Protein AF-A0A1Y1M179-F1 (afdb_monomer_lite)

Foldseek 3Di:
DLLVVCVVCVVPPCLVCLPPNSLVVLLVVLVVLLVFQDDDDDPQWDQDLFQGTGRDDDDPVCVVCVVVVVVSVLSCLALSNCCSNAVVLLCVLLVPQDADDDPPPDPDDDDDPPVVVVVVVVLVVVQVPADADACPDPSNVSNLSSLSSLLSSLNRRVNCNLSSLCSQQPHDCRLVSLLSNQVRHHVLSCLVVVLVVLQVVLLLPDSNLSSVLSSLQSLLSVLLADFPCCAPPVCPPHHLSSLLSLLLSLLCNLLCCLVVVSYDLVCLVVRSSNVSSLSSNLLSVVVCVLPNSYDPCSLADPPDDLVVLVVCVVVVPSSSVVCCVRRVSNDDPVSVLVVVLVVLVVVCVVLVQDPVCPPPPLEAEFEAELVCLQVSCCVRPLPQPPSSLSHHYWYFYAYPVRDTDDDPDRVCRVLVSLQSNLVVLQPCVQQQWDAFPVRAIDGHPPLVVDVCSVSSVSVNVSSVVSCSSVVNDHDHRHQPVRVCVVVVNVVDSSHRCLSRCCRVPVPVNVVVVCLLPPPDWSLVVVDWQWDWDQDPNDTDIGGNDVVRVVDGDTPVRD

Radius of gyration: 28.51 Å; chains: 1; bounding box: 78×53×79 Å

pLDDT: mean 87.31, std 13.47, range [30.09, 98.44]

Structure (mmCIF, N/CA/C/O backbone):
data_AF-A0A1Y1M179-F1
#
_entry.id   AF-A0A1Y1M179-F1
#
loop_
_atom_site.group_PDB
_atom_site.id
_atom_site.type_symbol
_atom_site.label_atom_id
_atom_site.label_alt_id
_atom_site.label_comp_id
_atom_site.label_asym_id
_atom_site.label_entity_id
_atom_site.label_seq_id
_atom_site.pdbx_PDB_ins_code
_atom_site.Cartn_x
_atom_site.Cartn_y
_atom_site.Cartn_z
_atom_site.occupancy
_atom_site.B_iso_or_equiv
_atom_site.auth_seq_id
_atom_site.auth_comp_id
_atom_site.auth_asym_id
_atom_site.auth_atom_id
_atom_site.pdbx_PDB_model_num
ATOM 1 N N . ASN A 1 1 ? 5.344 0.809 -34.290 1.00 86.75 1 ASN A N 1
ATOM 2 C CA . ASN A 1 1 ? 6.350 0.811 -35.385 1.00 86.75 1 ASN A CA 1
ATOM 3 C C . ASN A 1 1 ? 7.796 0.944 -34.915 1.00 86.75 1 ASN A C 1
ATOM 5 O O . ASN A 1 1 ? 8.499 -0.042 -35.054 1.00 86.75 1 ASN A O 1
ATOM 9 N N . LEU A 1 2 ? 8.262 2.068 -34.343 1.00 91.44 2 LEU A N 1
ATOM 10 C CA . LEU A 1 2 ? 9.680 2.198 -33.927 1.00 91.44 2 LEU A CA 1
ATOM 11 C C . LEU A 1 2 ? 10.126 1.118 -32.929 1.00 91.44 2 LEU A C 1
ATOM 13 O O . LEU A 1 2 ? 11.176 0.518 -33.111 1.00 91.44 2 LEU A O 1
ATOM 17 N N . ILE A 1 3 ? 9.293 0.822 -31.926 1.00 93.75 3 ILE A N 1
ATOM 18 C CA . ILE A 1 3 ? 9.548 -0.250 -30.948 1.00 93.75 3 ILE A CA 1
ATOM 19 C C . ILE A 1 3 ? 9.657 -1.615 -31.647 1.00 93.75 3 ILE A C 1
ATOM 21 O O . ILE A 1 3 ? 10.553 -2.400 -31.357 1.00 93.75 3 ILE A O 1
ATOM 25 N N . HIS A 1 4 ? 8.779 -1.882 -32.614 1.00 92.69 4 HIS A N 1
ATOM 26 C CA . HIS A 1 4 ? 8.791 -3.135 -33.366 1.00 92.69 4 HIS A CA 1
ATOM 27 C C . HIS A 1 4 ? 10.036 -3.260 -34.256 1.00 92.69 4 HIS A C 1
ATOM 29 O O . HIS A 1 4 ? 10.657 -4.315 -34.292 1.00 92.69 4 HIS A O 1
ATOM 35 N N . LEU A 1 5 ? 10.447 -2.174 -34.919 1.00 91.88 5 LEU A N 1
ATOM 36 C CA . LEU A 1 5 ? 11.679 -2.144 -35.709 1.00 91.88 5 LEU A CA 1
ATOM 37 C C . LEU A 1 5 ? 12.915 -2.361 -34.827 1.00 91.88 5 LEU A C 1
ATOM 39 O O . LEU A 1 5 ? 13.777 -3.161 -35.173 1.00 91.88 5 LEU A O 1
ATOM 43 N N . ALA A 1 6 ? 12.968 -1.705 -33.664 1.00 92.12 6 ALA A N 1
ATOM 44 C CA . ALA A 1 6 ? 14.019 -1.917 -32.673 1.00 92.12 6 ALA A CA 1
ATOM 45 C C . ALA A 1 6 ? 14.067 -3.368 -32.180 1.00 92.12 6 ALA A C 1
ATOM 47 O O . ALA A 1 6 ? 15.149 -3.898 -31.955 1.00 92.12 6 ALA A O 1
ATOM 48 N N . TYR A 1 7 ? 12.911 -4.023 -32.057 1.00 93.19 7 TYR A N 1
ATOM 49 C CA . TYR A 1 7 ? 12.843 -5.444 -31.741 1.00 93.19 7 TYR A CA 1
ATOM 50 C C . TYR A 1 7 ? 13.358 -6.331 -32.876 1.00 93.19 7 TYR A C 1
ATOM 52 O O . TYR A 1 7 ? 14.126 -7.253 -32.614 1.00 93.19 7 TYR A O 1
ATOM 60 N N . ILE A 1 8 ? 13.003 -6.061 -34.133 1.00 93.50 8 ILE A N 1
ATOM 61 C CA . ILE A 1 8 ? 13.517 -6.826 -35.280 1.00 93.50 8 ILE A CA 1
ATOM 62 C C . ILE A 1 8 ? 15.047 -6.693 -35.370 1.00 93.50 8 ILE A C 1
ATOM 64 O O . ILE A 1 8 ? 15.745 -7.704 -35.390 1.00 93.50 8 ILE A O 1
ATOM 68 N N . GLU A 1 9 ? 15.567 -5.467 -35.307 1.00 92.81 9 GLU A N 1
ATOM 69 C CA . GLU A 1 9 ? 16.997 -5.132 -35.434 1.00 92.81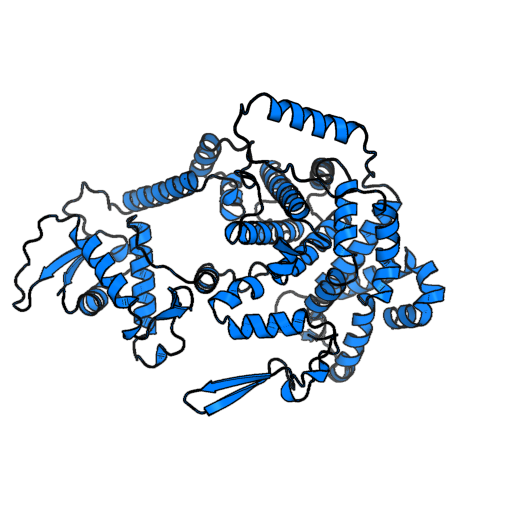 9 GLU A CA 1
ATOM 70 C C . GLU A 1 9 ? 17.739 -5.105 -34.082 1.00 92.81 9 GLU A C 1
ATOM 72 O O . GLU A 1 9 ? 18.718 -4.376 -33.886 1.00 92.81 9 GLU A O 1
ATOM 77 N N . ARG A 1 10 ? 17.258 -5.879 -33.101 1.00 93.06 10 ARG A N 1
ATOM 78 C CA . ARG A 1 10 ? 17.754 -5.825 -31.715 1.00 93.06 10 ARG A CA 1
ATOM 79 C C . ARG A 1 10 ? 19.211 -6.259 -31.560 1.00 93.06 10 ARG A C 1
ATOM 81 O O . ARG A 1 10 ? 19.930 -5.741 -30.709 1.00 93.06 10 ARG A O 1
ATOM 88 N N . GLU A 1 11 ? 19.659 -7.212 -32.375 1.00 88.62 11 GLU A N 1
ATOM 89 C CA . GLU A 1 11 ? 21.007 -7.781 -32.263 1.00 88.62 11 GLU A CA 1
ATOM 90 C C . GLU A 1 11 ? 22.093 -6.929 -32.928 1.00 88.62 11 GLU A C 1
ATOM 92 O O . GLU A 1 11 ? 23.256 -7.022 -32.523 1.00 88.62 11 GLU A O 1
ATOM 97 N N . THR A 1 12 ? 21.703 -6.111 -33.905 1.00 87.75 12 THR A N 1
ATOM 98 C CA . THR A 1 12 ? 22.556 -5.297 -34.778 1.00 87.75 12 THR A CA 1
ATOM 99 C C . THR A 1 12 ? 22.443 -3.822 -34.393 1.00 87.75 12 THR A C 1
ATOM 101 O O . THR A 1 12 ? 23.301 -3.294 -33.693 1.00 87.75 12 THR A O 1
ATOM 104 N N . VAL A 1 13 ? 21.350 -3.170 -34.791 1.00 87.94 13 VAL A N 1
ATOM 105 C CA . VAL A 1 13 ? 21.185 -1.713 -34.739 1.00 87.94 13 VAL A CA 1
ATOM 106 C C . VAL A 1 13 ? 20.875 -1.235 -33.327 1.00 87.94 13 VAL A C 1
ATOM 108 O O . VAL A 1 13 ? 21.465 -0.258 -32.865 1.00 87.94 13 VAL A O 1
ATOM 111 N N . LEU A 1 14 ? 19.971 -1.911 -32.605 1.00 90.56 14 LEU A N 1
ATOM 112 C CA . LEU A 1 14 ? 19.513 -1.412 -31.305 1.00 90.56 14 LEU A CA 1
ATOM 113 C C . LEU A 1 14 ? 20.653 -1.296 -30.292 1.00 90.56 14 LEU A C 1
ATOM 115 O O . LEU A 1 14 ? 20.665 -0.343 -29.525 1.00 90.56 14 LEU A O 1
ATOM 119 N N . LYS A 1 15 ? 21.628 -2.211 -30.292 1.00 87.75 15 LYS A N 1
ATOM 120 C CA . LYS A 1 15 ? 22.780 -2.132 -29.376 1.00 87.75 15 LYS A CA 1
ATOM 121 C C . LYS A 1 15 ? 23.579 -0.839 -29.547 1.00 87.75 15 LYS A C 1
ATOM 123 O O . LYS A 1 15 ? 24.098 -0.323 -28.561 1.00 87.75 15 LYS A O 1
ATOM 128 N N . GLU A 1 16 ? 23.656 -0.320 -30.769 1.00 87.81 16 GLU A N 1
ATOM 129 C CA . GLU A 1 16 ? 24.396 0.901 -31.095 1.00 87.81 16 GLU A CA 1
ATOM 130 C C . GLU A 1 16 ? 23.565 2.162 -30.838 1.00 87.81 16 GLU A C 1
ATOM 132 O O . GLU A 1 16 ? 24.085 3.153 -30.328 1.00 87.81 16 GLU A O 1
ATOM 137 N N . VAL A 1 17 ? 22.264 2.130 -31.152 1.00 91.62 17 VAL A N 1
ATOM 138 C CA . VAL A 1 17 ? 21.390 3.316 -31.069 1.00 91.62 17 VAL A CA 1
ATOM 139 C C . VAL A 1 17 ? 20.541 3.388 -29.800 1.00 91.62 17 VAL A C 1
ATOM 141 O O . VAL A 1 17 ? 19.849 4.389 -29.602 1.00 91.62 17 VAL A O 1
ATOM 144 N N . ALA A 1 18 ? 20.585 2.364 -28.937 1.00 89.56 18 ALA A N 1
ATOM 145 C CA . ALA A 1 18 ? 19.812 2.267 -27.694 1.00 89.56 18 ALA A CA 1
ATOM 146 C C . ALA A 1 18 ? 19.888 3.560 -26.880 1.00 89.56 18 ALA A C 1
ATOM 148 O O . ALA A 1 18 ? 18.862 4.110 -26.469 1.00 89.56 18 ALA A O 1
ATOM 149 N N . PHE A 1 19 ? 21.103 4.081 -26.702 1.00 93.06 19 PHE A N 1
ATOM 150 C CA . PHE A 1 19 ? 21.350 5.315 -25.978 1.00 93.06 19 PHE A CA 1
ATOM 151 C C . PHE A 1 19 ? 22.360 6.212 -26.716 1.00 93.06 19 PHE A C 1
ATOM 153 O O . PHE A 1 19 ? 23.411 5.719 -27.118 1.00 93.06 19 PHE A O 1
ATOM 160 N N . PRO A 1 20 ? 22.099 7.528 -26.845 1.00 92.12 20 PRO A N 1
ATOM 161 C CA . PRO A 1 20 ? 20.910 8.231 -26.355 1.00 92.12 20 PRO A CA 1
ATOM 162 C C . PRO A 1 20 ? 19.725 8.192 -27.333 1.00 92.12 20 PRO A C 1
ATOM 164 O O . PRO A 1 20 ? 18.604 8.456 -26.916 1.00 92.12 20 PRO A O 1
ATOM 167 N N . CYS A 1 21 ? 19.949 7.870 -28.613 1.00 94.50 21 CYS A N 1
ATOM 168 C CA . CYS A 1 21 ? 18.994 8.134 -29.697 1.00 94.50 21 CYS A CA 1
ATOM 169 C C . CYS A 1 21 ? 17.624 7.472 -29.489 1.00 94.50 21 CYS A C 1
ATOM 171 O O . CYS A 1 21 ? 16.624 8.179 -29.366 1.00 94.50 21 CYS A O 1
ATOM 173 N N . PHE A 1 22 ? 17.569 6.139 -29.407 1.00 95.31 22 PHE A N 1
ATOM 174 C CA . PHE A 1 22 ? 16.309 5.416 -29.224 1.00 95.31 22 PHE A CA 1
ATOM 175 C C . PHE A 1 22 ? 15.619 5.827 -27.919 1.00 95.31 22 PHE A C 1
ATOM 177 O O . PHE A 1 22 ? 14.436 6.152 -27.931 1.00 95.31 22 PHE A O 1
ATOM 184 N N . THR A 1 23 ? 16.374 5.890 -26.817 1.00 95.25 23 THR A N 1
ATOM 185 C CA . THR A 1 23 ? 15.854 6.293 -25.501 1.00 95.25 23 THR A CA 1
ATOM 186 C C . THR A 1 23 ? 15.174 7.662 -25.559 1.00 95.25 23 THR A C 1
ATOM 188 O O . THR A 1 23 ? 14.007 7.777 -25.209 1.00 95.25 23 THR A O 1
ATOM 191 N N . VAL A 1 24 ? 15.861 8.692 -26.061 1.00 95.62 24 VAL A N 1
ATOM 192 C CA . VAL A 1 24 ? 15.329 10.064 -26.116 1.00 95.62 24 VAL A CA 1
ATOM 193 C C . VAL A 1 24 ? 14.127 10.166 -27.055 1.00 95.62 24 VAL A C 1
ATOM 195 O O . VAL A 1 24 ? 13.141 10.814 -26.710 1.00 95.62 24 VAL A O 1
ATOM 198 N N . VAL A 1 25 ? 14.174 9.513 -28.222 1.00 96.62 25 VAL A N 1
ATOM 199 C CA . VAL A 1 25 ? 13.072 9.556 -29.197 1.00 96.62 25 VAL A CA 1
ATOM 200 C C . VAL A 1 25 ? 11.816 8.888 -28.644 1.00 96.62 25 VAL A C 1
ATOM 202 O O . VAL A 1 25 ? 10.735 9.465 -28.740 1.00 96.62 25 VAL A O 1
ATOM 205 N N . ILE A 1 26 ? 11.929 7.695 -28.048 1.00 96.75 26 ILE A N 1
ATOM 206 C CA . ILE A 1 26 ? 10.760 7.006 -27.486 1.00 96.75 26 ILE A CA 1
ATOM 207 C C . ILE A 1 26 ? 10.209 7.768 -26.278 1.00 96.75 26 ILE A C 1
ATOM 209 O O . ILE A 1 26 ? 8.993 7.937 -26.195 1.00 96.75 26 ILE A O 1
ATOM 213 N N . THR A 1 27 ? 11.066 8.290 -25.394 1.00 96.56 27 THR A N 1
ATOM 214 C CA . THR A 1 27 ? 10.619 9.128 -24.270 1.00 96.56 27 THR A CA 1
ATOM 215 C C . THR A 1 27 ? 9.851 10.349 -24.770 1.00 96.56 27 THR A C 1
ATOM 217 O O . THR A 1 27 ? 8.727 10.566 -24.332 1.00 96.56 27 THR A O 1
ATOM 220 N N . GLY A 1 28 ? 10.387 11.088 -25.747 1.00 96.31 28 GLY A N 1
ATOM 221 C CA . GLY A 1 28 ? 9.722 12.274 -26.295 1.00 96.31 28 GLY A CA 1
ATOM 222 C C . GLY A 1 28 ? 8.382 11.967 -26.976 1.00 96.31 28 GLY A C 1
ATOM 223 O O . GLY A 1 28 ? 7.441 12.756 -26.879 1.00 96.31 28 GLY A O 1
ATOM 224 N N . LEU A 1 29 ? 8.250 10.804 -27.626 1.00 95.12 29 LEU A N 1
ATOM 225 C CA . LEU A 1 29 ? 6.968 10.350 -28.178 1.00 95.12 29 LEU A CA 1
ATOM 226 C C . LEU A 1 29 ? 5.944 10.052 -27.076 1.00 95.12 29 LEU A C 1
ATOM 228 O O . LEU A 1 29 ? 4.789 10.455 -27.199 1.00 95.12 29 LEU A O 1
ATOM 232 N N . LEU A 1 30 ? 6.359 9.386 -25.996 1.00 95.06 30 LEU A N 1
ATOM 233 C CA . LEU A 1 30 ? 5.484 9.105 -24.856 1.00 95.06 30 LEU A CA 1
ATOM 234 C C . LEU A 1 30 ? 5.067 10.397 -24.136 1.00 95.06 30 LEU A C 1
ATOM 236 O O . LEU A 1 30 ? 3.881 10.592 -23.885 1.00 95.06 30 LEU A O 1
ATOM 240 N N . GLU A 1 31 ? 5.998 11.323 -23.897 1.00 93.69 31 GLU A N 1
ATOM 241 C CA . GLU A 1 31 ? 5.702 12.652 -23.334 1.00 93.69 31 GLU A CA 1
ATOM 242 C C . GLU A 1 31 ? 4.712 13.429 -24.214 1.00 93.69 31 GLU A C 1
ATOM 244 O O . GLU A 1 31 ? 3.761 14.032 -23.713 1.00 93.69 31 GLU A O 1
ATOM 249 N N . SER A 1 32 ? 4.868 13.342 -25.539 1.00 92.69 32 SER A N 1
ATOM 250 C CA . SER A 1 32 ? 3.933 13.953 -26.488 1.00 92.69 32 SER A CA 1
ATOM 251 C C . SER A 1 32 ? 2.525 13.365 -26.366 1.00 92.69 32 SER A C 1
ATOM 253 O O . SER A 1 32 ? 1.542 14.104 -26.417 1.00 92.69 32 SER A O 1
ATOM 255 N N . CYS A 1 33 ? 2.403 12.048 -26.162 1.00 90.19 33 CYS A N 1
ATOM 256 C CA . CYS A 1 33 ? 1.115 11.409 -25.886 1.00 90.19 33 CYS A CA 1
ATOM 257 C C . CYS A 1 33 ? 0.528 11.862 -24.543 1.00 90.19 33 CYS A C 1
ATOM 259 O O . CYS A 1 33 ? -0.681 12.080 -24.448 1.00 90.19 33 CYS A O 1
ATOM 261 N N . GLN A 1 34 ? 1.369 12.039 -23.523 1.00 87.94 34 GLN A N 1
ATOM 262 C CA . GLN A 1 34 ? 0.948 12.411 -22.175 1.00 87.94 34 GLN A CA 1
ATOM 263 C C . GLN A 1 34 ? 0.219 13.762 -22.131 1.00 87.94 34 GLN A C 1
ATOM 265 O O . GLN A 1 34 ? -0.708 13.917 -21.339 1.00 87.94 34 GLN A O 1
ATOM 270 N N . HIS A 1 35 ? 0.555 14.710 -23.015 1.00 85.75 35 HIS A N 1
ATOM 271 C CA . HIS A 1 35 ? -0.140 16.003 -23.123 1.00 85.75 35 HIS A CA 1
ATOM 272 C C . HIS A 1 35 ? -1.646 15.899 -23.383 1.00 85.75 35 HIS A C 1
ATOM 274 O O . HIS A 1 35 ? -2.388 16.842 -23.107 1.00 85.75 35 HIS A O 1
ATOM 280 N N . TYR A 1 36 ? -2.098 14.768 -23.912 1.00 85.06 36 TYR A N 1
ATOM 281 C CA . TYR A 1 36 ? -3.497 14.527 -24.231 1.00 85.06 36 TYR A CA 1
ATOM 282 C C . TYR A 1 36 ? -4.181 13.579 -23.238 1.00 85.06 36 TYR A C 1
ATOM 284 O O . TYR A 1 36 ? -5.402 13.435 -23.292 1.00 85.06 36 TYR A O 1
ATOM 292 N N . VAL A 1 37 ? -3.428 12.938 -22.337 1.00 84.88 37 VAL A N 1
ATOM 293 C CA . VAL A 1 37 ? -3.980 12.073 -21.287 1.00 84.88 37 VAL A CA 1
ATOM 294 C C . VAL A 1 37 ? -4.593 12.938 -20.193 1.00 84.88 37 VAL A C 1
ATOM 296 O O . VAL A 1 37 ? -3.973 13.879 -19.697 1.00 84.88 37 VAL A O 1
ATOM 299 N N . VAL A 1 38 ? -5.816 12.610 -19.786 1.00 81.88 38 VAL A N 1
ATOM 300 C CA . VAL A 1 38 ? -6.526 13.306 -18.710 1.00 81.88 38 VAL A CA 1
ATOM 301 C C . VAL A 1 38 ? -6.881 12.346 -17.582 1.00 81.88 38 VAL A C 1
ATOM 303 O O . VAL A 1 38 ? -7.092 11.153 -17.776 1.00 81.88 38 VAL A O 1
ATOM 306 N N . THR A 1 39 ? -6.975 12.873 -16.366 1.00 73.12 39 THR A N 1
ATOM 307 C CA . THR A 1 39 ? -7.228 12.061 -15.166 1.00 73.12 39 THR A CA 1
ATOM 308 C C . THR A 1 39 ? -8.706 11.767 -14.922 1.00 73.12 39 THR A C 1
ATOM 310 O O . THR A 1 39 ? -9.024 10.883 -14.129 1.00 73.12 39 THR A O 1
ATOM 313 N N . LYS A 1 40 ? -9.623 12.506 -15.559 1.00 77.56 40 LYS A N 1
ATOM 314 C CA . LYS A 1 40 ? -11.068 12.402 -15.319 1.00 77.56 40 LYS A CA 1
ATOM 315 C C . LYS A 1 40 ? -11.857 12.392 -16.619 1.00 77.56 40 LYS A C 1
ATOM 317 O O . LYS A 1 40 ? -11.545 13.135 -17.547 1.00 77.56 40 LYS A O 1
ATOM 322 N N . GLN A 1 41 ? -12.928 11.606 -16.617 1.00 85.56 41 GLN A N 1
ATOM 323 C CA . GLN A 1 41 ? -13.946 11.628 -17.655 1.00 85.56 41 GLN A CA 1
ATOM 324 C C . GLN A 1 41 ? -14.670 12.981 -17.669 1.00 85.56 41 GLN A C 1
ATOM 326 O O . GLN A 1 41 ? -15.064 13.511 -16.629 1.00 85.56 41 GLN A O 1
ATOM 331 N N . SER A 1 42 ? -14.874 13.518 -18.863 1.00 85.81 42 SER A N 1
ATOM 332 C CA . SER A 1 42 ? -15.727 14.665 -19.152 1.00 85.81 42 SER A CA 1
ATOM 333 C C . SER A 1 42 ? -16.410 14.480 -20.510 1.00 85.81 42 SER A C 1
ATOM 335 O O . SER A 1 42 ? -16.072 13.575 -21.272 1.00 85.81 42 SER A O 1
ATOM 337 N N . ASN A 1 43 ? -17.327 15.383 -20.857 1.00 85.19 43 ASN A N 1
ATOM 338 C CA . ASN A 1 43 ? -18.011 15.362 -22.155 1.00 85.19 43 ASN A CA 1
ATOM 339 C C . ASN A 1 43 ? -17.073 15.610 -23.353 1.00 85.19 43 ASN A C 1
ATOM 341 O O . ASN A 1 43 ? -17.484 15.412 -24.490 1.00 85.19 43 ASN A O 1
ATOM 345 N N . LEU A 1 44 ? -15.839 16.065 -23.108 1.00 84.44 44 LEU A N 1
ATOM 346 C CA . LEU A 1 44 ? -14.829 16.356 -24.132 1.00 84.44 44 LEU A CA 1
ATOM 347 C C . LEU A 1 44 ? -13.718 15.301 -24.183 1.00 84.44 44 LEU A C 1
ATOM 349 O O . LEU A 1 44 ? -12.703 15.508 -24.841 1.00 84.44 44 LEU A O 1
ATOM 353 N N . THR A 1 45 ? -13.862 14.206 -23.436 1.00 87.25 45 THR A N 1
ATOM 354 C CA . THR A 1 45 ? -12.813 13.191 -23.315 1.00 87.25 45 THR A CA 1
ATOM 355 C C . THR A 1 45 ? -13.302 11.852 -23.819 1.00 87.25 45 THR A C 1
ATOM 357 O O . THR A 1 45 ? -14.435 11.456 -23.550 1.00 87.25 45 THR A O 1
ATOM 360 N N . HIS A 1 46 ? -12.413 11.131 -24.480 1.00 85.56 46 HIS A N 1
ATOM 361 C CA . HIS A 1 46 ? -12.678 9.847 -25.102 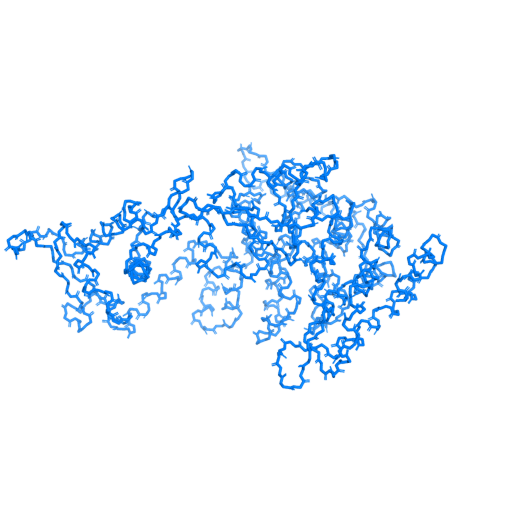1.00 85.56 46 HIS A CA 1
ATOM 362 C C . HIS A 1 46 ? -11.827 8.767 -24.436 1.00 85.56 46 HIS A C 1
ATOM 364 O O . HIS A 1 46 ? -10.723 9.037 -23.966 1.00 85.56 46 HIS A O 1
ATOM 370 N N . TRP A 1 47 ? -12.349 7.547 -24.355 1.00 85.12 47 TRP A N 1
ATOM 371 C CA . TRP A 1 47 ? -11.603 6.421 -23.805 1.00 85.12 47 TRP A CA 1
ATOM 372 C C . TRP A 1 47 ? -10.651 5.842 -24.855 1.00 85.12 47 TRP A C 1
ATOM 374 O O . TRP A 1 47 ? -11.079 5.526 -25.961 1.00 85.12 47 TRP A O 1
ATOM 384 N N . HIS A 1 48 ? -9.383 5.661 -24.489 1.00 86.69 48 HIS A N 1
ATOM 385 C CA . HIS A 1 48 ? -8.363 5.004 -25.298 1.00 86.69 48 HIS A CA 1
ATOM 386 C C . HIS A 1 48 ? -7.899 3.711 -24.601 1.00 86.69 48 HIS A C 1
ATOM 388 O O . HIS A 1 48 ? -7.424 3.772 -23.464 1.00 86.69 48 HIS A O 1
ATOM 394 N N . PRO A 1 49 ? -7.873 2.546 -25.279 1.00 85.88 49 PRO A N 1
ATOM 395 C CA . PRO A 1 49 ? -7.515 1.249 -24.672 1.00 85.88 49 PRO A CA 1
ATOM 396 C C . PRO A 1 49 ? -6.083 1.079 -24.130 1.00 85.88 49 PRO A C 1
ATOM 398 O O . PRO A 1 49 ? -5.729 -0.016 -23.696 1.00 85.88 49 PRO A O 1
ATOM 401 N N . VAL A 1 50 ? -5.250 2.117 -24.206 1.00 88.81 50 VAL A N 1
ATOM 402 C CA . VAL A 1 50 ? -3.823 2.114 -23.835 1.00 88.81 50 VAL A CA 1
ATOM 403 C C . VAL A 1 50 ? -3.527 3.318 -22.940 1.00 88.81 50 VAL A C 1
ATOM 405 O O . VAL A 1 50 ? -2.892 3.176 -21.899 1.00 88.81 50 VAL A O 1
ATOM 408 N N . LEU A 1 51 ? -4.027 4.495 -23.330 1.00 88.88 51 LEU A N 1
ATOM 409 C CA . LEU A 1 51 ? -3.776 5.759 -22.637 1.00 88.88 51 LEU A CA 1
ATOM 410 C C . LEU A 1 51 ? -4.794 6.065 -21.522 1.00 88.88 51 LEU A C 1
ATOM 412 O O . LEU A 1 51 ? -4.493 6.850 -20.627 1.00 88.88 51 LEU A O 1
ATOM 416 N N . GLY A 1 52 ? -5.975 5.438 -21.538 1.00 87.94 52 GLY A N 1
ATOM 417 C CA . GLY A 1 52 ? -7.085 5.772 -20.642 1.00 87.94 52 GLY A CA 1
ATOM 418 C C . GLY A 1 52 ? -7.907 6.942 -21.185 1.00 87.94 52 GLY A C 1
ATOM 419 O O . GLY A 1 52 ? -8.159 7.014 -22.386 1.00 87.94 52 GLY A O 1
ATOM 420 N N . TRP A 1 53 ? -8.348 7.860 -20.323 1.00 87.06 53 TRP A N 1
ATOM 421 C CA . TRP A 1 53 ? -9.101 9.039 -20.765 1.00 87.06 53 TRP A CA 1
ATOM 422 C C . TRP A 1 53 ? -8.208 10.025 -21.534 1.00 87.06 53 TRP A C 1
ATOM 424 O O . TRP A 1 53 ? -7.123 10.385 -21.081 1.00 87.06 53 TRP A O 1
ATOM 434 N N . PHE A 1 54 ? -8.686 10.482 -22.692 1.00 84.38 54 PHE A N 1
ATOM 435 C CA . PHE A 1 54 ? -7.916 11.234 -23.684 1.00 84.38 54 PHE A CA 1
ATOM 436 C C . PHE A 1 54 ? -8.688 12.458 -24.193 1.00 84.38 54 PHE A C 1
ATOM 438 O O . PHE A 1 54 ? -9.900 12.394 -24.384 1.00 84.38 54 PHE A O 1
ATOM 445 N N . ALA A 1 55 ? -8.003 13.579 -24.420 1.00 84.19 55 ALA A N 1
ATOM 446 C CA . ALA A 1 55 ? -8.617 14.867 -24.768 1.00 84.19 55 ALA A CA 1
ATOM 447 C C . ALA A 1 55 ? -8.934 15.060 -26.264 1.00 84.19 55 ALA A C 1
ATOM 449 O O . ALA A 1 55 ? -9.446 16.112 -26.640 1.00 84.19 55 ALA A O 1
ATOM 450 N N . GLN A 1 56 ? -8.620 14.090 -27.128 1.00 83.38 56 GLN A N 1
ATOM 451 C CA . GLN A 1 56 ? -8.976 14.154 -28.549 1.00 83.38 56 GLN A CA 1
ATOM 452 C C . GLN A 1 56 ? -9.979 13.070 -28.926 1.00 83.38 56 GLN A C 1
ATOM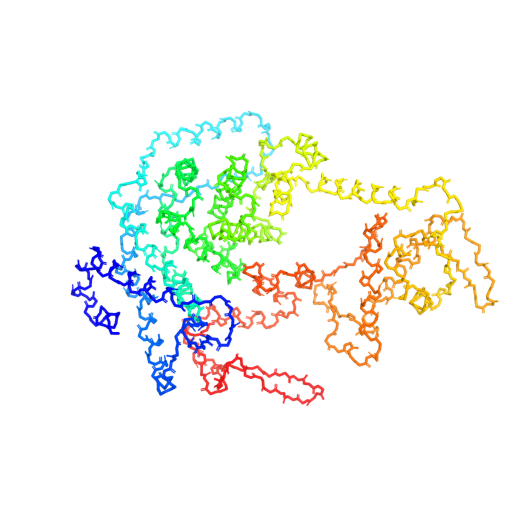 454 O O . GLN A 1 56 ? -9.975 11.972 -28.366 1.00 83.38 56 GLN A O 1
ATOM 459 N N . SER A 1 57 ? -10.805 13.373 -29.924 1.00 78.94 57 SER A N 1
ATOM 460 C CA . SER A 1 57 ? -11.686 12.395 -30.550 1.00 78.94 57 SER A CA 1
ATOM 461 C C . SER A 1 57 ? -10.868 11.318 -31.249 1.00 78.94 57 SER A C 1
ATOM 463 O O . SER A 1 57 ? -10.018 11.628 -32.084 1.00 78.94 57 SER A O 1
ATOM 465 N N . MET A 1 58 ? -11.157 10.060 -30.941 1.00 73.50 58 MET A N 1
ATOM 466 C CA . MET A 1 58 ? -10.593 8.930 -31.666 1.00 73.50 58 MET A CA 1
ATOM 467 C C . MET A 1 58 ? -11.539 8.468 -32.761 1.00 73.50 58 MET A C 1
ATOM 469 O O . MET A 1 58 ? -12.749 8.403 -32.550 1.00 73.50 58 MET A O 1
ATOM 473 N N . ASP A 1 59 ? -10.962 8.084 -33.895 1.00 80.12 59 ASP A N 1
ATOM 474 C CA . ASP A 1 59 ? -11.669 7.318 -34.911 1.00 80.12 59 ASP A CA 1
ATOM 475 C C . ASP A 1 59 ? -12.034 5.931 -34.337 1.00 80.12 59 ASP A C 1
ATOM 477 O O . ASP A 1 59 ? -11.135 5.177 -33.936 1.00 80.12 59 ASP A O 1
ATOM 481 N N . PRO A 1 60 ? -13.332 5.578 -34.250 1.00 77.06 60 PRO A N 1
ATOM 482 C CA . PRO A 1 60 ? -13.769 4.273 -33.774 1.00 77.06 60 PRO A CA 1
ATOM 483 C C . PRO A 1 60 ? -13.139 3.107 -34.542 1.00 77.06 60 PRO A C 1
ATOM 485 O O . PRO A 1 60 ? -12.869 2.075 -33.929 1.00 77.06 60 PRO A O 1
ATOM 488 N N . GLU A 1 61 ? -12.834 3.273 -35.832 1.00 78.56 61 GLU A N 1
ATOM 489 C CA . GLU A 1 61 ? -12.255 2.218 -36.671 1.00 78.56 61 GLU A CA 1
ATOM 490 C C . GLU A 1 61 ? -10.848 1.808 -36.204 1.00 78.56 61 GLU A C 1
ATOM 492 O O . GLU A 1 61 ? -10.459 0.642 -36.320 1.00 78.56 61 GLU A O 1
ATOM 497 N N . LEU A 1 62 ? -10.109 2.715 -35.552 1.00 79.25 62 LEU A N 1
ATOM 498 C CA . LEU A 1 62 ? -8.785 2.421 -34.995 1.00 79.25 62 LEU A CA 1
ATOM 499 C C . LEU A 1 62 ? -8.831 1.483 -33.779 1.00 79.25 62 LEU A C 1
ATOM 501 O O . LEU A 1 62 ? -7.803 0.898 -33.428 1.00 79.25 62 LEU A O 1
ATOM 505 N N . HIS A 1 63 ? -9.998 1.279 -33.151 1.00 80.25 63 HIS A N 1
ATOM 506 C CA . HIS A 1 63 ? -10.128 0.347 -32.026 1.00 80.25 63 HIS A CA 1
ATOM 507 C C . HIS A 1 63 ? -9.837 -1.098 -32.434 1.00 80.25 63 HIS A C 1
ATOM 509 O O . HIS A 1 63 ? -9.255 -1.842 -31.644 1.00 80.25 63 HIS A O 1
ATOM 515 N N . ALA A 1 64 ? -10.161 -1.479 -33.674 1.00 84.38 64 ALA A N 1
ATOM 516 C CA . ALA A 1 64 ? -9.891 -2.820 -34.189 1.00 84.38 64 ALA A CA 1
ATOM 517 C C . ALA A 1 64 ? -8.385 -3.141 -34.232 1.00 84.38 64 ALA A C 1
ATOM 519 O O . ALA A 1 64 ? -7.992 -4.292 -34.064 1.00 84.38 64 ALA A O 1
ATOM 520 N N . ALA A 1 65 ? -7.527 -2.125 -34.387 1.00 88.25 65 ALA A N 1
ATOM 521 C CA . ALA A 1 65 ? -6.075 -2.291 -34.403 1.00 88.25 65 ALA A CA 1
ATOM 522 C C . ALA A 1 65 ? -5.439 -2.327 -32.997 1.00 88.25 65 ALA A C 1
ATOM 524 O O . ALA A 1 65 ? -4.265 -2.680 -32.861 1.00 88.25 65 ALA A O 1
ATOM 525 N N . MET A 1 66 ? -6.181 -1.974 -31.940 1.00 88.69 66 MET A N 1
ATOM 526 C CA . MET A 1 66 ? -5.633 -1.820 -30.585 1.00 88.69 66 MET A CA 1
ATOM 527 C C . MET A 1 66 ? -4.985 -3.083 -30.006 1.00 88.69 66 MET A C 1
ATOM 529 O O . MET A 1 66 ? -3.937 -2.933 -29.375 1.00 88.69 66 MET A O 1
ATOM 533 N N . PRO A 1 67 ? -5.504 -4.309 -30.220 1.00 88.25 67 PRO A N 1
ATOM 534 C CA . PRO A 1 67 ? -4.808 -5.520 -29.787 1.00 88.25 67 PRO A CA 1
ATOM 535 C C . PRO A 1 67 ? -3.385 -5.609 -30.359 1.00 88.25 67 PRO A C 1
ATOM 537 O O . PRO A 1 67 ? -2.435 -5.832 -29.615 1.00 88.25 67 PRO A O 1
ATOM 540 N N . HIS A 1 68 ? -3.208 -5.314 -31.651 1.00 89.94 68 HIS A N 1
ATOM 541 C CA . HIS A 1 68 ? -1.892 -5.315 -32.296 1.00 89.94 68 HIS A CA 1
ATOM 542 C C . HIS A 1 68 ? -0.982 -4.196 -31.776 1.00 89.94 68 HIS A C 1
ATOM 544 O O . HIS A 1 68 ? 0.219 -4.405 -31.601 1.00 89.94 68 HIS A O 1
ATOM 550 N N . VAL A 1 69 ? -1.543 -3.016 -31.492 1.00 91.38 69 VAL A N 1
ATOM 551 C CA . VAL A 1 69 ? -0.798 -1.910 -30.872 1.00 91.38 69 VAL A CA 1
ATOM 552 C C . VAL A 1 69 ? -0.288 -2.317 -29.490 1.00 91.38 69 VAL A C 1
ATOM 554 O O . VAL A 1 69 ? 0.886 -2.097 -29.200 1.00 91.38 69 VAL A O 1
ATOM 557 N N . LYS A 1 70 ? -1.121 -2.961 -28.662 1.00 91.38 70 LYS A N 1
ATOM 558 C CA . LYS A 1 70 ? -0.712 -3.475 -27.346 1.00 91.38 70 LYS A CA 1
ATOM 559 C C . LYS A 1 70 ? 0.435 -4.476 -27.468 1.00 91.38 70 LYS A C 1
ATOM 561 O O . LYS A 1 70 ? 1.437 -4.315 -26.779 1.00 91.38 70 LYS A O 1
ATOM 566 N N . THR A 1 71 ? 0.348 -5.429 -28.399 1.00 90.38 71 THR A N 1
ATOM 567 C CA . THR A 1 71 ? 1.439 -6.383 -28.665 1.00 90.38 71 THR A CA 1
ATOM 568 C C . THR A 1 71 ? 2.731 -5.678 -29.085 1.00 90.38 71 THR A C 1
ATOM 570 O O . THR A 1 71 ? 3.806 -6.033 -28.613 1.00 90.38 71 THR A O 1
ATOM 573 N N . GLN A 1 72 ? 2.659 -4.651 -29.941 1.00 93.44 72 GLN A N 1
ATOM 574 C CA . GLN A 1 72 ? 3.851 -3.892 -30.334 1.00 93.44 72 GLN A CA 1
ATOM 575 C C . GLN A 1 72 ? 4.449 -3.078 -29.182 1.00 93.44 72 GLN A C 1
ATOM 577 O O . GLN A 1 72 ? 5.670 -2.980 -29.096 1.00 93.44 72 GLN A O 1
ATOM 582 N N . LEU A 1 73 ? 3.615 -2.475 -28.331 1.00 95.31 73 LEU A N 1
ATOM 583 C CA . LEU A 1 73 ? 4.069 -1.721 -27.161 1.00 95.31 73 LEU A CA 1
ATOM 584 C C . LEU A 1 73 ? 4.733 -2.642 -26.139 1.00 95.31 73 LEU A C 1
ATOM 586 O O . LEU A 1 73 ? 5.796 -2.290 -25.639 1.00 95.31 73 LEU A O 1
ATOM 590 N N . HIS A 1 74 ? 4.170 -3.834 -25.918 1.00 93.56 74 HIS A N 1
ATOM 591 C CA . HIS A 1 74 ? 4.710 -4.842 -25.005 1.00 93.56 74 HIS A CA 1
ATOM 592 C C . HIS A 1 74 ? 6.182 -5.176 -25.278 1.00 93.56 74 HIS A C 1
ATOM 594 O O . HIS A 1 74 ? 6.957 -5.396 -24.350 1.00 93.56 74 HIS A O 1
ATOM 600 N N . LEU A 1 75 ? 6.611 -5.128 -26.545 1.00 94.44 75 LEU A N 1
ATOM 601 C CA . LEU A 1 75 ? 8.011 -5.348 -26.913 1.00 94.44 75 LEU A CA 1
ATOM 602 C C . LEU A 1 75 ? 8.977 -4.376 -26.215 1.00 94.44 75 LEU A C 1
ATOM 604 O O . LEU A 1 75 ? 10.122 -4.749 -25.998 1.00 94.44 75 LEU A O 1
ATOM 608 N N . LEU A 1 76 ? 8.548 -3.167 -25.832 1.00 95.50 76 LEU A N 1
ATOM 609 C CA . LEU A 1 76 ? 9.409 -2.181 -25.166 1.00 95.50 76 LEU A CA 1
ATOM 610 C C . LEU A 1 76 ? 9.884 -2.642 -23.781 1.00 95.50 76 LEU A C 1
ATOM 612 O O . LEU A 1 76 ? 10.982 -2.276 -23.372 1.00 95.50 76 LEU A O 1
ATOM 616 N N . TRP A 1 77 ? 9.082 -3.436 -23.072 1.00 93.94 77 TRP A N 1
ATOM 617 C CA . TRP A 1 77 ? 9.422 -3.979 -21.755 1.00 93.94 77 TRP A CA 1
ATOM 618 C C . TRP A 1 77 ? 9.566 -5.501 -21.768 1.00 93.94 77 TRP A C 1
ATOM 620 O O . TRP A 1 77 ? 9.471 -6.135 -20.720 1.00 93.94 77 TRP A O 1
ATOM 630 N N . ASN A 1 78 ? 9.832 -6.100 -22.932 1.00 91.31 78 ASN A N 1
ATOM 631 C CA . ASN A 1 78 ? 10.158 -7.519 -23.005 1.00 91.31 78 ASN A CA 1
ATOM 632 C C . ASN A 1 78 ? 11.616 -7.793 -22.600 1.00 91.31 78 ASN A C 1
ATOM 634 O O . ASN A 1 78 ? 12.486 -6.924 -22.697 1.00 91.31 78 ASN A O 1
ATOM 638 N N . THR A 1 79 ? 11.909 -9.032 -22.209 1.00 89.88 79 THR A N 1
ATOM 639 C CA . THR A 1 79 ? 13.207 -9.412 -21.627 1.00 89.88 79 THR A CA 1
ATOM 640 C C . THR A 1 79 ? 14.405 -9.035 -22.497 1.00 89.88 79 THR A C 1
ATOM 642 O O . THR A 1 79 ? 15.432 -8.579 -21.997 1.00 89.88 79 THR A O 1
ATOM 645 N N . GLN A 1 80 ? 14.283 -9.175 -23.819 1.00 90.75 80 GLN A N 1
ATOM 646 C CA . GLN A 1 80 ? 15.378 -8.896 -24.751 1.00 90.75 80 GLN A CA 1
ATOM 647 C C . GLN A 1 80 ? 15.661 -7.394 -24.876 1.00 90.75 80 GLN A C 1
ATOM 649 O O . GLN A 1 80 ? 16.822 -6.984 -24.818 1.00 90.75 80 GLN A O 1
ATOM 654 N N . ILE A 1 81 ? 14.620 -6.569 -25.017 1.00 93.19 81 ILE A N 1
ATOM 655 C CA . ILE A 1 81 ? 14.759 -5.117 -25.151 1.00 93.19 81 ILE A CA 1
ATOM 656 C C . ILE A 1 81 ? 15.245 -4.504 -23.844 1.00 93.19 81 ILE A C 1
ATOM 658 O O . ILE A 1 81 ? 16.218 -3.751 -23.869 1.00 93.19 81 ILE A O 1
ATOM 662 N N . VAL A 1 82 ? 14.658 -4.858 -22.698 1.00 94.12 82 VAL A N 1
ATOM 663 C CA . VAL A 1 82 ? 15.098 -4.292 -21.413 1.00 94.12 82 VAL A CA 1
ATOM 664 C C . VAL A 1 82 ? 16.542 -4.700 -21.100 1.00 94.12 82 VAL A C 1
ATOM 666 O O . VAL A 1 82 ? 17.332 -3.857 -20.664 1.00 94.12 82 VAL A O 1
ATOM 669 N N . SER A 1 83 ? 16.939 -5.944 -21.402 1.00 92.62 83 SER A N 1
ATOM 670 C CA . SER A 1 83 ? 18.332 -6.396 -21.266 1.00 92.62 83 SER A CA 1
ATOM 671 C C . SER A 1 83 ? 19.306 -5.537 -22.084 1.00 92.62 83 SER A C 1
ATOM 673 O O . SER A 1 83 ? 20.355 -5.135 -21.572 1.00 92.62 83 SER A O 1
ATOM 675 N N . ILE A 1 84 ? 18.961 -5.204 -23.334 1.00 93.19 84 ILE A N 1
ATOM 676 C CA . ILE A 1 84 ? 19.789 -4.352 -24.203 1.00 93.19 84 ILE A CA 1
ATOM 677 C C . ILE A 1 84 ? 19.800 -2.898 -23.721 1.00 93.19 84 ILE A C 1
ATOM 679 O O . ILE A 1 84 ? 20.868 -2.289 -23.672 1.00 93.19 84 ILE A O 1
ATOM 683 N N . LEU A 1 85 ? 18.635 -2.343 -23.376 1.00 94.12 85 LEU A N 1
ATOM 684 C CA . LEU A 1 85 ? 18.498 -0.930 -23.028 1.00 94.12 85 LEU A CA 1
ATOM 685 C C . LEU A 1 85 ? 19.160 -0.601 -21.690 1.00 94.12 85 LEU A C 1
ATOM 687 O O . LEU A 1 85 ? 19.940 0.346 -21.624 1.00 94.12 85 LEU A O 1
ATOM 691 N N . ILE A 1 86 ? 18.865 -1.367 -20.636 1.00 94.31 86 ILE A N 1
ATOM 692 C CA . ILE A 1 86 ? 19.299 -1.044 -19.271 1.00 94.31 86 ILE A CA 1
ATOM 693 C C . ILE A 1 86 ? 20.000 -2.209 -18.562 1.00 94.31 86 ILE A C 1
ATOM 695 O O . ILE A 1 86 ? 20.985 -1.971 -17.865 1.00 94.31 86 ILE A O 1
ATOM 699 N N . GLY A 1 87 ? 19.574 -3.458 -18.780 1.00 93.00 87 GLY A N 1
ATOM 700 C CA . GLY A 1 87 ? 20.052 -4.618 -18.017 1.00 93.00 87 GLY A CA 1
ATOM 701 C C . GLY A 1 87 ? 21.566 -4.835 -18.091 1.00 93.00 87 GLY A C 1
ATOM 702 O O . GLY A 1 87 ? 22.231 -4.882 -17.060 1.00 93.00 87 GLY A O 1
ATOM 703 N N . LYS A 1 88 ? 22.145 -4.888 -19.299 1.00 91.81 88 LYS A N 1
ATOM 704 C CA . LYS A 1 88 ? 23.597 -5.089 -19.484 1.00 91.81 88 LYS A CA 1
ATOM 705 C C . LYS A 1 88 ? 24.433 -3.971 -18.859 1.00 91.81 88 LYS A C 1
ATOM 707 O O . LYS A 1 88 ? 25.440 -4.251 -18.220 1.00 91.81 88 LYS A O 1
ATOM 712 N N . SER A 1 89 ? 24.003 -2.715 -19.024 1.00 92.12 89 SER A N 1
ATOM 713 C CA . SER A 1 89 ? 24.695 -1.560 -18.436 1.00 92.12 89 SER A CA 1
ATOM 714 C C . SER A 1 89 ? 24.597 -1.549 -16.908 1.00 92.12 89 SER A C 1
ATOM 716 O O . SER A 1 89 ? 25.589 -1.260 -16.249 1.00 92.12 89 SER A O 1
ATOM 718 N N . LEU A 1 90 ? 23.441 -1.897 -16.330 1.00 94.00 90 LEU A N 1
ATOM 719 C CA . LEU A 1 90 ? 23.302 -2.033 -14.877 1.00 94.00 90 LEU A CA 1
ATOM 720 C C . LEU A 1 90 ? 24.206 -3.138 -14.332 1.00 94.00 90 LEU A C 1
ATOM 722 O O . LEU A 1 90 ? 24.991 -2.868 -13.428 1.00 94.00 90 LEU A O 1
ATOM 726 N N . ALA A 1 91 ? 24.142 -4.340 -14.911 1.00 93.56 91 ALA A N 1
ATOM 727 C CA . ALA A 1 91 ? 24.928 -5.492 -14.474 1.00 93.56 91 ALA A CA 1
ATOM 728 C C . ALA A 1 91 ? 26.441 -5.205 -14.479 1.00 93.56 91 ALA A C 1
ATOM 730 O O . ALA A 1 91 ? 27.153 -5.594 -13.554 1.00 93.56 91 ALA A O 1
ATOM 731 N N . GLU A 1 92 ? 26.933 -4.481 -15.489 1.00 93.19 92 GLU A N 1
ATOM 732 C CA . GLU A 1 92 ? 28.328 -4.038 -15.558 1.00 93.19 92 GLU A CA 1
ATOM 733 C C . GLU A 1 92 ? 28.677 -3.053 -14.432 1.00 93.19 92 GLU A C 1
ATOM 735 O O . GLU A 1 92 ? 29.683 -3.227 -13.745 1.00 93.19 92 GLU A O 1
ATOM 740 N N . LEU A 1 93 ? 27.818 -2.060 -14.180 1.00 93.00 93 LEU A N 1
ATOM 741 C CA . LEU A 1 93 ? 28.040 -1.054 -13.139 1.00 93.00 93 LEU A CA 1
ATOM 742 C C . LEU A 1 93 ? 27.963 -1.635 -11.719 1.00 93.00 93 LEU A C 1
ATOM 744 O O . LEU A 1 93 ? 28.608 -1.114 -10.807 1.00 93.00 93 LEU A O 1
ATOM 748 N N . VAL A 1 94 ? 27.197 -2.700 -11.492 1.00 93.25 94 VAL A N 1
ATOM 749 C CA . VAL A 1 94 ? 27.010 -3.263 -10.142 1.00 93.25 94 VAL A CA 1
ATOM 750 C C . VAL A 1 94 ? 27.816 -4.521 -9.862 1.00 93.25 94 VAL A C 1
ATOM 752 O O . VAL A 1 94 ? 27.731 -5.049 -8.757 1.00 93.25 94 VAL A O 1
ATOM 755 N N . LYS A 1 95 ? 28.641 -4.972 -10.812 1.00 88.75 95 LYS A N 1
ATOM 756 C CA . LYS A 1 95 ? 29.425 -6.211 -10.710 1.00 88.75 95 LYS A CA 1
ATOM 757 C C . LYS A 1 95 ? 30.233 -6.335 -9.410 1.00 88.75 95 LYS A C 1
ATOM 759 O O . LYS A 1 95 ? 30.294 -7.420 -8.840 1.00 88.75 95 LYS A O 1
ATOM 764 N N . ASP A 1 96 ? 30.790 -5.222 -8.933 1.00 84.62 96 ASP A N 1
ATOM 765 C CA . ASP A 1 96 ? 31.623 -5.160 -7.721 1.00 84.62 96 ASP A CA 1
ATOM 766 C C . ASP A 1 96 ? 30.894 -4.529 -6.516 1.00 84.62 96 ASP A C 1
ATOM 768 O O . ASP A 1 96 ? 31.504 -4.208 -5.493 1.00 84.62 96 ASP A O 1
ATOM 772 N N . VAL A 1 97 ? 29.581 -4.301 -6.624 1.00 84.38 97 VAL A N 1
ATOM 773 C CA . VAL A 1 97 ? 28.780 -3.710 -5.549 1.00 84.38 97 VAL A CA 1
ATOM 774 C C . VAL A 1 97 ? 28.229 -4.820 -4.660 1.00 84.38 97 VAL A C 1
ATOM 776 O O . VAL A 1 97 ? 27.320 -5.557 -5.027 1.00 84.38 97 VAL A O 1
ATOM 779 N N . GLU A 1 98 ? 28.767 -4.921 -3.449 1.00 77.38 98 GLU A N 1
ATOM 780 C CA . GLU A 1 98 ? 28.238 -5.837 -2.440 1.00 77.38 98 GLU A CA 1
ATOM 781 C C . GLU A 1 98 ? 26.885 -5.365 -1.890 1.00 77.38 98 GLU A C 1
ATOM 783 O O . GLU A 1 98 ? 26.711 -4.180 -1.581 1.00 77.38 98 GLU A O 1
ATOM 788 N N . SER A 1 99 ? 25.965 -6.313 -1.673 1.00 70.31 99 SER A N 1
ATOM 789 C CA . SER A 1 99 ? 24.694 -6.061 -0.987 1.00 70.31 99 SER A CA 1
ATOM 790 C C . SER A 1 99 ? 24.934 -5.474 0.412 1.00 70.31 99 SER A C 1
ATOM 792 O O . SER A 1 99 ? 25.804 -5.989 1.130 1.00 70.31 99 SER A O 1
ATOM 794 N N . PRO A 1 100 ? 24.150 -4.479 0.858 1.00 67.56 100 PRO A N 1
ATOM 795 C CA . PRO A 1 100 ? 24.205 -3.984 2.229 1.00 67.56 100 PRO A CA 1
ATOM 796 C C . PRO A 1 100 ? 24.045 -5.130 3.242 1.00 67.56 100 PRO A C 1
ATOM 798 O O . PRO A 1 100 ? 23.004 -5.781 3.318 1.00 67.56 100 PRO A O 1
ATOM 801 N N . GLN A 1 101 ? 25.084 -5.410 4.034 1.00 57.41 101 GLN A N 1
ATOM 802 C CA . GLN A 1 101 ? 24.980 -6.391 5.113 1.00 57.41 101 GLN A CA 1
ATOM 803 C C . GLN A 1 101 ? 24.155 -5.786 6.252 1.00 57.41 101 GLN A C 1
ATOM 805 O O . GLN A 1 101 ? 24.577 -4.817 6.888 1.00 57.41 101 GLN A O 1
ATOM 810 N N . ALA A 1 102 ? 22.989 -6.367 6.539 1.00 48.50 102 ALA A N 1
ATOM 811 C CA . ALA A 1 102 ? 22.288 -6.071 7.780 1.00 48.50 102 ALA A CA 1
ATOM 812 C C . ALA A 1 102 ? 23.159 -6.508 8.963 1.00 48.50 102 ALA A C 1
ATOM 814 O O . ALA A 1 102 ? 23.728 -7.600 8.961 1.00 48.50 102 ALA A O 1
ATOM 815 N N . ALA A 1 103 ? 23.252 -5.663 9.990 1.00 41.53 103 ALA A N 1
ATOM 816 C CA . ALA A 1 103 ? 23.857 -6.051 11.254 1.00 41.53 103 ALA A CA 1
ATOM 817 C C . ALA A 1 103 ? 23.022 -7.188 11.861 1.00 41.53 103 ALA A C 1
ATOM 819 O O . ALA A 1 103 ? 21.983 -6.949 12.473 1.00 41.53 103 ALA A O 1
ATOM 820 N N . THR A 1 104 ? 23.453 -8.434 11.669 1.00 34.25 104 THR A N 1
ATOM 821 C CA . THR A 1 104 ? 22.853 -9.600 12.316 1.00 34.25 104 THR A CA 1
ATOM 822 C C . THR A 1 104 ? 22.979 -9.432 13.825 1.00 34.25 104 THR A C 1
ATOM 824 O O . THR A 1 104 ? 24.083 -9.481 14.374 1.00 34.25 104 THR A O 1
ATOM 827 N N . SER A 1 105 ? 21.857 -9.231 14.515 1.00 34.41 105 SER A N 1
ATOM 828 C CA . SER A 1 105 ? 21.799 -9.326 15.968 1.00 34.41 105 SER A CA 1
ATOM 829 C C . SER A 1 105 ? 21.904 -10.796 16.361 1.00 34.41 105 SER A C 1
ATOM 831 O O . SER A 1 105 ? 20.899 -11.484 16.531 1.00 34.41 105 SER A O 1
ATOM 833 N N . SER A 1 106 ? 23.132 -11.292 16.497 1.00 31.69 106 SER A N 1
ATOM 834 C CA . SER A 1 106 ? 23.393 -12.523 17.231 1.00 31.69 106 SER A CA 1
ATOM 835 C C . SER A 1 106 ? 22.884 -12.334 18.659 1.00 31.69 106 SER A C 1
ATOM 837 O O . SER A 1 106 ? 23.392 -11.486 19.399 1.00 31.69 106 SER A O 1
ATOM 839 N N . GLN A 1 107 ? 21.869 -13.111 19.035 1.00 33.50 107 GLN A N 1
ATOM 840 C CA . GLN A 1 107 ? 21.465 -13.302 20.419 1.00 33.50 107 GLN A CA 1
ATOM 841 C C . GLN A 1 107 ? 22.657 -13.875 21.192 1.00 33.50 107 GLN A C 1
ATOM 843 O O . GLN A 1 107 ? 22.886 -15.075 21.194 1.00 33.50 107 GLN A O 1
ATOM 848 N N . ASN A 1 108 ? 23.443 -13.015 21.833 1.00 30.09 108 ASN A N 1
ATOM 849 C CA . ASN A 1 108 ? 24.244 -13.403 22.982 1.00 30.09 108 ASN A CA 1
ATOM 850 C C . ASN A 1 108 ? 24.319 -12.219 23.941 1.00 30.09 108 ASN A C 1
ATOM 852 O O . ASN A 1 108 ? 24.853 -11.153 23.638 1.00 30.09 108 ASN A O 1
ATOM 856 N N . ARG A 1 109 ? 23.703 -12.415 25.109 1.00 41.47 109 ARG A N 1
ATOM 857 C CA . ARG A 1 109 ? 23.736 -11.494 26.242 1.00 41.47 109 ARG A CA 1
ATOM 858 C C . ARG A 1 109 ? 25.194 -11.268 26.646 1.00 41.47 109 ARG A C 1
ATOM 860 O O . ARG A 1 109 ? 25.812 -12.193 27.148 1.00 41.47 109 ARG A O 1
ATOM 867 N N . THR A 1 110 ? 25.727 -10.060 26.453 1.00 35.66 110 THR A N 1
ATOM 868 C CA . THR A 1 110 ? 26.675 -9.380 27.364 1.00 35.66 110 THR A CA 1
ATOM 869 C C . THR A 1 110 ? 26.979 -7.948 26.875 1.00 35.66 110 THR A C 1
ATOM 871 O O . THR A 1 110 ? 27.407 -7.732 25.750 1.00 35.66 110 THR A O 1
ATOM 874 N N . ASN A 1 111 ? 26.732 -6.967 27.754 1.00 35.50 111 ASN A N 1
ATOM 875 C CA . ASN A 1 111 ? 27.076 -5.531 27.714 1.00 35.50 111 ASN A CA 1
ATOM 876 C C . ASN A 1 111 ? 26.806 -4.690 26.427 1.00 35.50 111 ASN A C 1
ATOM 878 O O . ASN A 1 111 ? 27.593 -4.716 25.479 1.00 35.50 111 ASN A O 1
ATOM 882 N N . PRO A 1 112 ? 25.795 -3.786 26.433 1.00 45.12 112 PRO A N 1
ATOM 883 C CA . PRO A 1 112 ? 25.348 -3.052 25.238 1.00 45.12 112 PRO A CA 1
ATOM 884 C C . PRO A 1 112 ? 26.223 -1.854 24.807 1.00 45.12 112 PRO A C 1
ATOM 886 O O . PRO A 1 112 ? 26.060 -1.356 23.694 1.00 45.12 112 PRO A O 1
ATOM 889 N N . ASN A 1 113 ? 27.163 -1.376 25.633 1.00 41.59 113 ASN A N 1
ATOM 890 C CA . ASN A 1 113 ? 27.853 -0.100 25.366 1.00 41.59 113 ASN A CA 1
ATOM 891 C C . ASN A 1 113 ? 29.173 -0.208 24.581 1.00 41.59 113 ASN A C 1
ATOM 893 O O . ASN A 1 113 ? 29.610 0.789 24.007 1.00 41.59 113 ASN A O 1
ATOM 897 N N . PHE A 1 114 ? 29.805 -1.386 24.516 1.00 42.19 114 PHE A N 1
ATOM 898 C CA . PHE A 1 114 ? 31.111 -1.539 23.855 1.00 42.19 114 PHE A CA 1
ATOM 899 C C . PHE A 1 114 ? 30.987 -2.039 22.406 1.00 42.19 114 PHE A C 1
ATOM 901 O O . PHE A 1 114 ? 31.596 -1.473 21.498 1.00 42.19 114 PHE A O 1
ATOM 908 N N . PHE A 1 115 ? 30.116 -3.024 22.157 1.00 41.28 115 PHE A N 1
ATOM 909 C CA . PHE A 1 115 ? 29.895 -3.571 20.813 1.00 41.28 115 PHE A CA 1
ATOM 910 C C . PHE A 1 115 ? 29.232 -2.574 19.857 1.00 41.28 115 PHE A C 1
ATOM 912 O O . PHE A 1 115 ? 29.603 -2.522 18.688 1.00 41.28 115 PHE A O 1
ATOM 919 N N . LYS A 1 116 ? 28.328 -1.714 20.343 1.00 42.62 116 LYS A N 1
ATOM 920 C CA . LYS A 1 116 ? 27.659 -0.708 19.503 1.00 42.62 116 LYS A CA 1
ATOM 921 C C . LYS A 1 116 ? 28.640 0.321 18.929 1.00 42.62 116 LYS A C 1
ATOM 923 O O . LYS A 1 116 ? 28.612 0.581 17.732 1.00 42.62 116 LYS A O 1
ATOM 928 N N . ARG A 1 117 ? 29.582 0.813 19.746 1.00 38.03 117 ARG A N 1
ATOM 929 C CA . ARG A 1 117 ? 30.652 1.719 19.288 1.00 38.03 117 ARG A CA 1
ATOM 930 C C . ARG A 1 117 ? 31.644 1.029 18.355 1.00 38.03 117 ARG A C 1
ATOM 932 O O . ARG A 1 117 ? 32.107 1.654 17.408 1.00 38.03 117 ARG A O 1
ATOM 939 N N . ALA A 1 118 ? 31.957 -0.247 18.587 1.00 35.75 118 ALA A N 1
ATOM 940 C CA . ALA A 1 118 ? 32.848 -1.010 17.714 1.00 35.75 118 ALA A CA 1
ATOM 941 C C . ALA A 1 118 ? 32.214 -1.315 16.343 1.00 35.75 118 ALA A C 1
ATOM 943 O O . ALA A 1 118 ? 32.917 -1.281 15.336 1.00 35.75 118 ALA A O 1
ATOM 944 N N . ILE A 1 119 ? 30.897 -1.556 16.289 1.00 46.72 119 ILE A N 1
ATOM 945 C CA . ILE A 1 119 ? 30.132 -1.767 15.050 1.00 46.72 119 ILE A CA 1
ATOM 946 C C . ILE A 1 119 ? 29.935 -0.445 14.299 1.00 46.72 119 ILE A C 1
ATOM 948 O O . ILE A 1 119 ? 30.235 -0.391 13.113 1.00 46.72 119 ILE A O 1
ATOM 952 N N . GLU A 1 120 ? 29.537 0.640 14.972 1.00 40.97 120 GLU A N 1
ATOM 953 C CA . GLU A 1 120 ? 29.436 1.978 14.361 1.00 40.97 120 GLU A CA 1
ATOM 954 C C . GLU A 1 120 ? 30.800 2.461 13.833 1.00 40.97 120 GLU A C 1
ATOM 956 O O . GLU A 1 120 ? 30.885 3.016 12.739 1.00 40.97 120 GLU A O 1
ATOM 961 N N . ALA A 1 121 ? 31.897 2.167 14.543 1.00 36.75 121 ALA A N 1
ATOM 962 C CA . ALA A 1 121 ? 33.252 2.439 14.064 1.00 36.75 121 ALA A CA 1
ATOM 963 C C . ALA A 1 121 ? 33.680 1.524 12.901 1.00 36.75 121 ALA A C 1
ATOM 965 O O . ALA A 1 121 ? 34.442 1.971 12.047 1.00 36.75 121 ALA A O 1
ATOM 966 N N . ARG A 1 122 ? 33.204 0.270 12.828 1.00 39.16 122 ARG A N 1
ATOM 967 C CA . ARG A 1 122 ? 33.463 -0.643 11.695 1.00 39.16 122 ARG A CA 1
ATOM 968 C C . ARG A 1 122 ? 32.672 -0.261 10.448 1.00 39.16 122 ARG A C 1
ATOM 970 O O . ARG A 1 122 ? 33.255 -0.261 9.374 1.00 39.16 122 ARG A O 1
ATOM 977 N N . VAL A 1 123 ? 31.402 0.121 10.588 1.00 45.50 123 VAL A N 1
ATOM 978 C CA . VAL A 1 123 ? 30.562 0.636 9.492 1.00 45.50 123 VAL A CA 1
ATOM 979 C C . VAL A 1 123 ? 31.137 1.952 8.964 1.00 45.50 123 VAL A C 1
ATOM 981 O O . VAL A 1 123 ? 31.292 2.113 7.757 1.00 45.50 123 VAL A O 1
ATOM 984 N N . ASN A 1 124 ? 31.572 2.851 9.856 1.00 41.47 124 ASN A N 1
ATOM 985 C CA . ASN A 1 124 ? 32.251 4.081 9.447 1.00 41.47 124 ASN A CA 1
ATOM 986 C C . ASN A 1 124 ? 33.629 3.821 8.816 1.00 41.47 124 ASN A C 1
ATOM 988 O O . ASN A 1 124 ? 33.965 4.489 7.847 1.00 41.47 124 ASN A O 1
ATOM 992 N N . ARG A 1 125 ? 34.419 2.845 9.291 1.00 38.31 125 ARG A N 1
ATOM 993 C CA . ARG A 1 125 ? 35.706 2.485 8.657 1.00 38.31 125 ARG A CA 1
ATOM 994 C C . ARG A 1 125 ? 35.535 1.771 7.312 1.00 38.31 125 ARG A C 1
ATOM 996 O O . ARG A 1 125 ? 36.323 2.033 6.414 1.00 38.31 125 ARG A O 1
ATOM 1003 N N . ALA A 1 126 ? 34.509 0.936 7.143 1.00 43.91 126 ALA A N 1
ATOM 1004 C CA . ALA A 1 126 ? 34.189 0.298 5.862 1.00 43.91 126 ALA A CA 1
ATOM 1005 C C . ALA A 1 126 ? 33.681 1.315 4.820 1.00 43.91 126 ALA A C 1
ATOM 1007 O O . ALA A 1 126 ? 34.013 1.208 3.641 1.00 43.91 126 ALA A O 1
ATOM 1008 N N . ASN A 1 127 ? 32.951 2.352 5.253 1.00 47.03 127 ASN A N 1
ATOM 1009 C CA . ASN A 1 127 ? 32.507 3.446 4.382 1.00 47.03 127 ASN A CA 1
ATOM 1010 C C . ASN A 1 127 ? 33.639 4.360 3.889 1.00 47.03 127 ASN A C 1
ATOM 1012 O O . ASN A 1 127 ? 33.472 5.003 2.858 1.00 47.03 127 ASN A O 1
ATOM 1016 N N . VAL A 1 128 ? 34.775 4.429 4.592 1.00 44.88 128 VAL A N 1
ATOM 1017 C CA . VAL A 1 128 ? 35.915 5.297 4.228 1.00 44.88 128 VAL A CA 1
ATOM 1018 C C . VAL A 1 128 ? 36.723 4.737 3.044 1.00 44.88 128 VAL A C 1
ATOM 1020 O O . VAL A 1 128 ? 37.509 5.466 2.447 1.00 44.88 128 VAL A O 1
ATOM 1023 N N . GLN A 1 129 ? 36.503 3.475 2.656 1.00 46.91 129 GLN A N 1
ATOM 1024 C CA . GLN A 1 129 ? 37.262 2.799 1.596 1.00 46.91 129 GLN A CA 1
ATOM 1025 C C . GLN A 1 129 ? 36.439 2.472 0.334 1.00 46.91 129 GLN A C 1
ATOM 1027 O O . GLN A 1 129 ? 37.000 1.969 -0.637 1.00 46.91 129 GLN A O 1
ATOM 1032 N N . LYS A 1 130 ? 35.131 2.778 0.314 1.00 63.59 130 LYS A N 1
ATOM 1033 C CA . LYS A 1 130 ? 34.271 2.620 -0.872 1.00 63.59 130 LYS A CA 1
ATOM 1034 C C . LYS A 1 130 ? 34.260 3.906 -1.702 1.00 63.59 130 LYS A C 1
ATOM 1036 O O . LYS A 1 130 ? 33.869 4.963 -1.212 1.00 63.59 130 LYS A O 1
ATOM 1041 N N . SER A 1 131 ? 34.674 3.806 -2.965 1.00 75.12 131 SER A N 1
ATOM 1042 C CA . SER A 1 131 ? 34.474 4.868 -3.956 1.00 75.12 131 SER A CA 1
ATOM 1043 C C . SER A 1 131 ? 33.008 4.866 -4.391 1.00 75.12 131 SER A C 1
ATOM 1045 O O . SER A 1 131 ? 32.511 3.845 -4.866 1.00 75.12 131 SER A O 1
ATOM 1047 N N . TYR A 1 132 ? 32.313 5.986 -4.198 1.00 86.56 132 TYR A N 1
ATOM 1048 C CA . TYR A 1 132 ? 30.914 6.148 -4.595 1.00 86.56 132 TYR A CA 1
ATOM 1049 C C . TYR A 1 132 ? 30.804 6.836 -5.951 1.00 86.56 132 TYR A C 1
ATOM 1051 O O . TYR A 1 132 ? 31.618 7.697 -6.293 1.00 86.56 132 TYR A O 1
ATOM 1059 N N . ARG A 1 133 ? 29.761 6.496 -6.709 1.00 90.44 133 ARG A N 1
ATOM 1060 C CA . ARG A 1 133 ? 29.482 7.135 -7.997 1.00 90.44 133 ARG A CA 1
ATOM 1061 C C . ARG A 1 133 ? 28.841 8.499 -7.786 1.00 90.44 133 ARG A C 1
ATOM 1063 O O . ARG A 1 133 ? 27.896 8.638 -7.015 1.00 90.44 133 ARG A O 1
ATOM 1070 N N . ALA A 1 134 ? 29.329 9.506 -8.503 1.00 91.19 134 ALA A N 1
ATOM 1071 C CA . ALA A 1 134 ? 28.728 10.832 -8.484 1.00 91.19 134 ALA A CA 1
ATOM 1072 C C . ALA A 1 134 ? 27.416 10.840 -9.286 1.00 91.19 134 ALA A C 1
ATOM 1074 O O . ALA A 1 134 ? 27.389 10.369 -10.425 1.00 91.19 134 ALA A O 1
ATOM 1075 N N . LEU A 1 135 ? 26.358 11.437 -8.723 1.00 90.31 135 LEU A N 1
ATOM 1076 C CA . LEU A 1 135 ? 25.023 11.498 -9.335 1.00 90.31 135 LEU A CA 1
ATOM 1077 C C . LEU A 1 135 ? 25.028 12.126 -10.745 1.00 90.31 135 LEU A C 1
ATOM 1079 O O . LEU A 1 135 ? 24.280 11.696 -11.611 1.00 90.31 135 LEU A O 1
ATOM 1083 N N . GLY A 1 136 ? 25.908 13.100 -10.996 1.00 87.94 136 GLY A N 1
ATOM 1084 C CA . GLY A 1 136 ? 26.056 13.759 -12.301 1.00 87.94 136 GLY A CA 1
ATOM 1085 C C . GLY A 1 136 ? 27.065 13.113 -13.258 1.00 87.94 136 GLY A C 1
ATOM 1086 O O . GLY A 1 136 ? 27.405 13.718 -14.270 1.00 87.94 136 GLY A O 1
ATOM 1087 N N . SER A 1 137 ? 27.612 11.935 -12.939 1.00 93.88 137 SER A N 1
ATOM 1088 C CA . SER A 1 137 ? 28.563 11.260 -13.834 1.00 93.88 137 SER A CA 1
ATOM 1089 C C . SER A 1 137 ? 27.876 10.758 -15.118 1.00 93.88 137 SER A C 1
ATOM 1091 O O . SER A 1 137 ? 26.693 10.414 -15.071 1.00 93.88 137 SER A O 1
ATOM 1093 N N . PRO A 1 138 ? 28.584 10.670 -16.264 1.00 94.69 138 PRO A N 1
ATOM 1094 C CA . PRO A 1 138 ? 27.981 10.253 -17.536 1.00 94.69 138 PRO A CA 1
ATOM 1095 C C . PRO A 1 138 ? 27.298 8.878 -17.481 1.00 94.69 138 PRO A C 1
ATOM 1097 O O . PRO A 1 138 ? 26.215 8.696 -18.033 1.00 94.69 138 PRO A O 1
ATOM 1100 N N . GLU A 1 139 ? 27.907 7.924 -16.774 1.00 93.56 139 GLU A N 1
ATOM 1101 C CA . GLU A 1 139 ? 27.366 6.574 -16.581 1.00 93.56 139 GLU A CA 1
ATOM 1102 C C . GLU A 1 139 ? 26.063 6.592 -15.773 1.00 93.56 139 GLU A C 1
ATOM 1104 O O . GLU A 1 139 ? 25.094 5.931 -16.145 1.00 93.56 139 GLU A O 1
ATOM 1109 N N . VAL A 1 140 ? 26.005 7.394 -14.701 1.00 95.06 140 VAL A N 1
ATOM 1110 C CA . VAL A 1 140 ? 24.788 7.545 -13.892 1.00 95.06 140 VAL A CA 1
ATOM 1111 C C . VAL A 1 140 ? 23.700 8.259 -14.682 1.00 95.06 140 VAL A C 1
ATOM 1113 O O . VAL A 1 140 ? 22.555 7.813 -14.678 1.00 95.06 140 VAL A O 1
ATOM 1116 N N . HIS A 1 141 ? 24.054 9.309 -15.423 1.00 95.62 141 HIS A N 1
ATOM 1117 C CA . HIS A 1 141 ? 23.110 10.043 -16.259 1.00 95.62 141 HIS A CA 1
ATOM 1118 C C . HIS A 1 141 ? 22.461 9.147 -17.326 1.00 95.62 141 HIS A C 1
ATOM 1120 O O . HIS A 1 141 ? 21.254 9.233 -17.551 1.00 95.62 141 HIS A O 1
ATOM 1126 N N . LYS A 1 142 ? 23.229 8.226 -17.930 1.00 96.00 142 LYS A N 1
ATOM 1127 C CA . LYS A 1 142 ? 22.694 7.211 -18.851 1.00 96.00 142 LYS A CA 1
ATOM 1128 C C . LYS A 1 142 ? 21.604 6.361 -18.190 1.00 96.00 142 LYS A C 1
ATOM 1130 O O . LYS A 1 142 ? 20.514 6.244 -18.746 1.00 96.00 142 LYS A O 1
ATOM 1135 N N . ILE A 1 143 ? 21.874 5.791 -17.012 1.00 97.06 143 ILE A N 1
ATOM 1136 C CA . ILE A 1 143 ? 20.897 4.967 -16.276 1.00 97.06 143 ILE A CA 1
ATOM 1137 C C . ILE A 1 143 ? 19.667 5.787 -15.882 1.00 97.06 143 ILE A C 1
ATOM 1139 O O . ILE A 1 143 ? 18.541 5.333 -16.059 1.00 97.06 143 ILE A O 1
ATOM 1143 N N . VAL A 1 144 ? 19.871 7.017 -15.415 1.00 97.19 144 VAL A N 1
ATOM 1144 C CA . VAL A 1 144 ? 18.795 7.942 -15.045 1.00 97.19 144 VAL A CA 1
ATOM 1145 C C . VAL A 1 144 ? 17.835 8.192 -16.216 1.00 97.19 144 VAL A C 1
ATOM 1147 O O . VAL A 1 144 ? 16.620 8.092 -16.040 1.00 97.19 144 VAL A O 1
ATOM 1150 N N . LEU A 1 145 ? 18.348 8.450 -17.423 1.00 97.31 145 LEU A N 1
ATOM 1151 C CA . LEU A 1 145 ? 17.513 8.669 -18.611 1.00 97.31 145 LEU A CA 1
ATOM 1152 C C . LEU A 1 145 ? 16.816 7.392 -19.107 1.00 97.31 145 LEU A C 1
ATOM 1154 O O . LEU A 1 145 ? 15.679 7.456 -19.570 1.00 97.31 145 LEU A O 1
ATOM 1158 N N . LEU A 1 146 ? 17.457 6.229 -18.977 1.00 97.00 146 LEU A N 1
ATOM 1159 C CA . LEU A 1 146 ? 16.825 4.940 -19.278 1.00 97.00 146 LEU A CA 1
ATOM 1160 C C . LEU A 1 146 ? 15.679 4.632 -18.307 1.00 97.00 146 LEU A C 1
ATOM 1162 O O . LEU A 1 146 ? 14.614 4.191 -18.728 1.00 97.00 146 LEU A O 1
ATOM 1166 N N . CYS A 1 147 ? 15.855 4.913 -17.016 1.00 97.44 147 CYS A N 1
ATOM 1167 C CA . CYS A 1 147 ? 14.768 4.819 -16.046 1.00 97.44 147 CYS A CA 1
ATOM 1168 C C . CYS A 1 147 ? 13.661 5.844 -16.337 1.00 97.44 147 CYS A C 1
ATOM 1170 O O . CYS A 1 147 ? 12.484 5.525 -16.199 1.00 97.44 147 CYS A O 1
ATOM 1172 N N . SER A 1 148 ? 14.025 7.046 -16.791 1.00 96.75 148 SER A N 1
ATOM 1173 C CA . SER A 1 148 ? 13.064 8.082 -17.193 1.00 96.75 148 SER A CA 1
ATOM 1174 C C . SER A 1 148 ? 12.172 7.602 -18.343 1.00 96.75 148 SER A C 1
ATOM 1176 O O . SER A 1 148 ? 10.962 7.768 -18.271 1.00 96.75 148 SER A O 1
ATOM 1178 N N . LEU A 1 149 ? 12.724 6.905 -19.347 1.00 97.44 149 LEU A N 1
ATOM 1179 C CA . LEU A 1 149 ? 11.940 6.274 -20.421 1.00 97.44 149 LEU A CA 1
ATOM 1180 C C . LEU A 1 149 ? 10.836 5.353 -19.874 1.00 97.44 149 LEU A C 1
ATOM 1182 O O . LEU A 1 149 ? 9.668 5.499 -20.240 1.00 97.44 149 LEU A O 1
ATOM 1186 N N . TYR A 1 150 ? 11.188 4.414 -18.992 1.00 97.44 150 TYR A N 1
ATOM 1187 C CA . TYR A 1 150 ? 10.215 3.469 -18.434 1.00 97.44 150 TYR A CA 1
ATOM 1188 C C . TYR A 1 150 ? 9.231 4.136 -17.474 1.00 97.44 150 TYR A C 1
ATOM 1190 O O . TYR A 1 150 ? 8.048 3.804 -17.481 1.00 97.44 150 TYR A O 1
ATOM 1198 N N . TYR A 1 151 ? 9.685 5.112 -16.691 1.00 96.69 151 TYR A N 1
ATOM 1199 C CA . TYR A 1 151 ? 8.806 5.895 -15.831 1.00 96.69 151 TYR A CA 1
ATOM 1200 C C . TYR A 1 151 ? 7.795 6.719 -16.645 1.00 96.69 151 TYR A C 1
ATOM 1202 O O . TYR A 1 151 ? 6.606 6.755 -16.321 1.00 96.69 151 TYR A O 1
ATOM 1210 N N . THR A 1 152 ? 8.222 7.332 -17.748 1.00 95.75 152 THR A N 1
ATOM 1211 C CA . THR A 1 152 ? 7.325 8.020 -18.684 1.00 95.75 152 THR A CA 1
ATOM 1212 C C . THR A 1 152 ? 6.347 7.033 -19.321 1.00 95.75 152 THR A C 1
ATOM 1214 O O . THR A 1 152 ? 5.154 7.333 -19.404 1.00 95.75 152 THR A O 1
ATOM 1217 N N . ALA A 1 153 ? 6.796 5.832 -19.704 1.00 95.94 153 ALA A N 1
ATOM 1218 C CA . ALA A 1 153 ? 5.911 4.784 -20.217 1.00 95.94 153 ALA A CA 1
ATOM 1219 C C . ALA A 1 153 ? 4.835 4.387 -19.191 1.00 95.94 153 ALA A C 1
ATOM 1221 O O . ALA A 1 153 ? 3.658 4.348 -19.543 1.00 95.94 153 ALA A O 1
ATOM 1222 N N . LEU A 1 154 ? 5.210 4.188 -17.921 1.00 94.31 154 LEU A N 1
ATOM 1223 C CA . LEU A 1 154 ? 4.293 3.855 -16.823 1.00 94.31 154 LEU A CA 1
ATOM 1224 C C . LEU A 1 154 ? 3.208 4.912 -16.592 1.00 94.31 154 LEU A C 1
ATOM 1226 O O . LEU A 1 154 ? 2.071 4.564 -16.273 1.00 94.31 154 LEU A O 1
ATOM 1230 N N . ASN A 1 155 ? 3.556 6.192 -16.735 1.00 92.00 155 ASN A N 1
ATOM 1231 C CA . ASN A 1 155 ? 2.626 7.304 -16.525 1.00 92.00 155 ASN A CA 1
ATOM 1232 C C . ASN A 1 155 ? 1.782 7.637 -17.761 1.00 92.00 155 ASN A C 1
ATOM 1234 O O . ASN A 1 155 ? 0.709 8.223 -17.633 1.00 92.00 155 ASN A O 1
ATOM 1238 N N . THR A 1 156 ? 2.262 7.278 -18.950 1.00 93.06 156 THR A N 1
ATOM 1239 C CA . THR A 1 156 ? 1.578 7.558 -20.218 1.00 93.06 156 THR A CA 1
ATOM 1240 C C . THR A 1 156 ? 0.630 6.422 -20.597 1.00 93.06 156 THR A C 1
ATOM 1242 O O . THR A 1 156 ? -0.529 6.654 -20.936 1.00 93.06 156 THR A O 1
ATOM 1245 N N . LEU A 1 157 ? 1.102 5.176 -20.520 1.00 93.25 157 LEU A N 1
ATOM 1246 C CA . LEU A 1 157 ? 0.372 3.973 -20.924 1.00 93.25 157 LEU A CA 1
ATOM 1247 C C . LEU A 1 157 ? -0.409 3.402 -19.731 1.00 93.25 157 LEU A C 1
ATOM 1249 O O . LEU A 1 157 ? -0.186 2.269 -19.310 1.00 93.25 157 LEU A O 1
ATOM 1253 N N . THR A 1 158 ? -1.311 4.202 -19.156 1.00 89.69 158 THR A N 1
ATOM 1254 C CA . THR A 1 158 ? -1.974 3.890 -17.873 1.00 89.69 158 THR A CA 1
ATOM 1255 C C . THR A 1 158 ? -2.708 2.546 -17.864 1.00 89.69 158 THR A C 1
ATOM 1257 O O . THR A 1 158 ? -2.746 1.885 -16.829 1.00 89.69 158 THR A O 1
ATOM 1260 N N . GLN A 1 159 ? -3.240 2.106 -19.010 1.00 90.25 159 GLN A N 1
ATOM 1261 C CA . GLN A 1 159 ? -3.943 0.822 -19.139 1.00 90.25 159 GLN A CA 1
ATOM 1262 C C . GLN A 1 159 ? -3.002 -0.384 -19.260 1.00 90.25 159 GLN A C 1
ATOM 1264 O O . GLN A 1 159 ? -3.464 -1.512 -19.156 1.00 90.25 159 GLN A O 1
ATOM 1269 N N . LEU A 1 160 ? -1.705 -0.154 -19.490 1.00 92.75 160 LEU A N 1
ATOM 1270 C CA . LEU A 1 160 ? -0.656 -1.181 -19.579 1.00 92.75 160 LEU A CA 1
ATOM 1271 C C . LEU A 1 160 ? 0.324 -1.094 -18.400 1.00 92.75 160 LEU A C 1
ATOM 1273 O O . LEU A 1 160 ? 1.384 -1.714 -18.411 1.00 92.75 160 LEU A O 1
ATOM 1277 N N . ARG A 1 161 ? -0.000 -0.299 -17.374 1.00 92.75 161 ARG A N 1
ATOM 1278 C CA . ARG A 1 161 ? 0.893 -0.031 -16.244 1.00 92.75 161 ARG A CA 1
ATOM 1279 C C . ARG A 1 161 ? 1.335 -1.311 -15.533 1.00 92.75 161 ARG A C 1
ATOM 1281 O O . ARG A 1 161 ? 2.519 -1.457 -15.252 1.00 92.75 161 ARG A O 1
ATOM 1288 N N . LEU A 1 162 ? 0.404 -2.229 -15.263 1.00 90.44 162 LEU A N 1
ATOM 1289 C CA . LEU A 1 162 ? 0.721 -3.511 -14.624 1.00 90.44 162 LEU A CA 1
ATOM 1290 C C . LEU A 1 162 ? 1.609 -4.385 -15.516 1.00 90.44 162 LEU A C 1
ATOM 1292 O O . LEU A 1 162 ? 2.571 -4.955 -15.012 1.00 90.44 162 LEU A O 1
ATOM 1296 N N . ASP A 1 163 ? 1.362 -4.420 -16.829 1.00 90.75 163 ASP A N 1
ATOM 1297 C CA . ASP A 1 163 ? 2.193 -5.175 -17.777 1.00 90.75 163 ASP A CA 1
ATOM 1298 C C . ASP A 1 163 ? 3.640 -4.668 -17.781 1.00 90.75 163 ASP A C 1
ATOM 1300 O O . ASP A 1 163 ? 4.580 -5.462 -17.785 1.00 90.75 163 ASP A O 1
ATOM 1304 N N . ILE A 1 164 ? 3.823 -3.342 -17.749 1.00 94.62 164 ILE A N 1
ATOM 1305 C CA . ILE A 1 164 ? 5.146 -2.712 -17.688 1.00 94.62 164 ILE A CA 1
ATOM 1306 C C . ILE A 1 164 ? 5.838 -3.057 -16.364 1.00 94.62 164 ILE A C 1
ATOM 1308 O O . ILE A 1 164 ? 6.998 -3.462 -16.376 1.00 94.62 164 ILE A O 1
ATOM 1312 N N . LEU A 1 165 ? 5.145 -2.925 -15.224 1.00 94.19 165 LEU A N 1
ATOM 1313 C CA . LEU A 1 165 ? 5.710 -3.252 -13.909 1.00 94.19 165 LEU A CA 1
ATOM 1314 C C . LEU A 1 165 ? 6.120 -4.726 -13.830 1.00 94.19 165 LEU A C 1
ATOM 1316 O O . LEU A 1 165 ? 7.251 -5.017 -13.446 1.00 94.19 165 LEU A O 1
ATOM 1320 N N . THR A 1 166 ? 5.247 -5.648 -14.241 1.00 90.25 166 THR A N 1
ATOM 1321 C CA . THR A 1 166 ? 5.544 -7.087 -14.287 1.00 90.25 166 THR A CA 1
ATOM 1322 C C . THR A 1 166 ? 6.736 -7.372 -15.195 1.00 90.25 166 THR A C 1
ATOM 1324 O O . THR A 1 166 ? 7.664 -8.065 -14.774 1.00 90.25 166 THR A O 1
ATOM 1327 N N . GLY A 1 167 ? 6.769 -6.767 -16.388 1.00 90.00 167 GLY A N 1
ATOM 1328 C CA . GLY A 1 167 ? 7.896 -6.872 -17.312 1.00 90.00 167 GLY A CA 1
ATOM 1329 C C . GLY A 1 167 ? 9.214 -6.422 -16.685 1.00 90.00 167 GLY A C 1
ATOM 1330 O O . GLY A 1 167 ? 10.206 -7.125 -16.784 1.00 90.00 167 GLY A O 1
ATOM 1331 N N . LEU A 1 168 ? 9.244 -5.297 -15.974 1.00 92.50 168 LEU A N 1
ATOM 1332 C CA . LEU A 1 168 ? 10.478 -4.786 -15.366 1.00 92.50 168 LEU A CA 1
ATOM 1333 C C . LEU A 1 168 ? 10.911 -5.547 -14.101 1.00 92.50 168 LEU A C 1
ATOM 1335 O O . LEU A 1 168 ? 12.108 -5.612 -13.816 1.00 92.50 168 LEU A O 1
ATOM 1339 N N . CYS A 1 169 ? 9.967 -6.095 -13.328 1.00 89.00 169 CYS A N 1
ATOM 1340 C CA . CYS A 1 169 ? 10.256 -6.722 -12.032 1.00 89.00 169 CYS A CA 1
ATOM 1341 C C . CYS A 1 169 ? 10.737 -8.170 -12.145 1.00 89.00 169 CYS A C 1
ATOM 1343 O O . CYS A 1 169 ? 11.634 -8.562 -11.404 1.00 89.00 169 CYS A O 1
ATOM 1345 N N . TYR A 1 170 ? 10.153 -8.960 -13.050 1.00 77.81 170 TYR A N 1
ATOM 1346 C CA . TYR A 1 170 ? 10.394 -10.408 -13.124 1.00 77.81 170 TYR A CA 1
ATOM 1347 C C . TYR A 1 170 ? 11.465 -10.829 -14.129 1.00 77.81 170 TYR A C 1
ATOM 1349 O O . TYR A 1 170 ? 11.691 -12.016 -14.352 1.00 77.81 170 TYR A O 1
ATOM 1357 N N . GLN A 1 171 ? 12.153 -9.865 -14.732 1.00 75.12 171 GLN A N 1
ATOM 1358 C CA . GLN A 1 171 ? 13.287 -10.146 -15.601 1.00 75.12 171 GLN A CA 1
ATOM 1359 C C . GLN A 1 171 ? 14.569 -10.309 -14.783 1.00 75.12 171 GLN A C 1
ATOM 1361 O O . GLN A 1 171 ? 14.988 -9.372 -14.101 1.00 75.12 171 GLN A O 1
ATOM 1366 N N . ASP A 1 172 ? 15.198 -11.483 -14.910 1.00 72.12 172 ASP A N 1
ATOM 1367 C CA . ASP A 1 172 ? 16.485 -11.923 -14.348 1.00 72.12 172 ASP A CA 1
ATOM 1368 C C . ASP A 1 172 ? 16.897 -11.250 -13.030 1.00 72.12 172 ASP A C 1
ATOM 1370 O O . ASP A 1 172 ? 16.753 -11.814 -11.946 1.00 72.12 172 ASP A O 1
ATOM 1374 N N . ARG A 1 173 ? 17.498 -10.060 -13.129 1.00 88.06 173 ARG A N 1
ATOM 1375 C CA . ARG A 1 173 ? 18.080 -9.313 -12.010 1.00 88.06 173 ARG A CA 1
ATOM 1376 C C . ARG A 1 173 ? 17.864 -7.808 -12.105 1.00 88.06 173 ARG A C 1
ATOM 1378 O O . ARG A 1 173 ? 18.456 -7.075 -11.326 1.00 88.06 173 ARG A O 1
ATOM 1385 N N . ILE A 1 174 ? 17.034 -7.315 -13.024 1.00 93.06 174 ILE A N 1
ATOM 1386 C CA . ILE A 1 174 ? 17.025 -5.886 -13.388 1.00 93.06 174 ILE A CA 1
ATOM 1387 C C . ILE A 1 174 ? 16.656 -4.998 -12.197 1.00 93.06 174 ILE A C 1
ATOM 1389 O O . ILE A 1 174 ? 17.366 -4.036 -11.901 1.00 93.06 174 ILE A O 1
ATOM 1393 N N . LEU A 1 175 ? 15.594 -5.349 -11.468 1.00 95.62 175 LEU A N 1
ATOM 1394 C CA . LEU A 1 175 ? 15.184 -4.617 -10.269 1.00 95.62 175 LEU A CA 1
ATOM 1395 C C . LEU A 1 175 ? 16.246 -4.678 -9.156 1.00 95.62 175 LEU A C 1
ATOM 1397 O O . LEU A 1 175 ? 16.487 -3.684 -8.469 1.00 95.62 175 LEU A O 1
ATOM 1401 N N . TYR A 1 176 ? 16.911 -5.824 -8.996 1.00 95.56 176 TYR A N 1
ATOM 1402 C CA . TYR A 1 176 ? 17.965 -6.006 -7.997 1.00 95.56 176 TYR A CA 1
ATOM 1403 C C . TYR A 1 176 ? 19.252 -5.256 -8.351 1.00 95.56 176 TYR A C 1
ATOM 1405 O O . TYR A 1 176 ? 19.851 -4.601 -7.502 1.00 95.56 176 TYR A O 1
ATOM 1413 N N . ASP A 1 177 ? 19.660 -5.283 -9.613 1.00 95.69 177 ASP A N 1
ATOM 1414 C CA . ASP A 1 177 ? 20.826 -4.553 -10.088 1.00 95.69 177 ASP A CA 1
ATOM 1415 C C . ASP A 1 177 ? 20.554 -3.037 -10.046 1.00 95.69 177 ASP A C 1
ATOM 1417 O O . ASP A 1 177 ? 21.440 -2.267 -9.683 1.00 95.69 177 ASP A O 1
ATOM 1421 N N . LEU A 1 178 ? 19.315 -2.584 -10.283 1.00 96.44 178 LEU A N 1
ATOM 1422 C CA . LEU A 1 178 ? 18.920 -1.193 -10.028 1.00 96.44 178 LEU A CA 1
ATOM 1423 C C . LEU A 1 178 ? 19.029 -0.834 -8.535 1.00 96.44 178 LEU A C 1
ATOM 1425 O O . LEU A 1 178 ? 19.516 0.246 -8.195 1.00 96.44 178 LEU A O 1
ATOM 1429 N N . TRP A 1 179 ? 18.637 -1.737 -7.632 1.00 96.00 179 TRP A N 1
ATOM 1430 C CA . TRP A 1 179 ? 18.826 -1.552 -6.191 1.00 96.00 179 TRP A CA 1
ATOM 1431 C C . TRP A 1 179 ? 20.309 -1.424 -5.805 1.00 96.00 179 TRP A C 1
ATOM 1433 O O . TRP A 1 179 ? 20.693 -0.473 -5.116 1.00 96.00 179 TRP A O 1
ATOM 1443 N N . LEU A 1 180 ? 21.166 -2.332 -6.281 1.00 95.50 180 LEU A N 1
ATOM 1444 C CA . LEU A 1 180 ? 22.612 -2.256 -6.049 1.00 95.50 180 LEU A CA 1
ATOM 1445 C C . LEU A 1 180 ? 23.207 -0.971 -6.638 1.00 95.50 180 LEU A C 1
ATOM 1447 O O . LEU A 1 180 ? 24.072 -0.338 -6.027 1.00 95.50 180 LEU A O 1
ATOM 1451 N N . PHE A 1 181 ? 22.711 -0.537 -7.795 1.00 95.75 181 PHE A N 1
ATOM 1452 C CA . PHE A 1 181 ? 23.127 0.712 -8.413 1.00 95.75 181 PHE A CA 1
ATOM 1453 C C . PHE A 1 181 ? 22.819 1.908 -7.504 1.00 95.75 181 PHE A C 1
ATOM 1455 O O . PHE A 1 181 ? 23.727 2.695 -7.231 1.00 95.75 181 PHE A O 1
ATOM 1462 N N . LEU A 1 182 ? 21.604 1.998 -6.947 1.00 95.44 182 LEU A N 1
ATOM 1463 C CA . LEU A 1 182 ? 21.235 3.029 -5.965 1.00 95.44 182 LEU A CA 1
ATOM 1464 C C . LEU A 1 182 ? 22.121 2.983 -4.710 1.00 95.44 182 LEU A C 1
ATOM 1466 O O . LEU A 1 182 ? 22.569 4.027 -4.229 1.00 95.44 182 LEU A O 1
ATOM 1470 N N . CYS A 1 183 ? 22.451 1.785 -4.217 1.00 93.62 183 CYS A N 1
ATOM 1471 C CA . CYS A 1 183 ? 23.386 1.609 -3.099 1.00 93.62 183 CYS A CA 1
ATOM 1472 C C . CYS A 1 183 ? 24.787 2.173 -3.396 1.00 93.62 183 CYS A C 1
ATOM 1474 O O . CYS A 1 183 ? 25.504 2.565 -2.474 1.00 93.62 183 CYS A O 1
ATOM 1476 N N . SER A 1 184 ? 25.184 2.243 -4.670 1.00 92.75 184 SER A N 1
ATOM 1477 C CA . SER A 1 184 ? 26.502 2.732 -5.088 1.00 92.75 184 SER A CA 1
ATOM 1478 C C . SER A 1 184 ? 26.617 4.259 -5.209 1.00 92.75 184 SER A C 1
ATOM 1480 O O . SER A 1 184 ? 27.724 4.777 -5.377 1.00 92.75 184 SER A O 1
ATOM 1482 N N . LEU A 1 185 ? 25.502 4.991 -5.101 1.00 92.75 185 LEU A N 1
ATOM 1483 C CA . LEU A 1 185 ? 25.455 6.450 -5.282 1.00 92.75 185 LEU A CA 1
ATOM 1484 C C . LEU A 1 185 ? 25.899 7.244 -4.046 1.00 92.75 185 LEU A C 1
ATOM 1486 O O . LEU A 1 185 ? 26.008 8.466 -4.098 1.00 92.75 185 LEU A O 1
ATOM 1490 N N . GLY A 1 186 ? 26.148 6.582 -2.918 1.00 89.88 186 GLY A N 1
ATOM 1491 C CA . GLY A 1 186 ? 26.625 7.240 -1.707 1.00 89.88 186 GLY A CA 1
ATOM 1492 C C . GLY A 1 186 ? 26.342 6.441 -0.439 1.00 89.88 186 GLY A C 1
ATOM 1493 O O . GLY A 1 186 ? 25.603 5.454 -0.473 1.00 89.88 186 GLY A O 1
ATOM 1494 N N . PRO A 1 187 ? 26.855 6.898 0.715 1.00 87.75 187 PRO A N 1
ATOM 1495 C CA . PRO A 1 187 ? 26.498 6.314 2.001 1.00 87.75 187 PRO A CA 1
ATOM 1496 C C . PRO A 1 187 ? 24.981 6.400 2.216 1.00 87.75 187 PRO A C 1
ATOM 1498 O O . PRO A 1 187 ? 24.352 7.398 1.853 1.00 87.75 187 PRO A O 1
ATOM 1501 N N . AS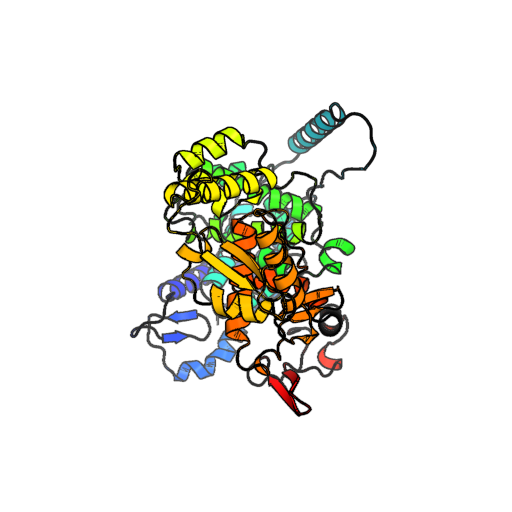N A 1 188 ? 24.397 5.359 2.815 1.00 88.25 188 ASN A N 1
ATOM 1502 C CA . ASN A 1 188 ? 22.945 5.211 2.970 1.00 88.25 188 ASN A CA 1
ATOM 1503 C C . ASN A 1 188 ? 22.200 5.408 1.637 1.00 88.25 188 ASN A C 1
ATOM 1505 O O . ASN A 1 188 ? 21.246 6.179 1.578 1.00 88.25 188 ASN A O 1
ATOM 1509 N N . CYS A 1 189 ? 22.674 4.771 0.561 1.00 90.88 189 CYS A N 1
ATOM 1510 C CA . CYS A 1 189 ? 22.083 4.850 -0.783 1.00 90.88 189 CYS A CA 1
ATOM 1511 C C . CYS A 1 189 ? 21.960 6.291 -1.315 1.00 90.88 189 CYS A C 1
ATOM 1513 O O . CYS A 1 189 ? 20.981 6.656 -1.958 1.00 90.88 189 CYS A O 1
ATOM 1515 N N . GLY A 1 190 ? 22.924 7.153 -0.978 1.00 92.38 190 GLY A N 1
ATOM 1516 C CA . GLY A 1 190 ? 22.934 8.548 -1.422 1.00 92.38 190 GLY A CA 1
ATOM 1517 C C . GLY A 1 190 ? 21.898 9.452 -0.743 1.00 92.38 190 GLY A C 1
ATOM 1518 O O . GLY A 1 190 ? 21.628 10.531 -1.264 1.00 92.38 190 GLY A O 1
ATOM 1519 N N . LEU A 1 191 ? 21.341 9.075 0.419 1.00 95.25 191 LEU A N 1
ATOM 1520 C CA . LEU A 1 191 ? 20.291 9.831 1.132 1.00 95.25 191 LEU A CA 1
ATOM 1521 C C . LEU A 1 191 ? 20.541 11.346 1.178 1.00 95.25 191 LEU A C 1
ATOM 1523 O O . LEU A 1 191 ? 19.677 12.130 0.793 1.00 95.25 191 LEU A O 1
ATOM 1527 N N . LYS A 1 192 ? 21.729 11.763 1.633 1.00 95.38 192 LYS A N 1
ATOM 1528 C CA . LYS A 1 192 ? 22.078 13.187 1.724 1.00 95.38 192 LYS A CA 1
ATOM 1529 C C . LYS A 1 192 ? 22.108 13.852 0.345 1.00 95.38 192 LYS A C 1
ATOM 1531 O O . LYS A 1 192 ? 21.572 14.938 0.193 1.00 95.38 192 LYS A O 1
ATOM 1536 N N . ILE A 1 193 ? 22.686 13.182 -0.651 1.00 95.56 193 ILE A N 1
ATOM 1537 C CA . ILE A 1 193 ? 22.823 13.699 -2.020 1.00 95.56 193 ILE A CA 1
ATOM 1538 C C . ILE A 1 193 ? 21.441 13.951 -2.628 1.00 95.56 193 ILE A C 1
ATOM 1540 O O . ILE A 1 193 ? 21.207 15.012 -3.198 1.00 95.56 193 ILE A O 1
ATOM 1544 N N . PHE A 1 194 ? 20.504 13.015 -2.461 1.00 96.94 194 PHE A N 1
ATOM 1545 C CA . PHE A 1 194 ? 19.145 13.188 -2.967 1.00 96.94 194 PHE A CA 1
ATOM 1546 C C . PHE A 1 194 ? 18.349 14.251 -2.204 1.00 96.94 194 PHE A C 1
ATOM 1548 O O . PHE A 1 194 ? 17.572 14.969 -2.828 1.00 96.94 194 PHE A O 1
ATOM 1555 N N . LEU A 1 195 ? 18.540 14.393 -0.887 1.00 96.94 195 LEU A N 1
ATOM 1556 C CA . LEU A 1 195 ? 17.918 15.478 -0.116 1.00 96.94 195 LEU A CA 1
ATOM 1557 C C . LEU A 1 195 ? 18.462 16.854 -0.530 1.00 96.94 195 LEU A C 1
ATOM 1559 O O . LEU A 1 195 ? 17.678 17.785 -0.712 1.00 96.94 195 LEU A O 1
ATOM 1563 N N . ASP A 1 196 ? 19.775 16.971 -0.736 1.00 95.69 196 ASP A N 1
ATOM 1564 C CA . ASP A 1 196 ? 20.414 18.197 -1.224 1.00 95.69 196 ASP A CA 1
ATOM 1565 C C . ASP A 1 196 ? 19.929 18.530 -2.653 1.00 95.69 196 ASP A C 1
ATOM 1567 O O . ASP A 1 196 ? 19.587 19.677 -2.946 1.00 95.69 196 ASP A O 1
ATOM 1571 N N . HIS A 1 197 ? 19.796 17.523 -3.530 1.00 95.38 197 HIS A N 1
ATOM 1572 C CA . HIS A 1 197 ? 19.222 17.692 -4.875 1.00 95.38 197 HIS A CA 1
ATOM 1573 C C . HIS A 1 197 ? 17.752 18.121 -4.829 1.00 95.38 197 HIS A C 1
ATOM 1575 O O . HIS A 1 197 ? 17.333 18.991 -5.594 1.00 95.38 197 HIS A O 1
ATOM 1581 N N . LEU A 1 198 ? 16.965 17.554 -3.909 1.00 95.19 198 LEU A N 1
ATOM 1582 C CA . LEU A 1 198 ? 15.553 17.895 -3.721 1.00 95.19 198 LEU A CA 1
ATOM 1583 C C . LEU A 1 198 ? 15.378 19.330 -3.213 1.00 95.19 198 LEU A C 1
ATOM 1585 O O . LEU A 1 198 ? 14.440 20.009 -3.626 1.00 95.19 198 LEU A O 1
ATOM 1589 N N . ALA A 1 199 ? 16.300 19.822 -2.382 1.00 94.75 199 ALA A N 1
ATOM 1590 C CA . ALA A 1 199 ? 16.298 21.211 -1.931 1.00 94.75 199 ALA A CA 1
ATOM 1591 C C . ALA A 1 199 ? 16.475 22.215 -3.083 1.00 94.75 199 ALA A C 1
ATOM 1593 O O . ALA A 1 199 ? 15.934 23.318 -3.020 1.00 94.75 199 ALA A O 1
ATOM 1594 N N . ILE A 1 200 ? 17.184 21.825 -4.147 1.00 93.31 200 ILE A N 1
ATOM 1595 C CA . ILE A 1 200 ? 17.368 22.637 -5.359 1.00 93.31 200 ILE A CA 1
ATOM 1596 C C . ILE A 1 200 ? 16.189 22.440 -6.330 1.00 93.31 200 ILE A C 1
ATOM 1598 O O . ILE A 1 200 ? 15.732 23.390 -6.962 1.00 93.31 200 ILE A O 1
ATOM 1602 N N . ASN A 1 201 ? 15.658 21.217 -6.419 1.00 89.88 201 ASN A N 1
ATOM 1603 C CA . ASN A 1 201 ? 14.639 20.800 -7.384 1.00 89.88 201 ASN A CA 1
ATOM 1604 C C . ASN A 1 201 ? 13.320 20.398 -6.704 1.00 89.88 201 ASN A C 1
ATOM 1606 O O . ASN A 1 201 ? 12.805 19.298 -6.909 1.00 89.88 201 ASN A O 1
ATOM 1610 N N . THR A 1 202 ? 12.725 21.305 -5.928 1.00 84.38 202 THR A N 1
ATOM 1611 C CA . THR A 1 202 ? 11.527 21.030 -5.103 1.00 84.38 202 THR A CA 1
ATOM 1612 C C . THR A 1 202 ? 10.286 20.611 -5.899 1.00 84.38 202 THR A C 1
ATOM 1614 O O . THR A 1 202 ? 9.383 19.972 -5.362 1.00 84.38 202 THR A O 1
ATOM 1617 N N . LYS A 1 203 ? 10.244 20.896 -7.208 1.00 83.94 203 LYS A N 1
ATOM 1618 C CA . LYS A 1 203 ? 9.197 20.392 -8.114 1.00 83.94 203 LYS A CA 1
ATOM 1619 C C . LYS A 1 203 ? 9.276 18.881 -8.363 1.00 83.94 203 LYS A C 1
ATOM 1621 O O . LYS A 1 203 ? 8.331 18.328 -8.911 1.00 83.94 203 LYS A O 1
ATOM 1626 N N . CYS A 1 204 ? 10.368 18.219 -7.970 1.00 86.94 204 CYS A N 1
ATOM 1627 C CA . CYS A 1 204 ? 10.598 16.783 -8.162 1.00 86.94 204 CYS A CA 1
ATOM 1628 C C . CYS A 1 204 ? 10.562 16.331 -9.638 1.00 86.94 204 CYS A C 1
ATOM 1630 O O . CYS A 1 204 ? 10.290 15.170 -9.914 1.00 86.94 204 CYS A O 1
ATOM 1632 N N . THR A 1 205 ? 10.813 17.235 -10.594 1.00 85.56 205 THR A N 1
ATOM 1633 C CA . THR A 1 205 ? 10.746 16.942 -12.040 1.00 85.56 205 THR A CA 1
ATOM 1634 C C . THR A 1 205 ? 12.077 16.490 -12.634 1.00 85.56 205 THR A C 1
ATOM 1636 O O . THR A 1 205 ? 12.127 16.147 -13.810 1.00 85.56 205 THR A O 1
ATOM 1639 N N . ALA A 1 206 ? 13.164 16.548 -11.862 1.00 93.06 206 ALA A N 1
ATOM 1640 C CA . ALA A 1 206 ? 14.478 16.129 -12.330 1.00 93.06 206 ALA A CA 1
ATOM 1641 C C . ALA A 1 206 ? 14.489 14.609 -12.600 1.00 93.06 206 ALA A C 1
ATOM 1643 O O . ALA A 1 206 ? 13.870 13.855 -11.839 1.00 93.06 206 ALA A O 1
ATOM 1644 N N . PRO A 1 207 ? 15.177 14.141 -13.655 1.00 94.94 207 PRO A N 1
ATOM 1645 C CA . PRO A 1 207 ? 15.123 12.741 -14.072 1.00 94.94 207 PRO A CA 1
ATOM 1646 C C . PRO A 1 207 ? 15.703 11.789 -13.012 1.00 94.94 207 PRO A C 1
ATOM 1648 O O . PRO A 1 207 ? 15.288 10.635 -12.916 1.00 94.94 207 PRO A O 1
ATOM 1651 N N . GLU A 1 208 ? 16.591 12.263 -12.130 1.00 96.25 208 GLU A N 1
ATOM 1652 C CA . GLU A 1 208 ? 17.096 11.462 -11.009 1.00 96.25 208 GLU A CA 1
ATOM 1653 C C . GLU A 1 208 ? 15.973 11.033 -10.051 1.00 96.25 208 GLU A C 1
ATOM 1655 O O . GLU A 1 208 ? 16.030 9.941 -9.485 1.00 96.25 208 GLU A O 1
ATOM 1660 N N . PHE A 1 209 ? 14.924 11.850 -9.894 1.00 97.00 209 PHE A N 1
ATOM 1661 C CA . PHE A 1 209 ? 13.748 11.474 -9.107 1.00 97.00 209 PHE A CA 1
ATOM 1662 C C . PHE A 1 209 ? 12.855 10.477 -9.841 1.00 97.00 209 PHE A C 1
ATOM 1664 O O . PHE A 1 209 ? 12.264 9.626 -9.186 1.00 97.00 209 PHE A O 1
ATOM 1671 N N . GLN A 1 210 ? 12.809 10.515 -11.175 1.00 96.44 210 GLN A N 1
ATOM 1672 C CA . GLN A 1 210 ? 12.070 9.531 -11.972 1.00 96.44 210 GLN A CA 1
ATOM 1673 C C . GLN A 1 210 ? 12.677 8.132 -11.844 1.00 96.44 210 GLN A C 1
ATOM 1675 O O . GLN A 1 210 ? 11.947 7.152 -11.732 1.00 96.44 210 GLN A O 1
ATOM 1680 N N . MET A 1 211 ? 14.008 8.027 -11.758 1.00 97.31 211 MET A N 1
ATOM 1681 C CA . MET A 1 211 ? 14.680 6.764 -11.430 1.00 97.31 211 MET A CA 1
ATOM 1682 C C . MET A 1 211 ? 14.270 6.232 -10.054 1.00 97.31 211 MET A C 1
ATOM 1684 O O . MET A 1 211 ? 13.967 5.048 -9.909 1.00 97.31 211 MET A O 1
ATOM 1688 N N . LEU A 1 212 ? 14.252 7.104 -9.045 1.00 97.94 212 LEU A N 1
ATOM 1689 C CA . LEU A 1 212 ? 13.818 6.743 -7.698 1.00 97.94 212 LEU A CA 1
ATOM 1690 C C . LEU A 1 212 ? 12.346 6.305 -7.671 1.00 97.94 212 LEU A C 1
ATOM 1692 O O . LEU A 1 212 ? 12.012 5.318 -7.019 1.00 97.94 212 LEU A O 1
ATOM 1696 N N . GLN A 1 213 ? 11.477 7.008 -8.398 1.00 97.69 213 GLN A N 1
ATOM 1697 C CA . GLN A 1 213 ? 10.061 6.669 -8.530 1.00 97.69 213 GLN A CA 1
ATOM 1698 C C . GLN A 1 213 ? 9.869 5.326 -9.227 1.00 97.69 213 GLN A C 1
ATOM 1700 O O . GLN A 1 213 ? 9.168 4.479 -8.687 1.00 97.69 213 GLN A O 1
ATOM 1705 N N . LEU A 1 214 ? 10.544 5.092 -10.357 1.00 97.69 214 LEU A N 1
ATOM 1706 C CA . LEU A 1 214 ? 10.506 3.811 -11.060 1.00 97.69 214 LEU A CA 1
ATOM 1707 C C . LEU A 1 214 ? 10.910 2.662 -10.135 1.00 97.69 214 LEU A C 1
ATOM 1709 O O . LEU A 1 214 ? 10.193 1.671 -10.041 1.00 97.69 214 LEU A O 1
ATOM 1713 N N . PHE A 1 215 ? 12.029 2.813 -9.417 1.00 97.94 215 PHE A N 1
ATOM 1714 C CA . PHE A 1 215 ? 12.457 1.817 -8.438 1.00 97.94 215 PHE A CA 1
ATOM 1715 C C . PHE A 1 215 ? 11.379 1.581 -7.377 1.00 97.94 215 PHE A C 1
ATOM 1717 O O . PHE A 1 215 ? 11.056 0.434 -7.080 1.00 97.94 215 PHE A O 1
ATOM 1724 N N . ALA A 1 216 ? 10.800 2.650 -6.824 1.00 98.00 216 ALA A N 1
ATOM 1725 C CA . ALA A 1 216 ? 9.797 2.532 -5.778 1.00 98.00 216 ALA A CA 1
ATOM 1726 C C . ALA A 1 216 ? 8.510 1.844 -6.260 1.00 98.00 216 ALA A C 1
ATOM 1728 O O . ALA A 1 216 ? 7.966 1.008 -5.541 1.00 98.00 216 ALA A O 1
ATOM 1729 N N . GLU A 1 217 ? 8.047 2.152 -7.471 1.00 96.69 217 GLU A N 1
ATOM 1730 C CA . GLU A 1 217 ? 6.867 1.528 -8.075 1.00 96.69 217 GLU A CA 1
ATOM 1731 C C . GLU A 1 217 ? 7.106 0.051 -8.403 1.00 96.69 217 GLU A C 1
ATOM 1733 O O . GLU A 1 217 ? 6.298 -0.793 -8.015 1.00 96.69 217 GLU A O 1
ATOM 1738 N N . CYS A 1 218 ? 8.238 -0.278 -9.034 1.00 96.56 218 CYS A N 1
ATOM 1739 C CA . CYS A 1 218 ? 8.618 -1.662 -9.315 1.00 96.56 218 CYS A CA 1
ATOM 1740 C C . CYS A 1 218 ? 8.783 -2.472 -8.023 1.00 96.56 218 CYS A C 1
ATOM 1742 O O . CYS A 1 218 ? 8.245 -3.566 -7.900 1.00 96.56 218 CYS A O 1
ATOM 1744 N N . MET A 1 219 ? 9.470 -1.927 -7.018 1.00 96.50 219 MET A N 1
ATOM 1745 C CA . MET A 1 219 ? 9.677 -2.619 -5.746 1.00 96.50 219 MET A CA 1
ATOM 1746 C C . MET A 1 219 ? 8.371 -2.794 -4.961 1.00 96.50 219 MET A C 1
ATOM 1748 O O . MET A 1 219 ? 8.180 -3.819 -4.314 1.00 96.50 219 MET A O 1
ATOM 1752 N N . THR A 1 220 ? 7.451 -1.827 -5.045 1.00 95.81 220 THR A N 1
ATOM 1753 C CA . THR A 1 220 ? 6.104 -1.962 -4.469 1.00 95.81 220 THR A CA 1
ATOM 1754 C C . THR A 1 220 ? 5.372 -3.126 -5.128 1.00 95.81 220 THR A C 1
ATOM 1756 O O . THR A 1 220 ? 4.915 -4.019 -4.420 1.00 95.81 220 THR A O 1
ATOM 1759 N N . HIS A 1 221 ? 5.322 -3.149 -6.467 1.00 93.81 221 HIS A N 1
ATOM 1760 C CA . HIS A 1 221 ? 4.707 -4.237 -7.232 1.00 93.81 221 HIS A CA 1
ATOM 1761 C C . HIS A 1 221 ? 5.313 -5.586 -6.850 1.00 93.81 221 HIS A C 1
ATOM 1763 O O . HIS A 1 221 ? 4.589 -6.472 -6.412 1.00 93.81 221 HIS A O 1
ATOM 1769 N N . TYR A 1 222 ? 6.642 -5.694 -6.894 1.00 93.69 222 TYR A N 1
ATOM 1770 C CA . TYR A 1 222 ? 7.393 -6.893 -6.530 1.00 93.69 222 TYR A CA 1
ATOM 1771 C C . TYR A 1 222 ? 7.051 -7.406 -5.124 1.00 93.69 222 TYR A C 1
ATOM 1773 O O . TYR A 1 222 ? 6.724 -8.575 -4.967 1.00 93.69 222 TYR A O 1
ATOM 1781 N N . ILE A 1 223 ? 7.038 -6.551 -4.096 1.00 93.25 223 ILE A N 1
ATOM 1782 C CA . ILE A 1 223 ? 6.729 -7.002 -2.727 1.00 93.25 223 ILE A CA 1
ATOM 1783 C C . ILE A 1 223 ? 5.272 -7.454 -2.586 1.00 93.25 223 ILE A C 1
ATOM 1785 O O . ILE A 1 223 ? 5.004 -8.408 -1.862 1.00 93.25 223 ILE A O 1
ATOM 1789 N N . THR A 1 224 ? 4.321 -6.809 -3.269 1.00 89.88 224 THR A N 1
ATOM 1790 C CA . THR A 1 224 ? 2.895 -7.164 -3.134 1.00 89.88 224 THR A CA 1
ATOM 1791 C C . THR A 1 224 ? 2.549 -8.563 -3.648 1.00 89.88 224 THR A C 1
ATOM 1793 O O . THR A 1 224 ? 1.543 -9.133 -3.227 1.00 89.88 224 THR A O 1
ATOM 1796 N N . ILE A 1 225 ? 3.391 -9.121 -4.515 1.00 87.81 225 ILE A N 1
ATOM 1797 C CA . ILE A 1 225 ? 3.220 -10.430 -5.161 1.00 87.81 225 ILE A CA 1
ATOM 1798 C C . ILE A 1 225 ? 4.248 -11.470 -4.691 1.00 87.81 225 ILE A C 1
ATOM 1800 O O . ILE A 1 225 ? 4.107 -12.653 -5.009 1.00 87.81 225 ILE A O 1
ATOM 1804 N N . LEU A 1 226 ? 5.254 -11.047 -3.915 1.00 90.94 226 LEU A N 1
ATOM 1805 C CA . LEU A 1 226 ? 6.175 -11.937 -3.217 1.00 90.94 226 LEU A CA 1
ATOM 1806 C C . LEU A 1 226 ? 5.431 -12.745 -2.152 1.00 90.94 226 LEU A C 1
ATOM 1808 O O . LEU A 1 226 ? 4.772 -12.182 -1.269 1.00 90.94 226 LEU A O 1
ATOM 1812 N N . ASP A 1 227 ? 5.607 -14.061 -2.175 1.00 90.75 227 ASP A N 1
ATOM 1813 C CA . ASP A 1 227 ? 5.137 -14.924 -1.091 1.00 90.75 227 ASP A CA 1
ATOM 1814 C C . ASP A 1 227 ? 6.194 -15.098 0.009 1.00 90.75 227 ASP A C 1
ATOM 1816 O O . ASP A 1 227 ? 7.307 -14.558 -0.036 1.00 90.75 227 ASP A O 1
ATOM 1820 N N . ASP A 1 228 ? 5.810 -15.824 1.057 1.00 90.62 228 ASP A N 1
ATOM 1821 C CA . ASP A 1 228 ? 6.661 -16.017 2.226 1.00 90.62 228 ASP A CA 1
ATOM 1822 C C . ASP A 1 228 ? 7.859 -16.916 1.985 1.00 90.62 228 ASP A C 1
ATOM 1824 O O . ASP A 1 228 ? 8.906 -16.706 2.606 1.00 90.62 228 ASP A O 1
ATOM 1828 N N . MET A 1 229 ? 7.729 -17.876 1.074 1.00 91.06 229 MET A N 1
ATOM 1829 C CA . MET A 1 229 ? 8.833 -18.745 0.711 1.00 91.06 229 MET A CA 1
ATOM 1830 C C . MET A 1 229 ? 9.901 -17.926 -0.020 1.00 91.06 229 MET A C 1
ATOM 1832 O O . MET A 1 229 ? 11.073 -17.980 0.347 1.00 91.06 229 MET A O 1
ATOM 1836 N N . GLU A 1 230 ? 9.519 -17.103 -0.995 1.00 92.69 230 GLU A N 1
ATOM 1837 C CA . GLU A 1 230 ? 10.457 -16.250 -1.731 1.00 92.69 230 GLU A CA 1
ATOM 1838 C C . GLU A 1 230 ? 11.153 -15.223 -0.821 1.00 92.69 230 GLU A C 1
ATOM 1840 O O . GLU A 1 230 ? 12.382 -15.099 -0.840 1.00 92.69 230 GLU A O 1
ATOM 1845 N N . MET A 1 231 ? 10.389 -14.499 0.007 1.00 93.12 231 MET A N 1
ATOM 1846 C CA . MET A 1 231 ? 10.923 -13.389 0.803 1.00 93.12 231 MET A CA 1
ATOM 1847 C C . MET A 1 231 ? 11.728 -13.840 2.027 1.00 93.12 231 MET A C 1
ATOM 1849 O O . MET A 1 231 ? 12.768 -13.248 2.321 1.00 93.12 231 MET A O 1
ATOM 1853 N N . TYR A 1 232 ? 11.248 -14.835 2.781 1.00 93.56 232 TYR A N 1
ATOM 1854 C CA . TYR A 1 232 ? 11.856 -15.202 4.065 1.00 93.56 232 TYR A CA 1
ATOM 1855 C C . TYR A 1 232 ? 12.803 -16.398 3.955 1.00 93.56 232 TYR A C 1
ATOM 1857 O O . TYR A 1 232 ? 13.782 -16.455 4.704 1.00 93.56 232 TYR A O 1
ATOM 1865 N N . GLU A 1 233 ? 12.552 -17.325 3.027 1.00 93.06 233 GLU A N 1
ATOM 1866 C CA . GLU A 1 233 ? 13.319 -18.570 2.910 1.00 93.06 233 GLU A CA 1
ATOM 1867 C C . GLU A 1 233 ? 14.329 -18.523 1.761 1.00 93.06 233 GLU A C 1
ATOM 1869 O O . GLU A 1 233 ? 15.526 -18.680 2.000 1.00 93.06 233 GLU A O 1
ATOM 1874 N N . GLN A 1 234 ? 13.878 -18.267 0.529 1.00 93.94 234 GLN A N 1
ATOM 1875 C CA . GLN A 1 234 ? 14.741 -18.273 -0.656 1.00 93.94 234 GLN A CA 1
ATOM 1876 C C . GLN A 1 234 ? 15.664 -17.052 -0.705 1.00 93.94 234 GLN A C 1
ATOM 1878 O O . GLN A 1 234 ? 16.845 -17.200 -1.021 1.00 93.94 234 GLN A O 1
ATOM 1883 N N . GLN A 1 235 ? 15.142 -15.859 -0.389 1.00 93.88 235 GLN A N 1
ATOM 1884 C CA . GLN A 1 235 ? 15.898 -14.600 -0.346 1.00 93.88 235 GLN A CA 1
ATOM 1885 C C . GLN A 1 235 ? 16.751 -14.360 -1.605 1.00 93.88 235 GLN A C 1
ATOM 1887 O O . GLN A 1 235 ? 17.938 -14.022 -1.530 1.00 93.88 235 GLN A O 1
ATOM 1892 N N . ASN A 1 236 ? 16.142 -14.570 -2.774 1.00 90.62 236 ASN A N 1
ATOM 1893 C CA . ASN A 1 236 ? 16.790 -14.440 -4.072 1.00 90.62 236 ASN A CA 1
ATOM 1894 C C . ASN A 1 236 ? 15.901 -13.637 -5.041 1.00 90.62 236 ASN A C 1
ATOM 1896 O O . ASN A 1 236 ? 14.747 -14.010 -5.225 1.00 90.62 236 ASN A O 1
ATOM 1900 N N . PRO A 1 237 ? 16.410 -12.571 -5.685 1.00 92.12 237 PRO A N 1
ATOM 1901 C CA . PRO A 1 237 ? 17.746 -11.993 -5.504 1.00 92.12 237 PRO A CA 1
ATOM 1902 C C . PRO A 1 237 ? 17.869 -11.103 -4.253 1.00 92.12 237 PRO A C 1
ATOM 1904 O O . PRO A 1 237 ? 18.979 -10.862 -3.780 1.00 92.12 237 PRO A O 1
ATOM 1907 N N . PHE A 1 238 ? 16.746 -10.628 -3.707 1.00 94.62 238 PHE A N 1
ATOM 1908 C CA . PHE A 1 238 ? 16.708 -9.739 -2.544 1.00 94.62 238 PHE A CA 1
ATOM 1909 C C . PHE A 1 238 ? 16.799 -10.500 -1.222 1.00 94.62 238 PHE A C 1
ATOM 1911 O O . PHE A 1 238 ? 16.067 -11.460 -0.992 1.00 94.62 238 PHE A O 1
ATOM 1918 N N . LYS A 1 239 ? 17.630 -9.998 -0.307 1.00 94.75 239 LYS A N 1
ATOM 1919 C CA . LYS A 1 239 ? 17.744 -10.499 1.067 1.00 94.75 239 LYS A CA 1
ATOM 1920 C C . LYS A 1 239 ? 16.932 -9.645 2.031 1.00 94.75 239 LYS A C 1
ATOM 1922 O O . LYS A 1 239 ? 16.689 -8.465 1.784 1.00 94.75 239 LYS A O 1
ATOM 1927 N N . LEU A 1 240 ? 16.639 -10.184 3.217 1.00 95.69 240 LEU A N 1
ATOM 1928 C CA . LEU A 1 240 ? 15.997 -9.415 4.296 1.00 95.69 240 LEU A CA 1
ATOM 1929 C C . LEU A 1 240 ? 16.749 -8.113 4.627 1.00 95.69 240 LEU A C 1
ATOM 1931 O O . LEU A 1 240 ? 16.132 -7.076 4.868 1.00 95.69 240 LEU A O 1
ATOM 1935 N N . GLY A 1 241 ? 18.085 -8.131 4.558 1.00 95.25 241 GLY A N 1
ATOM 1936 C CA . GLY A 1 241 ? 18.910 -6.940 4.778 1.00 95.25 241 GLY A CA 1
ATOM 1937 C C . GLY A 1 241 ? 18.756 -5.839 3.722 1.00 95.25 241 GLY A C 1
ATOM 1938 O O . GLY A 1 241 ? 18.901 -4.656 4.051 1.00 95.25 241 GLY A O 1
ATOM 1939 N N . ASP A 1 242 ? 18.396 -6.196 2.488 1.00 95.56 242 ASP A N 1
ATOM 1940 C CA . ASP A 1 242 ? 18.095 -5.223 1.439 1.00 95.56 242 ASP A CA 1
ATOM 1941 C C . ASP A 1 242 ? 16.812 -4.463 1.793 1.00 95.56 242 ASP A C 1
ATOM 1943 O O . ASP A 1 242 ? 16.822 -3.234 1.854 1.00 95.56 242 ASP A O 1
ATOM 1947 N N . PHE A 1 243 ? 15.742 -5.174 2.168 1.00 96.94 243 PHE A N 1
ATOM 1948 C CA . PHE A 1 243 ? 14.476 -4.563 2.595 1.00 96.94 243 PHE A CA 1
ATOM 1949 C C . PHE A 1 243 ? 14.635 -3.668 3.837 1.00 96.94 243 PHE A C 1
ATOM 1951 O O . PHE A 1 243 ? 14.013 -2.604 3.927 1.00 96.94 243 PHE A O 1
ATOM 1958 N N . VAL A 1 244 ? 15.498 -4.051 4.787 1.00 97.19 244 VAL A N 1
ATOM 1959 C CA . VAL A 1 244 ? 15.872 -3.211 5.944 1.00 97.19 244 VAL A CA 1
ATOM 1960 C C . VAL A 1 244 ? 16.533 -1.909 5.473 1.00 97.19 244 VAL A C 1
ATOM 1962 O O . VAL A 1 244 ? 16.180 -0.823 5.932 1.00 97.19 244 VAL A O 1
ATOM 1965 N N . THR A 1 245 ? 17.460 -1.983 4.521 1.00 96.56 245 THR A N 1
ATOM 1966 C CA . THR A 1 245 ? 18.177 -0.799 4.022 1.00 96.56 245 THR A CA 1
ATOM 1967 C C . THR A 1 245 ? 17.263 0.121 3.207 1.00 96.56 245 THR A C 1
ATOM 1969 O O . THR A 1 245 ? 17.272 1.334 3.430 1.00 96.56 245 THR A O 1
ATOM 1972 N N . VAL A 1 246 ? 16.421 -0.443 2.331 1.00 97.50 246 VAL A N 1
ATOM 1973 C CA . VAL A 1 246 ? 15.399 0.294 1.564 1.00 97.50 246 VAL A CA 1
ATOM 1974 C C . VAL A 1 246 ? 14.458 1.038 2.513 1.00 97.50 246 VAL A C 1
ATOM 1976 O O . VAL A 1 246 ? 14.281 2.250 2.393 1.00 97.50 246 VAL A O 1
ATOM 1979 N N . SER A 1 247 ? 13.890 0.342 3.502 1.00 97.81 247 SER A N 1
ATOM 1980 C CA . SER A 1 247 ? 12.967 0.960 4.462 1.00 97.81 247 SER A CA 1
ATOM 1981 C C . SER A 1 247 ? 13.642 2.042 5.309 1.00 97.81 247 SER A C 1
ATOM 1983 O O . SER A 1 247 ? 13.045 3.094 5.516 1.00 97.81 247 SER A O 1
ATOM 1985 N N . SER A 1 248 ? 14.901 1.858 5.728 1.00 97.06 248 SER A N 1
ATOM 1986 C CA . SER A 1 248 ? 15.682 2.911 6.400 1.00 97.06 248 SER A CA 1
ATOM 1987 C C . SER A 1 248 ? 15.856 4.162 5.536 1.00 97.06 248 SER A C 1
ATOM 1989 O O . SER A 1 248 ? 15.629 5.275 6.017 1.00 97.06 248 SER A O 1
ATOM 1991 N N . PHE A 1 249 ? 16.234 3.991 4.264 1.00 97.69 249 PHE A N 1
ATOM 1992 C CA . PHE A 1 249 ? 16.381 5.097 3.319 1.00 97.69 249 PHE A CA 1
ATOM 1993 C C . PHE A 1 249 ? 15.064 5.864 3.155 1.00 97.69 249 PHE A C 1
ATOM 1995 O O . PHE A 1 249 ? 15.040 7.078 3.348 1.00 97.69 249 PHE A O 1
ATOM 2002 N N . LEU A 1 250 ? 13.964 5.160 2.871 1.00 98.44 250 LEU A N 1
ATOM 2003 C CA . LEU A 1 250 ? 12.646 5.762 2.653 1.00 98.44 250 LEU A CA 1
ATOM 2004 C C . LEU A 1 250 ? 12.131 6.491 3.900 1.00 98.44 250 LEU A C 1
ATOM 2006 O O . LEU A 1 250 ? 11.654 7.624 3.801 1.00 98.44 250 LEU A O 1
ATOM 2010 N N . ASN A 1 251 ? 12.263 5.865 5.075 1.00 97.38 251 ASN A N 1
ATOM 2011 C CA . ASN A 1 251 ? 11.797 6.423 6.343 1.00 97.38 251 ASN A CA 1
ATOM 2012 C C . ASN A 1 251 ? 12.521 7.744 6.653 1.00 97.38 251 ASN A C 1
ATOM 2014 O O . ASN A 1 251 ? 11.888 8.750 6.968 1.00 97.38 251 ASN A O 1
ATOM 2018 N N . LEU A 1 252 ? 13.848 7.778 6.480 1.00 97.50 252 LEU A N 1
ATOM 2019 C CA . LEU A 1 252 ? 14.644 8.989 6.691 1.00 97.50 252 LEU A CA 1
ATOM 2020 C C . LEU A 1 252 ? 14.432 10.040 5.596 1.00 97.50 252 LEU A C 1
ATOM 2022 O O . LEU A 1 252 ? 14.385 11.229 5.909 1.00 97.50 252 LEU A O 1
ATOM 2026 N N . PHE A 1 253 ? 14.307 9.638 4.329 1.00 98.00 253 PHE A N 1
ATOM 2027 C CA . PHE A 1 253 ? 14.114 10.562 3.210 1.00 98.00 253 PHE A CA 1
ATOM 2028 C C . PHE A 1 253 ? 12.806 11.342 3.355 1.00 98.00 253 PHE A C 1
ATOM 2030 O O . PHE A 1 253 ? 12.812 12.572 3.303 1.00 98.00 253 PHE A O 1
ATOM 2037 N N . LEU A 1 254 ? 11.693 10.647 3.606 1.00 97.62 254 LEU A N 1
ATOM 2038 C CA . LEU A 1 254 ? 10.385 11.282 3.772 1.00 97.62 254 LEU A CA 1
ATOM 2039 C C . LEU A 1 254 ? 10.330 12.141 5.041 1.00 97.62 254 LEU A C 1
ATOM 2041 O O . LEU A 1 254 ? 9.871 13.285 4.983 1.00 97.62 254 LEU A O 1
ATOM 2045 N N . TYR A 1 255 ? 10.861 11.641 6.164 1.00 96.94 255 TYR A N 1
ATOM 2046 C CA . TYR A 1 255 ? 10.924 12.404 7.412 1.00 96.94 255 TYR A CA 1
ATOM 2047 C C . TYR A 1 255 ? 11.718 13.708 7.245 1.00 96.94 255 TYR A C 1
ATOM 2049 O O . TYR A 1 255 ? 11.208 14.793 7.546 1.00 96.94 255 TYR A O 1
ATOM 2057 N N . ASN A 1 256 ? 12.943 13.624 6.715 1.00 96.75 256 ASN A N 1
ATOM 2058 C CA . ASN A 1 256 ? 13.797 14.793 6.506 1.00 96.75 256 ASN A CA 1
ATOM 2059 C C . ASN A 1 256 ? 13.232 15.728 5.433 1.00 96.75 256 ASN A C 1
ATOM 2061 O O . ASN A 1 256 ? 13.323 16.943 5.588 1.00 96.75 256 ASN A O 1
ATOM 2065 N N . GLY A 1 257 ? 12.595 15.191 4.390 1.00 95.88 257 GLY A N 1
ATOM 2066 C CA . GLY A 1 257 ? 11.930 15.987 3.362 1.00 95.88 257 GLY A CA 1
ATOM 2067 C C . GLY A 1 257 ? 10.794 16.844 3.925 1.00 95.88 257 GLY A C 1
ATOM 2068 O O . GLY A 1 257 ? 10.726 18.043 3.651 1.00 95.88 257 GLY A O 1
ATOM 2069 N N . VAL A 1 258 ? 9.938 16.275 4.780 1.00 95.38 258 VAL A N 1
ATOM 2070 C CA . VAL A 1 258 ? 8.858 17.027 5.445 1.00 95.38 258 VAL A CA 1
ATOM 2071 C C . VAL A 1 258 ? 9.419 18.018 6.467 1.00 95.38 258 VAL A C 1
ATOM 2073 O O . VAL A 1 258 ? 9.011 19.185 6.502 1.00 95.38 258 VAL A O 1
ATOM 2076 N N . LEU A 1 259 ? 10.378 17.592 7.295 1.00 93.44 259 LEU A N 1
ATOM 2077 C CA . LEU A 1 259 ? 10.966 18.455 8.318 1.00 93.44 259 LEU A CA 1
ATOM 2078 C C . LEU A 1 259 ? 11.737 19.631 7.699 1.00 93.44 259 LEU A C 1
ATOM 2080 O O . LEU A 1 259 ? 11.630 20.756 8.193 1.00 93.44 259 LEU A O 1
ATOM 2084 N N . GLY A 1 260 ? 12.437 19.391 6.592 1.00 93.06 260 GLY A N 1
ATOM 2085 C CA . GLY A 1 260 ? 13.221 20.367 5.836 1.00 93.06 260 GLY A CA 1
ATOM 2086 C C . GLY A 1 260 ? 12.413 21.300 4.930 1.00 93.06 260 GLY A C 1
ATOM 2087 O O . GLY A 1 260 ? 13.009 22.177 4.319 1.00 93.06 260 GLY A O 1
ATOM 2088 N N . ASN A 1 261 ? 11.079 21.169 4.859 1.00 92.81 261 ASN A N 1
ATOM 2089 C CA . ASN A 1 261 ? 10.228 21.874 3.879 1.00 92.81 261 ASN A CA 1
ATOM 2090 C C . ASN A 1 261 ? 10.618 21.603 2.413 1.00 92.81 261 ASN A C 1
ATOM 2092 O O . ASN A 1 261 ? 10.473 22.479 1.563 1.00 92.81 261 ASN A O 1
ATOM 2096 N N . LEU A 1 262 ? 11.118 20.406 2.111 1.00 94.69 262 LEU A N 1
ATOM 2097 C CA . LEU A 1 262 ? 11.483 20.035 0.743 1.00 94.69 262 LEU A CA 1
ATOM 2098 C C . LEU A 1 262 ? 10.251 19.667 -0.100 1.00 94.69 262 LEU A C 1
ATOM 2100 O O . LEU A 1 262 ? 10.290 19.740 -1.324 1.00 94.69 262 LEU A O 1
ATOM 2104 N N . PHE A 1 263 ? 9.144 19.329 0.567 1.00 94.12 263 PHE A N 1
ATOM 2105 C CA . PHE A 1 263 ? 7.830 19.137 -0.040 1.00 94.12 263 PHE A CA 1
ATOM 2106 C C . PHE A 1 263 ? 6.877 20.270 0.344 1.00 94.12 263 PHE A C 1
ATOM 2108 O O . PHE A 1 263 ? 6.835 20.701 1.501 1.00 94.12 263 PHE A O 1
ATOM 2115 N N . ASP A 1 264 ? 6.045 20.703 -0.605 1.00 90.81 264 ASP A N 1
ATOM 2116 C CA . ASP A 1 264 ? 4.916 21.580 -0.301 1.00 90.81 264 ASP A CA 1
ATOM 2117 C C . ASP A 1 264 ? 3.828 20.796 0.444 1.00 90.81 264 ASP A C 1
ATOM 2119 O O . ASP A 1 264 ? 3.150 19.932 -0.110 1.00 90.81 264 ASP A O 1
ATOM 2123 N N . LEU A 1 265 ? 3.632 21.139 1.718 1.00 90.62 265 LEU A N 1
ATOM 2124 C CA . LEU A 1 265 ? 2.680 20.480 2.614 1.00 90.62 265 LEU A CA 1
ATOM 2125 C C . LEU A 1 265 ? 1.230 20.521 2.107 1.00 90.62 265 LEU A C 1
ATOM 2127 O O . LEU A 1 265 ? 0.427 19.699 2.537 1.00 90.62 265 LEU A O 1
ATOM 2131 N N . LYS A 1 266 ? 0.866 21.473 1.234 1.00 88.38 266 LYS A N 1
ATOM 2132 C CA . LYS A 1 266 ? -0.494 21.560 0.674 1.00 88.38 266 LYS A CA 1
ATOM 2133 C C . LYS A 1 266 ? -0.732 20.559 -0.454 1.00 88.38 266 LYS A C 1
ATOM 2135 O O . LYS A 1 266 ? -1.859 20.117 -0.635 1.00 88.38 266 LYS A O 1
ATOM 2140 N N . THR A 1 267 ? 0.312 20.231 -1.210 1.00 89.19 267 THR A N 1
ATOM 2141 C CA . THR A 1 267 ? 0.234 19.425 -2.438 1.00 89.19 267 THR A CA 1
ATOM 2142 C C . THR A 1 267 ? 0.984 18.096 -2.323 1.00 89.19 267 THR A C 1
ATOM 2144 O O . THR A 1 267 ? 1.016 17.315 -3.272 1.00 89.19 267 THR A O 1
ATOM 2147 N N . VAL A 1 268 ? 1.534 17.783 -1.145 1.00 90.94 268 VAL A N 1
ATOM 2148 C CA . VAL A 1 268 ? 2.302 16.558 -0.865 1.00 90.94 268 VAL A CA 1
ATOM 2149 C C . VAL A 1 268 ? 1.534 15.268 -1.177 1.00 90.94 268 VAL A C 1
ATOM 2151 O O . VAL A 1 268 ? 2.119 14.302 -1.659 1.00 90.94 268 VAL A O 1
ATOM 2154 N N . GLN A 1 269 ? 0.212 15.263 -0.982 1.00 86.25 269 GLN A N 1
ATOM 2155 C CA . GLN A 1 269 ? -0.643 14.116 -1.313 1.00 86.25 269 GLN A CA 1
ATOM 2156 C C . GLN A 1 269 ? -0.710 13.841 -2.825 1.00 86.25 269 GLN A C 1
ATOM 2158 O O . GLN A 1 269 ? -0.930 12.711 -3.235 1.00 86.25 269 GLN A O 1
ATOM 2163 N N . SER A 1 270 ? -0.480 14.862 -3.653 1.00 88.44 270 SER A N 1
ATOM 2164 C CA . SER A 1 270 ? -0.408 14.752 -5.116 1.00 88.44 270 SER A CA 1
ATOM 2165 C C . SER A 1 270 ? 1.025 14.710 -5.660 1.00 88.44 270 SER A C 1
ATOM 2167 O O . SER A 1 270 ? 1.216 14.589 -6.867 1.00 88.44 270 SER A O 1
ATOM 2169 N N . ASN A 1 271 ? 2.046 14.833 -4.805 1.00 93.00 271 ASN A N 1
ATOM 2170 C CA . ASN A 1 271 ? 3.439 14.783 -5.239 1.00 93.00 271 ASN A CA 1
ATOM 2171 C C . ASN A 1 271 ? 3.837 13.332 -5.540 1.00 93.00 271 ASN A C 1
ATOM 2173 O O . ASN A 1 271 ? 3.903 12.501 -4.636 1.00 93.00 271 ASN A O 1
ATOM 2177 N N . SER A 1 272 ? 4.133 13.034 -6.803 1.00 93.00 272 SER A N 1
ATOM 2178 C CA . SER A 1 272 ? 4.409 11.672 -7.271 1.00 93.00 272 SER A CA 1
ATOM 2179 C C . SER A 1 272 ? 5.607 11.019 -6.577 1.00 93.00 272 SER A C 1
ATOM 2181 O O . SER A 1 272 ? 5.568 9.822 -6.298 1.00 93.00 272 SER A O 1
ATOM 2183 N N . LEU A 1 273 ? 6.669 11.774 -6.260 1.00 96.38 273 LEU A N 1
ATOM 2184 C CA . LEU A 1 273 ? 7.858 11.234 -5.584 1.00 96.38 273 LEU A CA 1
ATOM 2185 C C . LEU A 1 273 ? 7.511 10.826 -4.155 1.00 96.38 273 LEU A C 1
ATOM 2187 O O . LEU A 1 273 ? 7.803 9.704 -3.744 1.00 96.38 273 LEU A O 1
ATOM 2191 N N . PHE A 1 274 ? 6.835 11.719 -3.428 1.00 96.31 274 PHE A N 1
ATOM 2192 C CA . PHE A 1 274 ? 6.364 11.439 -2.080 1.00 96.31 274 PHE A CA 1
ATOM 2193 C C . PHE A 1 274 ? 5.434 10.224 -2.064 1.00 96.31 274 PHE A C 1
ATOM 2195 O O . PHE A 1 274 ? 5.648 9.326 -1.257 1.00 96.31 274 PHE A O 1
ATOM 2202 N N . GLN A 1 275 ? 4.445 10.161 -2.963 1.00 94.75 275 GLN A N 1
ATOM 2203 C CA . GLN A 1 275 ? 3.490 9.048 -3.017 1.00 94.75 275 GLN A CA 1
ATOM 2204 C C . GLN A 1 275 ? 4.163 7.711 -3.343 1.00 94.75 275 GLN A C 1
ATOM 2206 O O . GLN A 1 275 ? 3.881 6.721 -2.670 1.00 94.75 275 GLN A O 1
ATOM 2211 N N . SER A 1 276 ? 5.088 7.675 -4.308 1.00 96.00 276 SER A N 1
ATOM 2212 C CA . SER A 1 276 ? 5.799 6.440 -4.680 1.00 96.00 276 SER A CA 1
ATOM 2213 C C . SER A 1 276 ? 6.618 5.895 -3.505 1.00 96.00 276 SER A C 1
ATOM 2215 O O . SER A 1 276 ? 6.530 4.720 -3.156 1.00 96.00 276 SER A O 1
ATOM 2217 N N . PHE A 1 277 ? 7.371 6.770 -2.833 1.00 97.81 277 PHE A N 1
ATOM 2218 C CA . PHE A 1 277 ? 8.190 6.399 -1.677 1.00 97.81 277 PHE A CA 1
ATOM 2219 C C . PHE A 1 277 ? 7.362 6.033 -0.451 1.00 97.81 277 PHE A C 1
ATOM 2221 O O . PHE A 1 277 ? 7.691 5.083 0.257 1.00 97.81 277 PHE A O 1
ATOM 2228 N N . HIS A 1 278 ? 6.301 6.794 -0.187 1.00 96.75 278 HIS A N 1
ATOM 2229 C CA . HIS A 1 278 ? 5.402 6.549 0.933 1.00 96.75 278 HIS A CA 1
ATOM 2230 C C . HIS A 1 278 ? 4.685 5.210 0.770 1.00 96.75 278 HIS A C 1
ATOM 2232 O O . HIS A 1 278 ? 4.661 4.425 1.713 1.00 96.75 278 HIS A O 1
ATOM 2238 N N . THR A 1 279 ? 4.204 4.903 -0.435 1.00 95.12 279 THR A N 1
ATOM 2239 C CA . THR A 1 279 ? 3.559 3.622 -0.740 1.00 95.12 279 THR A CA 1
ATOM 2240 C C . THR A 1 279 ? 4.507 2.457 -0.470 1.00 95.12 279 THR A C 1
ATOM 2242 O O . THR A 1 279 ? 4.171 1.575 0.321 1.00 95.12 279 THR A O 1
ATOM 2245 N N . LEU A 1 280 ? 5.726 2.494 -1.024 1.00 97.44 280 LEU A N 1
ATOM 2246 C CA . LEU A 1 280 ? 6.722 1.448 -0.787 1.00 97.44 280 LEU A CA 1
ATOM 2247 C C . LEU A 1 280 ? 7.073 1.305 0.702 1.00 97.44 280 LEU A C 1
ATOM 2249 O O . LEU A 1 280 ? 7.158 0.192 1.223 1.00 97.44 280 LEU A O 1
ATOM 2253 N N . LEU A 1 281 ? 7.251 2.426 1.411 1.00 97.81 281 LEU A N 1
ATOM 2254 C CA . LEU A 1 281 ? 7.532 2.416 2.846 1.00 97.81 281 LEU A CA 1
ATOM 2255 C C . LEU A 1 281 ? 6.416 1.716 3.627 1.00 97.81 281 LEU A C 1
ATOM 2257 O O . LEU A 1 281 ? 6.702 0.908 4.509 1.00 97.81 281 LEU A O 1
ATOM 2261 N N . MET A 1 282 ? 5.157 2.020 3.304 1.00 94.94 282 MET A N 1
ATOM 2262 C CA . MET A 1 282 ? 4.006 1.435 3.984 1.00 94.94 282 MET A CA 1
ATOM 2263 C C . MET A 1 282 ? 3.826 -0.047 3.648 1.00 94.94 282 MET A C 1
ATOM 2265 O O . MET A 1 282 ? 3.475 -0.806 4.548 1.00 94.94 282 MET A O 1
ATOM 2269 N N . VAL A 1 283 ? 4.111 -0.482 2.415 1.00 93.81 283 VAL A N 1
ATOM 2270 C CA . VAL A 1 283 ? 4.135 -1.914 2.058 1.00 93.81 283 VAL A CA 1
ATOM 2271 C C . VAL A 1 283 ? 5.167 -2.664 2.896 1.00 93.81 283 VAL A C 1
ATOM 2273 O O . VAL A 1 283 ? 4.830 -3.654 3.542 1.00 93.81 283 VAL A O 1
ATOM 2276 N N . LEU A 1 284 ? 6.400 -2.154 2.965 1.00 96.31 284 LEU A N 1
ATOM 2277 C CA . LEU A 1 284 ? 7.465 -2.751 3.775 1.00 96.31 284 LEU A CA 1
ATOM 2278 C C . LEU A 1 284 ? 7.097 -2.783 5.265 1.00 96.31 284 LEU A C 1
ATOM 2280 O O . LEU A 1 284 ? 7.280 -3.801 5.928 1.00 96.31 284 LEU A O 1
ATOM 2284 N N . TYR A 1 285 ? 6.538 -1.688 5.790 1.00 95.31 285 TYR A N 1
ATOM 2285 C CA . TYR A 1 285 ? 6.115 -1.608 7.189 1.00 95.31 285 TYR A CA 1
ATOM 2286 C C . TYR A 1 285 ? 5.037 -2.636 7.521 1.00 95.31 285 TYR A C 1
ATOM 2288 O O . TYR A 1 285 ? 5.133 -3.318 8.540 1.00 95.31 285 TYR A O 1
ATOM 2296 N N . LYS A 1 286 ? 4.027 -2.781 6.660 1.00 90.81 286 LYS A N 1
ATOM 2297 C CA . LYS A 1 286 ? 2.973 -3.782 6.845 1.00 90.81 286 LYS A CA 1
ATOM 2298 C C . LYS A 1 286 ? 3.519 -5.201 6.785 1.00 90.81 286 LYS A C 1
ATOM 2300 O O . LYS A 1 286 ? 3.150 -6.014 7.628 1.00 90.81 286 LYS A O 1
ATOM 2305 N N . ARG A 1 287 ? 4.414 -5.483 5.834 1.00 91.94 287 ARG A N 1
ATOM 2306 C CA . ARG A 1 287 ? 5.041 -6.801 5.700 1.00 91.94 287 ARG A CA 1
ATOM 2307 C C . ARG A 1 287 ? 5.821 -7.170 6.961 1.00 91.94 287 ARG A C 1
ATOM 2309 O O . ARG A 1 287 ? 5.658 -8.270 7.480 1.00 91.94 287 ARG A O 1
ATOM 2316 N N . ASP A 1 288 ? 6.576 -6.220 7.513 1.00 95.25 288 ASP A N 1
ATOM 2317 C CA . ASP A 1 288 ? 7.273 -6.403 8.789 1.00 95.25 288 ASP A CA 1
ATOM 2318 C C . ASP A 1 288 ? 6.294 -6.577 9.958 1.00 95.25 288 ASP A C 1
ATOM 2320 O O . ASP A 1 288 ? 6.511 -7.440 10.794 1.00 95.25 288 ASP A O 1
ATOM 2324 N N . CYS A 1 289 ? 5.185 -5.828 9.995 1.00 91.12 289 CYS A N 1
ATOM 2325 C CA . CYS A 1 289 ? 4.158 -5.982 11.032 1.00 91.12 289 CYS A CA 1
ATOM 2326 C C . CYS A 1 289 ? 3.457 -7.350 10.991 1.00 91.12 289 CYS A C 1
ATOM 2328 O O . CYS A 1 289 ? 3.031 -7.832 12.040 1.00 91.12 289 CYS A O 1
ATOM 2330 N N . ARG A 1 290 ? 3.312 -7.959 9.804 1.00 88.56 290 ARG A N 1
ATOM 2331 C CA . ARG A 1 290 ? 2.773 -9.320 9.651 1.00 88.56 290 ARG A CA 1
ATOM 2332 C C . ARG A 1 290 ? 3.787 -10.363 10.114 1.00 88.56 290 ARG A C 1
ATOM 2334 O O . ARG A 1 290 ? 3.446 -11.247 10.895 1.00 88.56 290 ARG A O 1
ATOM 2341 N N . ARG A 1 291 ? 5.035 -10.254 9.649 1.00 91.44 291 ARG A N 1
ATOM 2342 C CA . ARG A 1 291 ? 6.139 -11.140 10.033 1.00 91.44 291 ARG A CA 1
ATOM 2343 C C . ARG A 1 291 ? 7.445 -10.354 10.094 1.00 91.44 291 ARG A C 1
ATOM 2345 O O . ARG A 1 291 ? 8.050 -10.045 9.063 1.00 91.44 291 ARG A O 1
ATOM 2352 N N . ASN A 1 292 ? 7.886 -10.090 11.323 1.00 94.88 292 ASN A N 1
ATOM 2353 C CA . ASN A 1 292 ? 9.054 -9.260 11.602 1.00 94.88 292 ASN A CA 1
ATOM 2354 C C . ASN A 1 292 ? 10.319 -9.801 10.916 1.00 94.88 292 ASN A C 1
ATOM 2356 O O . ASN A 1 292 ? 10.721 -10.945 11.137 1.00 94.88 292 ASN A O 1
ATOM 2360 N N . TYR A 1 293 ? 10.992 -8.941 10.158 1.00 95.44 293 TYR A N 1
ATOM 2361 C CA . TYR A 1 293 ? 12.337 -9.145 9.614 1.00 95.44 293 TYR A CA 1
ATOM 2362 C C . TYR A 1 293 ? 13.296 -8.000 9.971 1.00 95.44 293 TYR A C 1
ATOM 2364 O O . TYR A 1 293 ? 14.503 -8.106 9.734 1.00 95.44 293 TYR A O 1
ATOM 2372 N N . THR A 1 294 ? 12.789 -6.903 10.542 1.00 96.56 294 THR A N 1
ATOM 2373 C CA . THR A 1 294 ? 13.598 -5.753 10.954 1.00 96.56 294 THR A CA 1
ATOM 2374 C C . THR A 1 294 ? 14.051 -5.841 12.423 1.00 96.56 294 THR A C 1
ATOM 2376 O O . THR A 1 294 ? 13.392 -6.465 13.261 1.00 96.56 294 THR A O 1
ATOM 2379 N N . PRO A 1 295 ? 15.186 -5.212 12.790 1.00 95.12 295 PRO A N 1
ATOM 2380 C CA . PRO A 1 295 ? 15.591 -5.077 14.188 1.00 95.12 295 PRO A CA 1
ATOM 2381 C C . PRO A 1 295 ? 14.618 -4.225 15.017 1.00 95.12 295 PRO A C 1
ATOM 2383 O O . PRO A 1 295 ? 13.957 -3.316 14.514 1.00 95.12 295 PRO A O 1
ATOM 2386 N N . GLN A 1 296 ? 14.605 -4.436 16.335 1.00 93.44 296 GLN A N 1
ATOM 2387 C CA . GLN A 1 296 ? 13.769 -3.646 17.241 1.00 93.44 296 GLN A CA 1
ATOM 2388 C C . GLN A 1 296 ? 14.065 -2.139 17.126 1.00 93.44 296 GLN A C 1
ATOM 2390 O O . GLN A 1 296 ? 15.211 -1.698 17.225 1.00 93.44 296 GLN A O 1
ATOM 2395 N N . GLY A 1 297 ? 13.006 -1.341 16.961 1.00 93.62 297 GLY A N 1
ATOM 2396 C CA . GLY A 1 297 ? 13.098 0.117 16.860 1.00 93.62 297 GLY A CA 1
ATOM 2397 C C . GLY A 1 297 ? 13.531 0.640 15.487 1.00 93.62 297 GLY A C 1
ATOM 2398 O O . GLY A 1 297 ? 13.731 1.844 15.363 1.00 93.62 297 GLY A O 1
ATOM 2399 N N . HIS A 1 298 ? 13.649 -0.220 14.469 1.00 96.31 298 HIS A N 1
ATOM 2400 C CA . HIS A 1 298 ? 13.997 0.153 13.090 1.00 96.31 298 HIS A CA 1
ATOM 2401 C C . HIS A 1 298 ? 13.115 1.265 12.506 1.00 96.31 298 HIS A C 1
ATOM 2403 O O . HIS A 1 298 ? 13.606 2.208 11.890 1.00 96.31 298 HIS A O 1
ATOM 2409 N N . TRP A 1 299 ? 11.807 1.177 12.744 1.00 97.00 299 TRP A N 1
ATOM 2410 C CA . TRP A 1 299 ? 10.814 2.113 12.213 1.00 97.00 299 TRP A CA 1
ATOM 2411 C C . TRP A 1 299 ? 10.780 3.465 12.935 1.00 97.00 299 TRP A C 1
ATOM 2413 O O . TRP A 1 299 ? 10.227 4.428 12.400 1.00 97.00 299 TRP A O 1
ATOM 2423 N N . LEU A 1 300 ? 11.387 3.557 14.122 1.00 96.00 300 LEU A N 1
ATOM 2424 C CA . LEU A 1 300 ? 11.440 4.784 14.910 1.00 96.00 300 LEU A CA 1
ATOM 2425 C C . LEU A 1 300 ? 12.540 5.713 14.388 1.00 96.00 300 LEU A C 1
ATOM 2427 O O . LEU A 1 300 ? 13.664 5.288 14.122 1.00 96.00 300 LEU A O 1
ATOM 2431 N N . ILE A 1 301 ? 12.244 7.010 14.328 1.00 93.56 301 ILE A N 1
ATOM 2432 C CA . ILE A 1 301 ? 13.240 8.030 13.985 1.00 93.56 301 ILE A CA 1
ATOM 2433 C C . ILE A 1 301 ? 13.913 8.503 15.275 1.00 93.56 301 ILE A C 1
ATOM 2435 O O . ILE A 1 301 ? 13.284 9.134 16.124 1.00 93.56 301 ILE A O 1
ATOM 2439 N N . LYS A 1 302 ? 15.205 8.198 15.436 1.00 87.88 302 LYS A N 1
ATOM 2440 C CA . LYS A 1 302 ? 15.964 8.454 16.677 1.00 87.88 302 LYS A CA 1
ATOM 2441 C C . LYS A 1 302 ? 16.060 9.941 17.021 1.00 87.88 302 LYS A C 1
ATOM 2443 O O . LYS A 1 302 ? 16.183 10.300 18.188 1.00 87.88 302 LYS A O 1
ATOM 2448 N N . GLU A 1 303 ? 16.012 10.799 16.010 1.00 86.81 303 GLU A N 1
ATOM 2449 C CA . GLU A 1 303 ? 16.059 12.252 16.132 1.00 86.81 303 GLU A CA 1
ATOM 2450 C C . GLU A 1 303 ? 14.751 12.840 16.689 1.00 86.81 303 GLU A C 1
ATOM 2452 O O . GLU A 1 303 ? 14.745 13.972 17.183 1.00 86.81 303 GLU A O 1
ATOM 2457 N N . VAL A 1 304 ? 13.640 12.094 16.640 1.00 88.50 304 VAL A N 1
ATOM 2458 C CA . VAL A 1 304 ? 12.340 12.561 17.132 1.00 88.50 304 VAL A CA 1
ATOM 2459 C C . VAL A 1 304 ? 12.301 12.493 18.655 1.00 88.50 304 VAL A C 1
ATOM 2461 O O . VAL A 1 304 ? 12.174 11.433 19.267 1.00 88.50 304 VAL A O 1
ATOM 2464 N N . LYS A 1 305 ? 12.321 13.665 19.295 1.00 90.06 305 LYS A N 1
ATOM 2465 C CA . LYS A 1 305 ? 11.937 13.797 20.705 1.00 90.06 305 LYS A CA 1
ATOM 2466 C C . LYS A 1 305 ? 10.417 13.806 20.806 1.00 90.06 305 LYS A C 1
ATOM 2468 O O . LYS A 1 305 ? 9.787 14.817 20.495 1.00 90.06 305 LYS A O 1
ATOM 2473 N N . VAL A 1 306 ? 9.839 12.701 21.277 1.00 88.88 306 VAL A N 1
ATOM 2474 C CA . VAL A 1 306 ? 8.380 12.516 21.377 1.00 88.88 306 VAL A CA 1
ATOM 2475 C C . VAL A 1 306 ? 7.706 13.674 22.120 1.00 88.88 306 VAL A C 1
ATOM 2477 O O . VAL A 1 306 ? 6.717 14.209 21.636 1.00 88.88 306 VAL A O 1
ATOM 2480 N N . SER A 1 307 ? 8.269 14.146 23.235 1.00 89.88 307 SER A N 1
ATOM 2481 C CA . SER A 1 307 ? 7.702 15.271 23.995 1.00 89.88 307 SER A CA 1
ATOM 2482 C C . SER A 1 307 ? 7.591 16.562 23.174 1.00 89.88 307 SER A C 1
ATOM 2484 O O . SER A 1 307 ? 6.561 17.233 23.205 1.00 89.88 307 SER A O 1
ATOM 2486 N N . THR A 1 308 ? 8.626 16.898 22.400 1.00 92.50 308 THR A N 1
ATOM 2487 C CA . THR A 1 308 ? 8.621 18.061 21.504 1.00 92.50 308 THR A CA 1
ATOM 2488 C C . THR A 1 308 ? 7.639 17.868 20.354 1.00 92.50 308 THR A C 1
ATOM 2490 O O . THR A 1 308 ? 6.898 18.790 20.026 1.00 92.50 308 THR A O 1
ATOM 2493 N N . PHE A 1 309 ? 7.595 16.665 19.777 1.00 91.69 309 PHE A N 1
ATOM 2494 C CA . PHE A 1 309 ? 6.661 16.331 18.706 1.00 91.69 309 PHE A CA 1
ATOM 2495 C C . PHE A 1 309 ? 5.202 16.497 19.155 1.00 91.69 309 PHE A C 1
ATOM 2497 O O . PHE A 1 309 ? 4.415 17.149 18.470 1.00 91.69 309 PHE A O 1
ATOM 2504 N N . MET A 1 310 ? 4.860 15.985 20.341 1.00 89.81 310 MET A N 1
ATOM 2505 C CA . MET A 1 310 ? 3.523 16.119 20.926 1.00 89.81 310 MET A CA 1
ATOM 2506 C C . MET A 1 310 ? 3.171 17.582 21.225 1.00 89.81 310 MET A C 1
ATOM 2508 O O . MET A 1 310 ? 2.072 18.027 20.903 1.00 89.81 310 MET A O 1
ATOM 2512 N N . ALA A 1 311 ? 4.110 18.362 21.769 1.00 91.88 311 ALA A N 1
ATOM 2513 C CA . ALA A 1 311 ? 3.888 19.787 22.022 1.00 91.88 311 ALA A CA 1
ATOM 2514 C C . ALA A 1 311 ? 3.649 20.587 20.728 1.00 91.88 311 ALA A C 1
ATOM 2516 O O . ALA A 1 311 ? 2.872 21.542 20.715 1.00 91.88 311 ALA A O 1
ATOM 2517 N N . ASP A 1 312 ? 4.312 20.217 19.634 1.00 93.50 312 ASP A N 1
ATOM 2518 C CA . ASP A 1 312 ? 4.112 20.856 18.336 1.00 93.50 312 ASP A CA 1
ATOM 2519 C C . ASP A 1 312 ? 2.790 20.432 17.667 1.00 93.50 312 ASP A C 1
ATOM 2521 O O . ASP A 1 312 ? 2.159 21.261 17.005 1.00 93.50 312 ASP A O 1
ATOM 2525 N N . LEU A 1 313 ? 2.335 19.190 17.878 1.00 92.00 313 LEU A N 1
ATOM 2526 C CA . LEU A 1 313 ? 0.991 18.744 17.488 1.00 92.00 313 LEU A CA 1
ATOM 2527 C C . LEU A 1 313 ? -0.104 19.537 18.207 1.00 92.00 313 LEU A C 1
ATOM 2529 O O . LEU A 1 313 ? -1.034 20.006 17.554 1.00 92.00 313 LEU A O 1
ATOM 2533 N N . ASP A 1 314 ? 0.026 19.733 19.522 1.00 90.25 314 ASP A N 1
ATOM 2534 C CA . ASP A 1 314 ? -0.932 20.510 20.323 1.00 90.25 314 ASP A CA 1
ATOM 2535 C C . ASP A 1 314 ? -1.041 21.964 19.845 1.00 90.25 314 ASP A C 1
ATOM 2537 O O . ASP A 1 314 ? -2.115 22.560 19.863 1.00 90.25 314 ASP A O 1
ATOM 2541 N N . LYS A 1 315 ? 0.069 22.531 19.359 1.00 94.12 315 LYS A N 1
ATOM 2542 C CA . LYS A 1 315 ? 0.117 23.872 18.755 1.00 94.12 315 LYS A CA 1
ATOM 2543 C C . LYS A 1 315 ? -0.438 23.919 17.326 1.00 94.12 315 LYS A C 1
ATOM 2545 O O . LYS A 1 315 ? -0.345 24.962 16.681 1.00 94.12 315 LYS A O 1
ATOM 2550 N N . GLY A 1 316 ? -0.953 22.808 16.799 1.00 92.12 316 GLY A N 1
ATOM 2551 C CA . GLY A 1 316 ? -1.513 22.730 15.451 1.00 92.12 316 GLY A CA 1
ATOM 2552 C C . GLY A 1 316 ? -0.475 22.903 14.342 1.00 92.12 316 GLY A C 1
ATOM 2553 O O . GLY A 1 316 ? -0.799 23.405 13.263 1.00 92.12 316 GLY A O 1
ATOM 2554 N N . ARG A 1 317 ? 0.796 22.544 14.582 1.00 94.75 317 ARG A N 1
ATOM 2555 C CA . ARG A 1 317 ? 1.827 22.655 13.542 1.00 94.75 317 ARG A CA 1
ATOM 2556 C C . ARG A 1 317 ? 1.582 21.630 12.434 1.00 94.75 317 ARG A C 1
ATOM 2558 O O . ARG A 1 317 ? 1.410 20.442 12.690 1.00 94.75 317 ARG A O 1
ATOM 2565 N N . LYS A 1 318 ? 1.671 22.084 11.181 1.00 93.88 318 LYS A N 1
ATOM 2566 C CA . LYS A 1 318 ? 1.357 21.263 9.999 1.00 93.88 318 LYS A CA 1
ATOM 2567 C C . LYS A 1 318 ? 2.313 20.090 9.770 1.00 93.88 318 LYS A C 1
ATOM 2569 O O . LYS A 1 318 ? 1.871 19.041 9.322 1.00 93.88 318 LYS A O 1
ATOM 2574 N N . LYS A 1 319 ? 3.614 20.239 10.064 1.00 94.25 319 LYS A N 1
ATOM 2575 C CA . LYS A 1 319 ? 4.603 19.170 9.810 1.00 94.25 319 LYS A CA 1
ATOM 2576 C C . LYS A 1 319 ? 4.368 17.934 10.689 1.00 94.25 319 LYS A C 1
ATOM 2578 O O . LYS A 1 319 ? 4.247 16.855 10.120 1.00 94.25 319 LYS A O 1
ATOM 2583 N N . PRO A 1 320 ? 4.240 18.049 12.030 1.00 93.94 320 PRO A N 1
ATOM 2584 C CA . PRO A 1 320 ? 3.892 16.896 12.859 1.00 93.94 320 PRO A CA 1
ATOM 2585 C C . PRO A 1 320 ? 2.535 16.290 12.502 1.00 93.94 320 PRO A C 1
ATOM 2587 O O . PRO A 1 320 ? 2.406 15.074 12.522 1.00 93.94 320 PRO A O 1
ATOM 2590 N N . GLN A 1 321 ? 1.542 17.111 12.132 1.00 93.75 321 GLN A N 1
ATOM 2591 C CA . GLN A 1 321 ? 0.239 16.613 11.673 1.00 93.75 321 GLN A CA 1
ATOM 2592 C C . GLN A 1 321 ? 0.376 15.752 10.415 1.00 93.75 321 GLN A C 1
ATOM 2594 O O . GLN A 1 321 ? -0.140 14.639 10.386 1.00 93.75 321 GLN A O 1
ATOM 2599 N N . LEU A 1 322 ? 1.116 16.232 9.409 1.00 94.75 322 LEU A N 1
ATOM 2600 C CA . LEU A 1 322 ? 1.375 15.471 8.191 1.00 94.75 322 LEU A CA 1
ATOM 2601 C C . LEU A 1 322 ? 2.132 14.174 8.497 1.00 94.75 322 LEU A C 1
ATOM 2603 O O . LEU A 1 322 ? 1.717 13.120 8.035 1.00 94.75 322 LEU A O 1
ATOM 2607 N N . LEU A 1 323 ? 3.200 14.236 9.300 1.00 94.94 323 LEU A N 1
ATOM 2608 C CA . LEU A 1 323 ? 3.981 13.054 9.685 1.00 94.94 323 LEU A CA 1
ATOM 2609 C C . LEU A 1 323 ? 3.150 12.035 10.471 1.00 94.94 323 LEU A C 1
ATOM 2611 O O . LEU A 1 323 ? 3.305 10.841 10.258 1.00 94.94 323 LEU A O 1
ATOM 2615 N N . LEU A 1 324 ? 2.252 12.479 11.351 1.00 93.88 324 LEU A N 1
ATOM 2616 C CA . LEU A 1 324 ? 1.349 11.581 12.070 1.00 93.88 324 LEU A CA 1
ATOM 2617 C C . LEU A 1 324 ? 0.343 10.911 11.121 1.00 93.88 324 LEU A C 1
ATOM 2619 O O . LEU A 1 324 ? -0.002 9.752 11.327 1.00 93.88 324 LEU A O 1
ATOM 2623 N N . GLN A 1 325 ? -0.123 11.627 10.095 1.00 91.81 325 GLN A N 1
ATOM 2624 C CA . GLN A 1 325 ? -1.063 11.101 9.102 1.00 91.81 325 GLN A CA 1
ATOM 2625 C C . GLN A 1 325 ? -0.406 10.124 8.123 1.00 91.81 325 GLN A C 1
ATOM 2627 O O . GLN A 1 325 ? -1.023 9.128 7.759 1.00 91.81 325 GLN A O 1
ATOM 2632 N N . THR A 1 326 ? 0.823 10.398 7.685 1.00 93.19 326 THR A N 1
ATOM 2633 C CA . THR A 1 326 ? 1.498 9.598 6.653 1.00 93.19 326 THR A CA 1
ATOM 2634 C C . THR A 1 326 ? 2.436 8.551 7.242 1.00 93.19 326 THR A C 1
ATOM 2636 O O . THR A 1 326 ? 2.506 7.438 6.738 1.00 93.19 326 THR A O 1
ATOM 2639 N N . MET A 1 327 ? 3.145 8.859 8.323 1.00 94.81 327 MET A N 1
ATOM 2640 C CA . MET A 1 327 ? 4.202 8.014 8.883 1.00 94.81 327 MET A CA 1
ATOM 2641 C C . MET A 1 327 ? 4.055 7.839 10.405 1.00 94.81 327 MET A C 1
ATOM 2643 O O . MET A 1 327 ? 4.996 8.112 11.152 1.00 94.81 327 MET A O 1
ATOM 2647 N N . PRO A 1 328 ? 2.899 7.381 10.921 1.00 94.56 328 PRO A N 1
ATOM 2648 C CA . PRO A 1 328 ? 2.681 7.268 12.365 1.00 94.56 328 PRO A CA 1
ATOM 2649 C C . PRO A 1 328 ? 3.662 6.305 13.054 1.00 94.56 328 PRO A C 1
ATOM 2651 O O . PRO A 1 328 ? 3.916 6.440 14.250 1.00 94.56 328 PRO A O 1
ATOM 2654 N N . HIS A 1 329 ? 4.232 5.342 12.324 1.00 95.31 329 HIS A N 1
ATOM 2655 C CA . HIS A 1 329 ? 5.187 4.356 12.842 1.00 95.31 329 HIS A CA 1
ATOM 2656 C C . HIS A 1 329 ? 6.491 4.963 13.370 1.00 95.31 329 HIS A C 1
ATOM 2658 O O . HIS A 1 329 ? 7.180 4.297 14.137 1.00 95.31 329 HIS A O 1
ATOM 2664 N N . ILE A 1 330 ? 6.813 6.218 13.028 1.00 95.50 330 ILE A N 1
ATOM 2665 C CA . ILE A 1 330 ? 8.006 6.908 13.550 1.00 95.50 330 ILE A CA 1
ATOM 2666 C C . ILE A 1 330 ? 7.904 7.223 15.049 1.00 95.50 330 ILE A C 1
ATOM 2668 O O . ILE A 1 330 ? 8.907 7.571 15.673 1.00 95.50 330 ILE A O 1
ATOM 2672 N N . ILE A 1 331 ? 6.698 7.115 15.615 1.00 93.31 331 ILE A N 1
ATOM 2673 C CA . ILE A 1 331 ? 6.389 7.335 17.026 1.00 93.31 331 ILE A CA 1
ATOM 2674 C C . ILE A 1 331 ? 6.028 5.987 17.664 1.00 93.31 331 ILE A C 1
ATOM 2676 O O . ILE A 1 331 ? 5.232 5.232 17.085 1.00 93.31 331 ILE A O 1
ATOM 2680 N N . PRO A 1 332 ? 6.533 5.687 18.876 1.00 93.56 332 PRO A N 1
ATOM 2681 C CA . PRO A 1 332 ? 6.159 4.477 19.598 1.00 93.56 332 PRO A CA 1
ATOM 2682 C C . PRO A 1 332 ? 4.639 4.307 19.712 1.00 93.56 332 PRO A C 1
ATOM 2684 O O . PRO A 1 332 ? 3.893 5.271 19.900 1.00 93.56 332 PRO A O 1
ATOM 2687 N N . HIS A 1 333 ? 4.171 3.062 19.605 1.00 93.12 333 HIS A N 1
ATOM 2688 C CA . HIS A 1 333 ? 2.740 2.751 19.633 1.00 93.12 333 HIS A CA 1
ATOM 2689 C C . HIS A 1 333 ? 2.056 3.266 20.907 1.00 93.12 333 HIS A C 1
ATOM 2691 O O . HIS A 1 333 ? 1.006 3.897 20.818 1.00 93.12 333 HIS A O 1
ATOM 2697 N N . GLU A 1 334 ? 2.682 3.088 22.072 1.00 93.81 334 GLU A N 1
ATOM 2698 C CA . GLU A 1 334 ? 2.143 3.572 23.348 1.00 93.81 334 GLU A CA 1
ATOM 2699 C C . GLU A 1 334 ? 1.885 5.082 23.349 1.00 93.81 334 GLU A C 1
ATOM 2701 O O . GLU A 1 334 ? 0.845 5.536 23.820 1.00 93.81 334 GLU A O 1
ATOM 2706 N N . ASP A 1 335 ? 2.802 5.872 22.790 1.00 93.19 335 ASP A N 1
ATOM 2707 C CA . ASP A 1 335 ? 2.654 7.325 22.727 1.00 93.19 335 ASP A CA 1
ATOM 2708 C C . ASP A 1 335 ? 1.525 7.731 21.769 1.00 93.19 335 ASP A C 1
ATOM 2710 O O . ASP A 1 335 ? 0.787 8.677 22.051 1.00 93.19 335 ASP A O 1
ATOM 2714 N N . ARG A 1 336 ? 1.326 6.983 20.674 1.00 94.00 336 ARG A N 1
ATOM 2715 C CA . ARG A 1 336 ? 0.167 7.165 19.784 1.00 94.00 336 ARG A CA 1
ATOM 2716 C C . ARG A 1 336 ? -1.151 6.823 20.477 1.00 94.00 336 ARG A C 1
ATOM 2718 O O . ARG A 1 336 ? -2.123 7.554 20.308 1.00 94.00 336 ARG A O 1
ATOM 2725 N N . VAL A 1 337 ? -1.184 5.766 21.291 1.00 94.06 337 VAL A N 1
ATOM 2726 C CA . VAL A 1 337 ? -2.362 5.410 22.102 1.00 94.06 337 VAL A CA 1
ATOM 2727 C C . VAL A 1 337 ? -2.657 6.502 23.130 1.00 94.06 337 VAL A C 1
ATOM 2729 O O . VAL A 1 337 ? -3.804 6.930 23.249 1.00 94.06 337 VAL A O 1
ATOM 2732 N N . ARG A 1 338 ? -1.640 7.020 23.833 1.00 93.31 338 ARG A N 1
ATOM 2733 C CA . ARG A 1 338 ? -1.809 8.144 24.774 1.00 93.31 338 ARG A CA 1
ATOM 2734 C C . ARG A 1 338 ? -2.325 9.401 24.070 1.00 93.31 338 ARG A C 1
ATOM 2736 O O . ARG A 1 338 ? -3.215 10.065 24.600 1.00 93.31 338 ARG A O 1
ATOM 2743 N N . LEU A 1 339 ? -1.819 9.706 22.873 1.00 92.12 339 LEU A N 1
ATOM 2744 C CA . LEU A 1 339 ? -2.309 10.818 22.055 1.00 92.12 339 LEU A CA 1
ATOM 2745 C C . LEU A 1 339 ? -3.782 10.632 21.669 1.00 92.12 339 LEU A C 1
ATOM 2747 O O . LEU A 1 339 ? -4.581 11.549 21.846 1.00 92.12 339 LEU A O 1
ATOM 2751 N N . PHE A 1 340 ? -4.155 9.439 21.201 1.00 94.00 340 PHE A N 1
ATOM 2752 C CA . PHE A 1 340 ? -5.542 9.109 20.884 1.00 94.00 340 PHE A CA 1
ATOM 2753 C C . PHE A 1 340 ? -6.455 9.295 22.104 1.00 94.00 340 PHE A C 1
ATOM 2755 O O . PHE A 1 340 ? -7.463 9.993 22.017 1.00 94.00 340 PHE A O 1
ATOM 2762 N N . ARG A 1 341 ? -6.065 8.763 23.271 1.00 94.94 341 ARG A N 1
ATOM 2763 C CA . ARG A 1 341 ? -6.818 8.929 24.526 1.00 94.94 341 ARG A CA 1
ATOM 2764 C C . ARG A 1 341 ? -6.978 10.395 24.913 1.00 94.94 341 ARG A C 1
ATOM 2766 O O . ARG A 1 341 ? -8.082 10.804 25.252 1.00 94.94 341 ARG A O 1
ATOM 2773 N N . LYS A 1 342 ? -5.923 11.203 24.779 1.00 92.69 342 LYS A N 1
ATOM 2774 C CA . LYS A 1 342 ? -5.985 12.653 25.009 1.00 92.69 342 LYS A CA 1
ATOM 2775 C C . LYS A 1 342 ? -7.008 13.338 24.097 1.00 92.69 342 LYS A C 1
ATOM 2777 O O . LYS A 1 342 ? -7.762 14.184 24.570 1.00 92.69 342 LYS A O 1
ATOM 2782 N N . TYR A 1 343 ? -7.064 12.981 22.811 1.00 92.25 343 TYR A N 1
ATOM 2783 C CA . TYR A 1 343 ? -8.065 13.531 21.890 1.00 92.25 343 TYR A CA 1
ATOM 2784 C C . TYR A 1 343 ? -9.492 13.154 22.283 1.00 92.25 343 TYR A C 1
ATOM 2786 O O . TYR A 1 343 ? -10.361 14.023 22.268 1.00 92.25 343 TYR A O 1
ATOM 2794 N N . ILE A 1 344 ? -9.720 11.912 22.716 1.00 93.69 344 ILE A N 1
ATOM 2795 C CA . ILE A 1 344 ? -11.019 11.497 23.254 1.00 93.69 344 ILE A CA 1
ATOM 2796 C C . ILE A 1 344 ? -11.382 12.301 24.511 1.00 93.69 344 ILE A C 1
ATOM 2798 O O . ILE A 1 344 ? -12.488 12.827 24.593 1.00 93.69 344 ILE A O 1
ATOM 2802 N N . THR A 1 345 ? -10.466 12.461 25.472 1.00 92.44 345 THR A N 1
ATOM 2803 C CA . THR A 1 345 ? -10.709 13.251 26.694 1.00 92.44 345 THR A CA 1
ATOM 2804 C C . THR A 1 345 ? -11.041 14.711 26.382 1.00 92.44 345 THR A C 1
ATOM 2806 O O . THR A 1 345 ? -11.973 15.276 26.961 1.00 92.44 345 THR A O 1
ATOM 2809 N N . ASN A 1 346 ? -10.317 15.326 25.445 1.00 91.31 346 ASN A N 1
ATOM 2810 C CA . ASN A 1 346 ? -10.603 16.687 24.997 1.00 91.31 346 ASN A CA 1
ATOM 2811 C C . ASN A 1 346 ? -11.991 16.774 24.352 1.00 91.31 346 ASN A C 1
ATOM 2813 O O . ASN A 1 346 ? -12.746 17.693 24.659 1.00 91.31 346 ASN A O 1
ATOM 2817 N N . GLU A 1 347 ? -12.351 15.810 23.501 1.00 90.81 347 GLU A N 1
ATOM 2818 C CA . GLU A 1 347 ? -13.675 15.771 22.879 1.00 90.81 347 GLU A CA 1
ATOM 2819 C C . GLU A 1 347 ? -14.784 15.614 23.928 1.00 90.81 347 GLU A C 1
ATOM 2821 O O . GLU A 1 347 ? -15.734 16.394 23.926 1.00 90.81 347 GLU A O 1
ATOM 2826 N N . LYS A 1 348 ? -14.636 14.683 24.880 1.00 89.38 348 LYS A N 1
ATOM 2827 C CA . LYS A 1 348 ? -15.562 14.519 26.013 1.00 89.38 348 LYS A CA 1
ATOM 2828 C C . LYS A 1 348 ? -15.716 15.817 26.811 1.00 89.38 348 LYS A C 1
ATOM 2830 O O . LYS A 1 348 ? -16.826 16.161 27.201 1.00 89.38 348 LYS A O 1
ATOM 2835 N N . THR A 1 349 ? -14.632 16.567 27.008 1.00 88.50 349 THR A N 1
ATOM 2836 C CA . THR A 1 349 ? -14.662 17.868 27.697 1.00 88.50 349 THR A CA 1
ATOM 2837 C C . THR A 1 349 ? -15.465 18.907 26.912 1.00 88.50 349 THR A C 1
ATOM 2839 O O . THR A 1 349 ? -16.318 19.578 27.486 1.00 88.50 349 THR A O 1
ATOM 2842 N N . VAL A 1 350 ? -15.244 19.009 25.597 1.00 88.06 350 VAL A N 1
ATOM 2843 C CA . VAL A 1 350 ? -15.993 19.915 24.704 1.00 88.06 350 VAL A CA 1
ATOM 2844 C C . VAL A 1 350 ? -17.481 19.556 24.654 1.00 88.06 350 VAL A C 1
ATOM 2846 O O . VAL A 1 350 ? -18.323 20.448 24.599 1.00 88.06 350 VAL A O 1
ATOM 2849 N N . LEU A 1 351 ? -17.811 18.264 24.708 1.00 85.06 351 LEU A N 1
ATOM 2850 C CA . LEU A 1 351 ? -19.189 17.769 24.734 1.00 85.06 351 LEU A CA 1
ATOM 2851 C C . LEU A 1 351 ? -19.849 17.846 26.125 1.00 85.06 351 LEU A C 1
ATOM 2853 O O . LEU A 1 351 ? -21.036 17.555 26.241 1.00 85.06 351 LEU A O 1
ATOM 2857 N N . GLY A 1 352 ? -19.119 18.230 27.181 1.00 82.81 352 GLY A N 1
ATOM 2858 C CA . GLY A 1 352 ? -19.651 18.277 28.549 1.00 82.81 352 GLY A CA 1
ATOM 2859 C C . GLY A 1 352 ? -19.929 16.896 29.161 1.00 82.81 352 GLY A C 1
ATOM 2860 O O . GLY A 1 352 ? -20.818 16.752 29.997 1.00 82.81 352 GLY A O 1
ATOM 2861 N N . LEU A 1 353 ? -19.184 15.872 28.738 1.00 78.19 353 LEU A N 1
ATOM 2862 C CA . LEU A 1 353 ? -19.321 14.469 29.149 1.00 78.19 353 LEU A CA 1
ATOM 2863 C C . LEU A 1 353 ? -18.382 14.078 30.308 1.00 78.19 353 LEU A C 1
ATOM 2865 O O . LEU A 1 353 ? -18.014 12.913 30.440 1.00 78.19 353 LEU A O 1
ATOM 2869 N N . THR A 1 354 ? -17.931 15.035 31.121 1.00 69.75 354 THR A N 1
ATOM 2870 C CA . THR A 1 354 ? -17.024 14.771 32.249 1.00 69.75 354 THR A CA 1
ATOM 2871 C C . THR A 1 354 ? -17.781 14.266 33.484 1.00 69.75 354 THR A C 1
ATOM 2873 O O . THR A 1 354 ? -18.937 14.621 33.715 1.00 69.75 354 THR A O 1
ATOM 2876 N N . GLU A 1 355 ? -17.119 13.430 34.293 1.00 57.84 355 GLU A N 1
ATOM 2877 C CA . GLU A 1 355 ? -17.700 12.662 35.416 1.00 57.84 355 GLU A CA 1
ATOM 2878 C C . GLU A 1 355 ? -18.434 13.504 36.478 1.00 57.84 355 GLU A C 1
ATOM 2880 O O . GLU A 1 355 ? -19.273 12.989 37.209 1.00 57.84 355 GLU A O 1
ATOM 2885 N N . SER A 1 356 ? -18.188 14.815 36.553 1.00 54.12 356 SER A N 1
ATOM 2886 C CA . SER A 1 356 ? -18.815 15.699 37.547 1.00 54.12 356 SER A CA 1
ATOM 2887 C C . SER A 1 356 ? -20.280 16.060 37.260 1.00 54.12 356 SER A C 1
ATOM 2889 O O . SER A 1 356 ? -20.900 16.756 38.062 1.00 54.12 356 SER A O 1
ATOM 2891 N N . ALA A 1 357 ? -20.863 15.603 36.149 1.00 47.19 357 ALA A N 1
ATOM 2892 C CA . ALA A 1 357 ? -22.262 15.853 35.817 1.00 47.19 357 ALA A CA 1
ATOM 2893 C C . ALA A 1 357 ? -23.108 14.576 35.960 1.00 47.19 357 ALA A C 1
ATOM 2895 O O . ALA A 1 357 ? -23.566 14.001 34.973 1.00 47.19 357 ALA A O 1
ATOM 2896 N N . CYS A 1 358 ? -23.409 14.171 37.200 1.00 44.81 358 CYS A N 1
ATOM 2897 C CA . CYS A 1 358 ? -24.369 13.092 37.503 1.00 44.81 358 CYS A CA 1
ATOM 2898 C C . CYS A 1 358 ? -25.779 13.319 36.901 1.00 44.81 358 CYS A C 1
ATOM 2900 O O . CYS A 1 358 ? -26.596 12.395 36.883 1.00 44.81 358 CYS A O 1
ATOM 2902 N N . ALA A 1 359 ? -26.037 14.517 36.360 1.00 50.16 359 ALA A N 1
ATOM 2903 C CA . ALA A 1 359 ? -27.235 14.933 35.636 1.00 50.16 359 ALA A CA 1
ATOM 2904 C C . ALA A 1 359 ? -26.925 15.497 34.227 1.00 50.16 359 ALA A C 1
ATOM 2906 O O . ALA A 1 359 ? -27.571 16.446 33.784 1.00 50.16 359 ALA A O 1
ATOM 2907 N N . SER A 1 360 ? -25.914 14.967 33.522 1.00 54.91 360 SER A N 1
ATOM 2908 C CA . SER A 1 360 ? -25.663 15.371 32.132 1.00 54.91 360 SER A CA 1
ATOM 2909 C C . SER A 1 360 ? -26.879 15.026 31.252 1.00 54.91 360 SER A C 1
ATOM 2911 O O . SER A 1 360 ? -27.300 13.866 31.231 1.00 54.91 360 SER A O 1
ATOM 2913 N N . PRO A 1 361 ? -27.437 15.983 30.483 1.00 56.69 361 PRO A N 1
ATOM 2914 C CA . PRO A 1 361 ? -28.587 15.754 29.601 1.00 56.69 361 PRO A CA 1
ATOM 2915 C C . PRO A 1 361 ? -28.304 14.771 28.448 1.00 56.69 361 PRO A C 1
ATOM 2917 O O . PRO A 1 361 ? -29.199 14.488 27.658 1.00 56.69 361 PRO A O 1
ATOM 2920 N N . GLN A 1 362 ? -27.077 14.246 28.340 1.00 66.88 362 GLN A N 1
ATOM 2921 C CA . GLN A 1 362 ? -26.643 13.314 27.296 1.00 66.88 362 GLN A CA 1
ATOM 2922 C C . GLN A 1 362 ? -26.444 11.866 27.789 1.00 66.88 362 GLN A C 1
ATOM 2924 O O . GLN A 1 362 ? -25.815 11.068 27.094 1.00 66.88 362 GLN A O 1
ATOM 2929 N N . SER A 1 363 ? -26.956 11.493 28.972 1.00 79.69 363 SER A N 1
ATOM 2930 C CA . SER A 1 363 ? -26.949 10.086 29.404 1.00 79.69 363 SER A CA 1
ATOM 2931 C C . SER A 1 363 ? -28.109 9.298 28.787 1.00 79.69 363 SER A C 1
ATOM 2933 O O . SER A 1 363 ? -29.258 9.727 28.880 1.00 79.69 363 SER A O 1
ATOM 2935 N N . THR A 1 364 ? -27.823 8.136 28.200 1.00 87.88 364 THR A N 1
ATOM 2936 C CA . THR A 1 364 ? -28.826 7.220 27.632 1.00 87.88 364 THR A CA 1
ATOM 2937 C C . THR A 1 364 ? -28.993 6.030 28.567 1.00 87.88 364 THR A C 1
ATOM 2939 O O . THR A 1 364 ? -28.027 5.311 28.801 1.00 87.88 364 THR A O 1
ATOM 2942 N N . LEU A 1 365 ? -30.190 5.813 29.113 1.00 89.69 365 LEU A N 1
ATOM 2943 C CA . LEU A 1 365 ? -30.504 4.621 29.904 1.00 89.69 365 LEU A CA 1
ATOM 2944 C C . LEU A 1 365 ? -31.136 3.563 28.999 1.00 89.69 365 LEU A C 1
ATOM 2946 O O . LEU A 1 365 ? -32.153 3.841 28.368 1.00 89.69 365 LEU A O 1
ATOM 2950 N N . ILE A 1 366 ? -30.564 2.361 28.981 1.00 92.44 366 ILE A N 1
ATOM 2951 C CA . ILE A 1 366 ? -31.139 1.195 28.310 1.00 92.44 366 ILE A CA 1
ATOM 2952 C C . ILE A 1 366 ? -31.538 0.130 29.324 1.00 92.44 366 ILE A C 1
ATOM 2954 O O . ILE A 1 366 ? -30.867 -0.060 30.338 1.00 92.44 366 ILE A O 1
ATOM 2958 N N . THR A 1 367 ? -32.633 -0.566 29.039 1.00 93.12 367 THR A N 1
ATOM 2959 C CA . THR A 1 367 ? -33.142 -1.669 29.866 1.00 93.12 367 THR A CA 1
ATOM 2960 C C . THR A 1 367 ? -33.041 -2.969 29.084 1.00 93.12 367 THR A C 1
ATOM 2962 O O . THR A 1 367 ? -33.537 -3.036 27.963 1.00 93.12 367 THR A O 1
ATOM 2965 N N . VAL A 1 368 ? -32.369 -3.979 29.632 1.00 94.25 368 VAL A N 1
ATOM 2966 C CA . VAL A 1 368 ? -31.919 -5.143 28.860 1.00 94.25 368 VAL A CA 1
ATOM 2967 C C . VAL A 1 368 ? -32.180 -6.439 29.621 1.00 94.25 368 VAL A C 1
ATOM 2969 O O . VAL A 1 368 ? -31.830 -6.550 30.793 1.00 94.25 368 VAL A O 1
ATOM 2972 N N . HIS A 1 369 ? -32.750 -7.442 28.950 1.00 93.62 369 HIS A N 1
ATOM 2973 C CA . HIS A 1 369 ? -32.795 -8.811 29.471 1.00 93.62 369 HIS A CA 1
ATOM 2974 C C . HIS A 1 369 ? -31.522 -9.554 29.064 1.00 93.62 369 HIS A C 1
ATOM 2976 O O . HIS A 1 369 ? -31.149 -9.544 27.889 1.00 93.62 369 HIS A O 1
ATOM 2982 N N . ARG A 1 370 ? -30.888 -10.287 29.987 1.00 90.06 370 ARG A N 1
ATOM 2983 C CA . ARG A 1 370 ? -29.701 -11.110 29.665 1.00 90.06 370 ARG A CA 1
ATOM 2984 C C . ARG A 1 370 ? -29.982 -12.145 28.572 1.00 90.06 370 ARG A C 1
ATOM 2986 O O . ARG A 1 370 ? -29.134 -12.399 27.711 1.00 90.06 370 ARG A O 1
ATOM 2993 N N . SER A 1 371 ? -31.193 -12.704 28.557 1.00 91.12 371 SER A N 1
ATOM 2994 C CA . SER A 1 371 ? -31.651 -13.658 27.541 1.00 91.12 371 SER A CA 1
ATOM 2995 C C . SER A 1 371 ? -31.699 -13.045 26.132 1.00 91.12 371 SER A C 1
ATOM 2997 O O . SER A 1 371 ? -31.342 -13.729 25.177 1.00 91.12 371 SER A O 1
ATOM 2999 N N . ARG A 1 372 ? -32.010 -11.746 26.007 1.00 91.31 372 ARG A N 1
ATOM 3000 C CA . ARG A 1 372 ? -32.213 -11.015 24.735 1.00 91.31 372 ARG A CA 1
ATOM 3001 C C . ARG A 1 372 ? -31.313 -9.785 24.591 1.00 91.31 372 ARG A C 1
ATOM 3003 O O . ARG A 1 372 ? -31.725 -8.729 24.113 1.00 91.31 372 ARG A O 1
ATOM 3010 N N . ILE A 1 373 ? -30.084 -9.901 25.086 1.00 92.75 373 ILE A N 1
ATOM 3011 C CA . ILE A 1 373 ? -29.168 -8.765 25.242 1.00 92.75 373 ILE A CA 1
ATOM 3012 C C . ILE A 1 373 ? -28.876 -8.034 23.921 1.00 92.75 373 ILE A C 1
ATOM 3014 O O . ILE A 1 373 ? -28.819 -6.805 23.891 1.00 92.75 373 ILE A O 1
ATOM 3018 N N . VAL A 1 374 ? -28.751 -8.784 22.820 1.00 91.44 374 VAL A N 1
ATOM 3019 C CA . VAL A 1 374 ? -28.457 -8.234 21.493 1.00 91.44 374 VAL A CA 1
ATOM 3020 C C . VAL A 1 374 ? -29.689 -7.529 20.945 1.00 91.44 374 VAL A C 1
ATOM 3022 O O . VAL A 1 374 ? -29.583 -6.413 20.450 1.00 91.44 374 VAL A O 1
ATOM 3025 N N . GLU A 1 375 ? -30.862 -8.142 21.065 1.00 92.19 375 GLU A N 1
ATOM 3026 C CA . GLU A 1 375 ? -32.123 -7.623 20.548 1.00 92.19 375 GLU A CA 1
ATOM 3027 C C . GLU A 1 375 ? -32.564 -6.360 21.291 1.00 92.19 375 GLU A C 1
ATOM 3029 O O . GLU A 1 375 ? -32.916 -5.360 20.659 1.00 92.19 375 GLU A O 1
ATOM 3034 N N . ASP A 1 376 ? -32.517 -6.381 22.624 1.00 94.69 376 ASP A N 1
ATOM 3035 C CA . ASP A 1 376 ? -32.873 -5.236 23.464 1.00 94.69 376 ASP A CA 1
ATOM 3036 C C . ASP A 1 376 ? -31.860 -4.095 23.296 1.00 94.69 376 ASP A C 1
ATOM 3038 O O . ASP A 1 376 ? -32.256 -2.928 23.196 1.00 94.69 376 ASP A O 1
ATOM 3042 N N . GLY A 1 377 ? -30.567 -4.427 23.202 1.00 94.25 377 GLY A N 1
ATOM 3043 C CA . GLY A 1 377 ? -29.499 -3.477 22.904 1.00 94.25 377 GLY A CA 1
ATOM 3044 C C . GLY A 1 377 ? -29.670 -2.826 21.532 1.00 94.25 377 GLY A C 1
ATOM 3045 O O . GLY A 1 377 ? -29.676 -1.599 21.426 1.00 94.25 377 GLY A O 1
ATOM 3046 N N . TYR A 1 378 ? -29.884 -3.632 20.490 1.00 93.88 378 TYR A N 1
ATOM 3047 C CA . TYR A 1 378 ? -30.116 -3.172 19.122 1.00 93.88 378 TYR A CA 1
ATOM 3048 C C . TYR A 1 378 ? -31.319 -2.227 19.050 1.00 93.88 378 TYR A C 1
ATOM 3050 O O . TYR A 1 378 ? -31.193 -1.109 18.554 1.00 93.88 378 TYR A O 1
ATOM 3058 N N . ARG A 1 379 ? -32.471 -2.616 19.613 1.00 94.44 379 ARG A N 1
ATOM 3059 C CA . ARG A 1 379 ? -33.697 -1.797 19.586 1.00 94.44 379 ARG A CA 1
ATOM 3060 C C . ARG A 1 379 ? -33.509 -0.405 20.189 1.00 94.44 379 ARG A C 1
ATOM 3062 O O . ARG A 1 379 ? -34.126 0.542 19.712 1.00 94.44 379 ARG A O 1
ATOM 3069 N N . GLN A 1 380 ? -32.686 -0.284 21.230 1.00 94.38 380 GLN A N 1
ATOM 3070 C CA . GLN A 1 380 ? -32.506 0.970 21.966 1.00 94.38 380 GLN A CA 1
ATOM 3071 C C . GLN A 1 380 ? -31.328 1.811 21.460 1.00 94.38 380 GLN A C 1
ATOM 3073 O O . GLN A 1 380 ? -31.369 3.036 21.560 1.00 94.38 380 GLN A O 1
ATOM 3078 N N . LEU A 1 381 ? -30.284 1.184 20.908 1.00 94.50 381 LEU A N 1
ATOM 3079 C CA . LEU A 1 381 ? -29.042 1.871 20.541 1.00 94.50 381 LEU A CA 1
ATOM 3080 C C . LEU A 1 381 ? -28.819 2.013 19.030 1.00 94.50 381 LEU A C 1
ATOM 3082 O O . LEU A 1 381 ? -28.122 2.944 18.621 1.00 94.50 381 LEU A O 1
ATOM 3086 N N . ALA A 1 382 ? -29.396 1.148 18.188 1.00 92.75 382 ALA A N 1
ATOM 3087 C CA . ALA A 1 382 ? -29.115 1.147 16.747 1.00 92.75 382 ALA A CA 1
ATOM 3088 C C . ALA A 1 382 ? -29.537 2.449 16.048 1.00 92.75 382 ALA A C 1
ATOM 3090 O O . ALA A 1 382 ? -28.884 2.876 15.103 1.00 92.75 382 ALA A O 1
ATOM 3091 N N . LEU A 1 383 ? -30.583 3.119 16.541 1.00 90.81 383 LEU A N 1
ATOM 3092 C CA . LEU A 1 383 ? -31.074 4.393 15.997 1.00 90.81 383 LEU A CA 1
ATOM 3093 C C . LEU A 1 383 ? -30.586 5.619 16.778 1.00 90.81 383 LEU A C 1
ATOM 3095 O O . LEU A 1 383 ? -30.937 6.749 16.441 1.00 90.81 383 LEU A O 1
ATOM 3099 N N . LEU A 1 384 ? -29.769 5.425 17.818 1.00 92.25 384 LEU A N 1
ATOM 3100 C CA . LEU A 1 384 ? -29.228 6.535 18.596 1.00 92.25 384 LEU A CA 1
ATOM 3101 C C . LEU A 1 384 ? -28.366 7.417 17.672 1.00 92.25 384 LEU A C 1
ATOM 3103 O O . LEU A 1 384 ? -27.609 6.876 16.867 1.00 92.25 384 LEU A O 1
ATOM 3107 N N . PRO A 1 385 ? -28.411 8.754 17.743 1.00 91.00 385 PRO A N 1
ATOM 3108 C CA . PRO A 1 385 ? -27.510 9.581 16.946 1.00 91.00 385 PRO A CA 1
ATOM 3109 C C . PRO A 1 385 ? -26.050 9.411 17.415 1.00 91.00 385 PRO A C 1
ATOM 3111 O O . PRO A 1 385 ? -25.818 9.092 18.586 1.00 91.00 385 PRO A O 1
ATOM 3114 N N . PRO A 1 386 ? -25.039 9.687 16.565 1.00 89.62 386 PRO A N 1
ATOM 3115 C CA . PRO A 1 386 ? -23.627 9.564 16.944 1.00 89.62 386 PRO A CA 1
ATOM 3116 C C . PRO A 1 386 ? -23.248 10.346 18.210 1.00 89.62 386 PRO A C 1
ATOM 3118 O O . PRO A 1 386 ? -22.451 9.869 19.011 1.00 89.62 386 PRO A O 1
ATOM 3121 N N . GLN A 1 387 ? -23.847 11.524 18.424 1.00 86.38 387 GLN A N 1
ATOM 3122 C CA . GLN A 1 387 ? -23.643 12.317 19.644 1.00 86.38 387 GLN A CA 1
ATOM 3123 C C . GLN A 1 387 ? -24.186 11.608 20.892 1.00 86.38 387 GLN A C 1
ATOM 3125 O O . GLN A 1 387 ? -23.500 11.560 21.907 1.00 86.38 387 GLN A O 1
ATOM 3130 N N . GLY A 1 388 ? -25.372 10.998 20.799 1.00 88.44 388 GLY A N 1
ATOM 3131 C CA . GLY A 1 388 ? -25.945 10.213 21.895 1.00 88.44 388 GLY A CA 1
ATOM 3132 C C . GLY A 1 388 ? -25.098 8.983 22.217 1.00 88.44 388 GLY A C 1
ATOM 3133 O O . GLY A 1 388 ? -24.879 8.680 23.384 1.00 88.44 388 GLY A O 1
ATOM 3134 N N . LEU A 1 389 ? -24.538 8.328 21.192 1.00 90.44 389 LEU A N 1
ATOM 3135 C CA . LEU A 1 389 ? -23.648 7.180 21.381 1.00 90.44 389 LEU A CA 1
ATOM 3136 C C . LEU A 1 389 ? -22.324 7.571 22.052 1.00 90.44 389 LEU A C 1
ATOM 3138 O O . LEU A 1 389 ? -21.775 6.777 22.807 1.00 90.44 389 LEU A O 1
ATOM 3142 N N . LYS A 1 390 ? -21.807 8.783 21.820 1.00 90.62 390 LYS A N 1
ATOM 3143 C CA . LYS A 1 390 ? -20.635 9.306 22.547 1.00 90.62 390 LYS A CA 1
ATOM 3144 C C . LYS A 1 390 ? -20.940 9.604 24.017 1.00 90.62 390 LYS A C 1
ATOM 3146 O O . LYS A 1 390 ? -20.033 9.515 24.837 1.00 90.62 390 LYS A O 1
ATOM 3151 N N . GLY A 1 391 ? -22.198 9.902 24.344 1.00 87.81 391 GLY A N 1
ATOM 3152 C CA . GLY A 1 391 ? -22.671 10.102 25.711 1.00 87.81 391 GLY A CA 1
ATOM 3153 C C . GLY A 1 391 ? -22.551 8.861 26.602 1.00 87.81 391 GLY A C 1
ATOM 3154 O O . GLY A 1 391 ? -22.226 7.757 26.153 1.00 87.81 391 GLY A O 1
ATOM 3155 N N . VAL A 1 392 ? -22.809 9.038 27.897 1.00 86.62 392 VAL A N 1
ATOM 3156 C CA . VAL A 1 392 ? -22.761 7.939 28.874 1.00 86.62 392 VAL A CA 1
ATOM 3157 C C . VAL A 1 392 ? -23.951 7.007 28.643 1.00 86.62 392 VAL A C 1
ATOM 3159 O O . VAL A 1 392 ? -25.099 7.444 28.719 1.00 86.62 392 VAL A O 1
ATOM 3162 N N . ILE A 1 393 ? -23.688 5.724 28.389 1.00 89.06 393 ILE A N 1
ATOM 3163 C CA . ILE A 1 393 ? -24.729 4.697 28.271 1.00 89.06 393 ILE A CA 1
ATOM 3164 C C . ILE A 1 393 ? -24.838 3.989 29.618 1.00 89.06 393 ILE A C 1
ATOM 3166 O O . ILE A 1 393 ? -23.896 3.342 30.063 1.00 89.06 393 ILE A O 1
ATOM 3170 N N . ARG A 1 394 ? -25.989 4.128 30.268 1.00 88.19 394 ARG A N 1
ATOM 3171 C CA . ARG A 1 394 ? -26.337 3.426 31.502 1.00 88.19 394 ARG A CA 1
ATOM 3172 C C . ARG A 1 394 ? -27.137 2.188 31.138 1.00 88.19 394 ARG A C 1
ATOM 3174 O O . ARG A 1 394 ? -28.075 2.280 30.350 1.00 88.19 394 ARG A O 1
ATOM 3181 N N . VAL A 1 395 ? -26.792 1.053 31.727 1.00 90.44 395 VAL A N 1
ATOM 3182 C CA . VAL A 1 395 ? -27.483 -0.214 31.484 1.00 90.44 395 VAL A CA 1
ATOM 3183 C C . VAL A 1 395 ? -28.206 -0.639 32.750 1.00 90.44 395 VAL A C 1
ATOM 3185 O O . VAL A 1 395 ? -27.644 -0.583 33.841 1.00 90.44 395 VAL A O 1
ATOM 3188 N N . ARG A 1 396 ? -29.458 -1.057 32.594 1.00 90.12 396 ARG A N 1
ATOM 3189 C CA . ARG A 1 396 ? -30.263 -1.689 33.632 1.00 90.12 396 ARG A CA 1
ATOM 3190 C C . ARG A 1 396 ? -30.612 -3.099 33.180 1.00 90.12 396 ARG A C 1
ATOM 3192 O O . ARG A 1 396 ? -31.369 -3.259 32.224 1.00 90.12 396 ARG A O 1
ATOM 3199 N N . PHE A 1 397 ? -30.070 -4.100 33.865 1.00 91.50 397 PHE A N 1
ATOM 3200 C CA . PHE A 1 397 ? -30.481 -5.483 33.654 1.00 91.50 397 PHE A CA 1
ATOM 3201 C C . PHE A 1 397 ? -31.778 -5.771 34.406 1.00 91.50 397 PHE A C 1
ATOM 3203 O O . PHE A 1 397 ? -31.936 -5.365 35.559 1.00 91.50 397 PHE A O 1
ATOM 3210 N N . ILE A 1 398 ? -32.704 -6.449 33.733 1.00 92.06 398 ILE A N 1
ATOM 3211 C CA . ILE A 1 398 ? -33.982 -6.875 34.303 1.00 92.06 398 ILE A CA 1
ATOM 3212 C C . ILE A 1 398 ? -34.189 -8.371 34.091 1.00 92.06 398 ILE A C 1
ATOM 3214 O O . ILE A 1 398 ? -33.793 -8.930 33.064 1.00 92.06 398 ILE A O 1
ATOM 3218 N N . ASN A 1 399 ? -34.839 -9.005 35.063 1.00 89.19 399 ASN A N 1
ATOM 3219 C CA . ASN A 1 399 ? -35.213 -10.411 34.973 1.00 89.19 399 ASN A CA 1
ATOM 3220 C C . ASN A 1 399 ? -36.453 -10.619 34.078 1.00 89.19 399 ASN A C 1
ATOM 3222 O O . ASN A 1 399 ? -37.052 -9.670 33.576 1.00 89.19 399 ASN A O 1
ATOM 3226 N N . GLU A 1 400 ? -36.879 -11.873 33.904 1.00 86.06 400 GLU A N 1
ATOM 3227 C CA . GLU A 1 400 ? -38.059 -12.234 33.094 1.00 86.06 400 GLU A CA 1
ATOM 3228 C C . GLU A 1 400 ? -39.376 -11.618 33.615 1.00 86.06 400 GLU A C 1
ATOM 3230 O O . GLU A 1 400 ? -40.348 -11.494 32.873 1.00 86.06 400 GLU A O 1
ATOM 3235 N N . GLN A 1 401 ? -39.424 -11.205 34.887 1.00 83.94 401 GLN A N 1
ATOM 3236 C CA . GLN A 1 401 ? -40.557 -10.496 35.490 1.00 83.94 401 GLN A CA 1
ATOM 3237 C C . GLN A 1 401 ? -40.450 -8.966 35.355 1.00 83.94 401 GLN A C 1
ATOM 3239 O O . GLN A 1 401 ? -41.316 -8.249 35.858 1.00 83.94 401 GLN A O 1
ATOM 3244 N N . GLY A 1 402 ? -39.409 -8.455 34.690 1.00 82.81 402 GLY A N 1
ATOM 3245 C CA . GLY A 1 402 ? -39.157 -7.026 34.506 1.00 82.81 402 GLY A CA 1
ATOM 3246 C C . GLY A 1 402 ? -38.661 -6.303 35.760 1.00 82.81 402 GLY A C 1
ATOM 3247 O O . GLY A 1 402 ? -38.691 -5.075 35.800 1.00 82.81 402 GLY A O 1
ATOM 3248 N N . LEU A 1 403 ? -38.237 -7.043 36.787 1.00 84.62 403 LEU A N 1
ATOM 3249 C CA . LEU A 1 403 ? -37.680 -6.481 38.014 1.00 84.62 403 LEU A CA 1
ATOM 3250 C C . LEU A 1 403 ? -36.177 -6.265 37.860 1.00 84.62 403 LEU A C 1
ATOM 3252 O O . LEU A 1 403 ? -35.484 -7.089 37.259 1.00 84.62 403 LEU A O 1
ATOM 3256 N N . ASP A 1 404 ? -35.694 -5.170 38.444 1.00 82.88 404 ASP A N 1
ATOM 3257 C CA . ASP A 1 404 ? -34.284 -4.795 38.433 1.00 82.88 404 ASP A CA 1
ATOM 3258 C C . ASP A 1 404 ? -33.424 -5.914 39.038 1.00 82.88 404 ASP A C 1
ATOM 3260 O O . ASP A 1 404 ? -33.623 -6.336 40.182 1.00 82.88 404 ASP A O 1
ATOM 3264 N N . GLU A 1 405 ? -32.438 -6.379 38.273 1.00 82.38 405 GLU A N 1
ATOM 3265 C CA . GLU A 1 405 ? -31.356 -7.185 38.823 1.00 82.38 405 GLU A CA 1
ATOM 3266 C C . GLU A 1 405 ? -30.481 -6.270 39.688 1.00 82.38 405 GLU A C 1
ATOM 3268 O O . GLU A 1 405 ? -30.103 -5.171 39.274 1.00 82.38 405 GLU A O 1
ATOM 3273 N N . ALA A 1 406 ? -30.168 -6.695 40.914 1.00 66.00 406 ALA A N 1
ATOM 3274 C CA . ALA A 1 406 ? -29.336 -5.909 41.816 1.00 66.00 406 ALA A CA 1
ATOM 3275 C C . ALA A 1 406 ? -27.910 -5.779 41.246 1.00 66.00 406 ALA A C 1
ATOM 3277 O O . ALA A 1 406 ? -27.081 -6.672 41.404 1.00 66.00 406 ALA A O 1
ATOM 3278 N N . GLY A 1 407 ? -27.628 -4.664 40.569 1.00 59.75 407 GLY A N 1
ATOM 3279 C CA . GLY A 1 407 ? -26.290 -4.314 40.098 1.00 59.75 407 GLY A CA 1
ATOM 3280 C C . GLY A 1 407 ? -25.427 -3.809 41.253 1.00 59.75 407 GLY A C 1
ATOM 3281 O O . GLY A 1 407 ? -25.799 -2.853 41.930 1.00 59.75 407 GLY A O 1
ATOM 3282 N N . ILE A 1 408 ? -24.283 -4.455 41.481 1.00 53.09 408 ILE A N 1
ATOM 3283 C CA . ILE A 1 408 ? -23.355 -4.121 42.574 1.00 53.09 408 ILE A CA 1
ATOM 3284 C C . ILE A 1 408 ? -22.481 -2.899 42.216 1.00 53.09 408 ILE A C 1
ATOM 3286 O O . ILE A 1 408 ? -22.094 -2.161 43.115 1.00 53.09 408 ILE A O 1
ATOM 3290 N N . ASP A 1 409 ? -22.257 -2.623 40.922 1.00 57.06 409 ASP A N 1
ATOM 3291 C CA . ASP A 1 409 ? -21.421 -1.517 40.427 1.00 57.06 409 ASP A CA 1
ATOM 3292 C C . ASP A 1 409 ? -22.061 -0.817 39.220 1.00 57.06 409 ASP A C 1
ATOM 3294 O O . ASP A 1 409 ? -22.241 -1.443 38.178 1.00 57.06 409 ASP A O 1
ATOM 3298 N N . GLN A 1 410 ? -22.350 0.490 39.307 1.00 55.69 410 GLN A N 1
ATOM 3299 C CA . GLN A 1 410 ? -22.899 1.257 38.171 1.00 55.69 410 GLN A CA 1
ATOM 3300 C C . GLN A 1 410 ? -21.908 1.421 37.005 1.00 55.69 410 GLN A C 1
ATOM 3302 O O . GLN A 1 410 ? -22.343 1.524 35.857 1.00 55.69 410 GLN A O 1
ATOM 3307 N N . ASP A 1 411 ? -20.601 1.389 37.276 1.00 58.97 411 ASP A N 1
ATOM 3308 C CA . ASP A 1 411 ? -19.558 1.581 36.257 1.00 58.97 411 ASP A CA 1
ATOM 3309 C C . ASP A 1 411 ? -19.207 0.286 35.495 1.00 58.97 411 ASP A C 1
ATOM 3311 O O . ASP A 1 411 ? -18.644 0.335 34.400 1.00 58.97 411 ASP A O 1
ATOM 3315 N N . GLY A 1 412 ? -19.578 -0.886 36.029 1.00 76.50 412 GLY A N 1
ATOM 3316 C CA . GLY A 1 412 ? -19.304 -2.194 35.417 1.00 76.50 412 GLY A CA 1
ATOM 3317 C C . GLY A 1 412 ? -20.381 -2.680 34.442 1.00 76.50 412 GLY A C 1
ATOM 3318 O O . GLY A 1 412 ? -20.069 -3.401 33.494 1.00 76.50 412 GLY A O 1
ATOM 3319 N N . VAL A 1 413 ? -21.636 -2.252 34.624 1.00 86.44 413 VAL A N 1
ATOM 3320 C CA . VAL A 1 413 ? -22.796 -2.820 33.904 1.00 86.44 413 VAL A CA 1
ATOM 3321 C C . VAL A 1 413 ? -22.740 -2.566 32.397 1.00 86.44 413 VAL A C 1
ATOM 3323 O O . VAL A 1 413 ? -23.101 -3.428 31.599 1.00 86.44 413 VAL A O 1
ATOM 3326 N N . PHE A 1 414 ? -22.269 -1.388 31.975 1.00 89.31 414 PHE A N 1
ATOM 3327 C CA . PHE A 1 414 ? -22.121 -1.095 30.547 1.00 89.31 414 PHE A CA 1
ATOM 3328 C C . PHE A 1 414 ? -21.032 -1.950 29.896 1.00 89.31 414 PHE A C 1
ATOM 3330 O O . PHE A 1 414 ? -21.217 -2.433 28.780 1.00 89.31 414 PHE A O 1
ATOM 3337 N N . LYS A 1 415 ? -19.909 -2.149 30.594 1.00 89.69 415 LYS A N 1
ATOM 3338 C CA . LYS A 1 415 ? -18.817 -2.997 30.115 1.00 89.69 415 LYS A CA 1
ATOM 3339 C C . LYS A 1 415 ? -19.289 -4.443 29.961 1.00 89.69 415 LYS A C 1
ATOM 3341 O O . LYS A 1 415 ? -19.078 -5.022 28.902 1.00 89.69 415 LYS A O 1
ATOM 3346 N N . GLU A 1 416 ? -19.980 -4.973 30.969 1.00 90.38 416 GLU A N 1
ATOM 3347 C CA . GLU A 1 416 ? -20.594 -6.305 30.927 1.00 90.38 416 GLU A CA 1
ATOM 3348 C C . GLU A 1 416 ? -21.553 -6.438 29.737 1.00 90.38 416 GLU A C 1
ATOM 3350 O O . GLU A 1 416 ? -21.411 -7.347 28.921 1.00 90.38 416 GLU A O 1
ATOM 3355 N N . PHE A 1 417 ? -22.471 -5.481 29.574 1.00 92.31 417 PHE A N 1
ATOM 3356 C CA . PHE A 1 417 ? -23.397 -5.461 28.445 1.00 92.31 417 PHE A CA 1
ATOM 3357 C C . PHE A 1 417 ? -22.686 -5.479 27.091 1.00 92.31 417 PHE A C 1
ATOM 3359 O O . PHE A 1 417 ? -23.087 -6.212 26.185 1.00 92.31 417 PHE A O 1
ATOM 3366 N N . LEU A 1 418 ? -21.641 -4.665 26.944 1.00 91.88 418 LEU A N 1
ATOM 3367 C CA . LEU A 1 418 ? -20.864 -4.552 25.718 1.00 91.88 418 LEU A CA 1
ATOM 3368 C C . LEU A 1 418 ? -20.138 -5.865 25.395 1.00 91.88 418 LEU A C 1
ATOM 3370 O O . LEU A 1 418 ? -20.231 -6.336 24.263 1.00 91.88 418 LEU A O 1
ATOM 3374 N N . GLU A 1 419 ? -19.455 -6.460 26.375 1.00 89.81 419 GLU A N 1
ATOM 3375 C CA . GLU A 1 419 ? -18.720 -7.721 26.222 1.00 89.81 419 GLU A CA 1
ATOM 3376 C C . GLU A 1 419 ? -19.659 -8.890 25.889 1.00 89.81 419 GLU A C 1
ATOM 3378 O O . GLU A 1 419 ? -19.408 -9.627 24.932 1.00 89.81 419 GLU A O 1
ATOM 3383 N N . GLU A 1 420 ? -20.776 -9.034 26.609 1.00 91.12 420 GLU A N 1
ATOM 3384 C CA . GLU A 1 420 ? -21.762 -10.093 26.359 1.00 91.12 420 GLU A CA 1
ATOM 3385 C C . GLU A 1 420 ? -22.470 -9.928 25.006 1.00 91.12 420 GLU A C 1
ATOM 3387 O O . GLU A 1 420 ? -22.677 -10.913 24.289 1.00 91.12 420 GLU A O 1
ATOM 3392 N N . SER A 1 421 ? -22.811 -8.691 24.625 1.00 91.81 421 SER A N 1
ATOM 3393 C CA . SER A 1 421 ? -23.424 -8.404 23.323 1.00 91.81 421 SER A CA 1
ATOM 3394 C C . SER A 1 421 ? -22.475 -8.758 22.185 1.00 91.81 421 SER A C 1
ATOM 3396 O O . SER A 1 421 ? -22.862 -9.465 21.259 1.00 91.81 421 SER A O 1
ATOM 3398 N N . ILE A 1 422 ? -21.218 -8.314 22.268 1.00 90.00 422 ILE A N 1
ATOM 3399 C CA . ILE A 1 422 ? -20.178 -8.613 21.278 1.00 90.00 422 ILE A CA 1
ATOM 3400 C C . ILE A 1 422 ? -19.972 -10.123 21.166 1.00 90.00 422 ILE A C 1
ATOM 3402 O O . ILE A 1 422 ? -20.027 -10.659 20.061 1.00 90.00 422 ILE A O 1
ATOM 3406 N N . LYS A 1 423 ? -19.832 -10.827 22.295 1.00 89.12 423 LYS A N 1
ATOM 3407 C CA . LYS A 1 423 ? -19.653 -12.282 22.312 1.00 89.12 423 LYS A CA 1
ATOM 3408 C C . LYS A 1 423 ? -20.790 -13.020 21.603 1.00 89.12 423 LYS A C 1
ATOM 3410 O O . LYS A 1 423 ? -20.515 -13.934 20.836 1.00 89.12 423 LYS A O 1
ATOM 3415 N N . LYS A 1 424 ? -22.047 -12.624 21.835 1.00 90.00 424 LYS A N 1
ATOM 3416 C CA . LYS A 1 424 ? -23.196 -13.229 21.144 1.00 90.00 424 LYS A CA 1
ATOM 3417 C C . LYS A 1 424 ? -23.220 -12.895 19.658 1.00 90.00 424 LYS A C 1
ATOM 3419 O O . LYS A 1 424 ? -23.495 -13.781 18.867 1.00 90.00 424 LYS A O 1
ATOM 3424 N N . ILE A 1 425 ? -22.936 -11.652 19.265 1.00 90.06 425 ILE A N 1
ATOM 3425 C CA . ILE A 1 425 ? -23.024 -11.251 17.851 1.00 90.06 425 ILE A CA 1
ATOM 3426 C C . ILE A 1 425 ? -21.957 -11.944 16.987 1.00 90.06 425 ILE A C 1
ATOM 3428 O O . ILE A 1 425 ? -22.213 -12.277 15.831 1.00 90.06 425 ILE A O 1
ATOM 3432 N N . PHE A 1 426 ? -20.770 -12.176 17.546 1.00 91.31 426 PHE A N 1
ATOM 3433 C CA . PHE A 1 426 ? -19.696 -12.892 16.857 1.00 91.31 426 PHE A CA 1
ATOM 3434 C C . PHE A 1 426 ? -19.831 -14.417 16.903 1.00 91.31 426 PHE A C 1
ATOM 3436 O O . PHE A 1 426 ? -18.984 -15.105 16.338 1.00 91.31 426 PHE A O 1
ATOM 3443 N N . ASP A 1 427 ? -20.884 -14.948 17.530 1.00 90.31 427 ASP A N 1
ATOM 3444 C CA . ASP A 1 427 ? -21.191 -16.373 17.479 1.00 90.31 427 ASP A CA 1
ATOM 3445 C C . ASP A 1 427 ? -21.546 -16.776 16.031 1.00 90.31 427 ASP A C 1
ATOM 3447 O O . ASP A 1 427 ? -22.511 -16.247 15.463 1.00 90.31 427 ASP A O 1
ATOM 3451 N N . PRO A 1 428 ? -20.804 -17.716 15.411 1.00 88.69 428 PRO A N 1
ATOM 3452 C CA . PRO A 1 428 ? -21.065 -18.143 14.037 1.00 88.69 428 PRO A CA 1
ATOM 3453 C C . PRO A 1 428 ? -22.468 -18.724 13.819 1.00 88.69 428 PRO A C 1
ATOM 3455 O O . PRO A 1 428 ? -22.951 -18.734 12.688 1.00 88.69 428 PRO A O 1
ATOM 3458 N N . SER A 1 429 ? -23.152 -19.173 14.880 1.00 88.88 429 SER A N 1
ATOM 3459 C CA . SER A 1 429 ? -24.539 -19.650 14.804 1.00 88.88 429 SER A CA 1
ATOM 3460 C C . SER A 1 429 ? -25.538 -18.571 14.375 1.00 88.88 429 SER A C 1
ATOM 3462 O O . SER A 1 429 ? -26.583 -18.907 13.821 1.00 88.88 429 SER A O 1
ATOM 3464 N N . LEU A 1 430 ? -25.212 -17.284 14.556 1.00 88.62 430 LEU A N 1
ATOM 3465 C CA . LEU A 1 430 ? -26.016 -16.170 14.042 1.00 88.62 430 LEU A CA 1
ATOM 3466 C C . LEU A 1 430 ? -25.807 -15.909 12.544 1.00 88.62 430 LEU A C 1
ATOM 3468 O O . LEU A 1 430 ? -26.492 -15.064 11.982 1.00 88.62 430 LEU A O 1
ATOM 3472 N N . ASN A 1 431 ? -24.854 -16.583 11.890 1.00 91.69 431 ASN A N 1
ATOM 3473 C CA . ASN A 1 431 ? -24.518 -16.414 10.471 1.00 91.69 431 ASN A CA 1
ATOM 3474 C C . ASN A 1 431 ? -24.188 -14.963 10.038 1.00 91.69 431 ASN A C 1
ATOM 3476 O O . ASN A 1 431 ? -24.194 -14.634 8.852 1.00 91.69 431 ASN A O 1
ATOM 3480 N N . LEU A 1 432 ? -23.853 -14.079 10.982 1.00 93.12 432 LEU A N 1
ATOM 3481 C CA . LEU A 1 432 ? -23.317 -12.750 10.670 1.00 93.12 432 LEU A CA 1
ATOM 3482 C C . LEU A 1 432 ? -21.821 -12.819 10.373 1.00 93.12 432 LEU A C 1
ATOM 3484 O O . LEU A 1 432 ? -21.338 -12.186 9.437 1.00 93.12 432 LEU A O 1
ATOM 3488 N N . PHE A 1 433 ? -21.089 -13.625 11.138 1.00 94.88 433 PHE A N 1
ATOM 3489 C CA . PHE A 1 433 ? -19.656 -13.827 10.975 1.00 94.88 433 PHE A CA 1
ATOM 3490 C C . PHE A 1 433 ? -19.347 -15.303 10.755 1.00 94.88 433 PHE A C 1
ATOM 3492 O O . PHE A 1 433 ? -20.041 -16.187 11.254 1.00 94.88 433 PHE A O 1
ATOM 3499 N N . LYS A 1 434 ? -18.284 -15.552 9.998 1.00 93.31 434 LYS A N 1
ATOM 3500 C CA . LYS A 1 434 ? -17.679 -16.864 9.804 1.00 93.31 434 LYS A CA 1
ATOM 3501 C C . LYS A 1 434 ? -16.261 -16.839 10.364 1.00 93.31 434 LYS A C 1
ATOM 3503 O O . LYS A 1 434 ? -15.675 -15.775 10.570 1.00 93.31 434 LYS A O 1
ATOM 3508 N N . VAL A 1 435 ? -15.744 -18.027 10.631 1.00 92.94 435 VAL A N 1
ATOM 3509 C CA . VAL A 1 435 ? -14.422 -18.246 11.205 1.00 92.94 435 VAL A CA 1
ATOM 3510 C C . VAL A 1 435 ? -13.521 -18.886 10.146 1.00 92.94 435 VAL A C 1
ATOM 3512 O O . VAL A 1 435 ? -13.975 -19.749 9.391 1.00 92.94 435 VAL A O 1
ATOM 3515 N N . THR A 1 436 ? -12.278 -18.423 10.041 1.00 91.94 436 THR A N 1
ATOM 3516 C CA . THR A 1 436 ? -11.237 -19.035 9.199 1.00 91.94 436 THR A CA 1
ATOM 3517 C C . THR A 1 436 ? -10.705 -20.327 9.828 1.00 91.94 436 THR A C 1
ATOM 3519 O O . THR A 1 436 ? -11.043 -20.660 10.963 1.00 91.94 436 THR A O 1
ATOM 3522 N N . SER A 1 437 ? -9.828 -21.055 9.131 1.00 87.62 437 SER A N 1
ATOM 3523 C CA . SER A 1 437 ? -9.098 -22.193 9.719 1.00 87.62 437 SER A CA 1
ATOM 3524 C C . SER A 1 437 ? -8.238 -21.795 10.932 1.00 87.62 437 SER A C 1
ATOM 3526 O O . SER A 1 437 ? -7.987 -22.620 11.804 1.00 87.62 437 SER A O 1
ATOM 3528 N N . GLU A 1 438 ? -7.842 -20.523 11.025 1.00 88.31 438 GLU A N 1
ATOM 3529 C CA . GLU A 1 438 ? -7.029 -19.943 12.106 1.00 88.31 438 GLU A CA 1
ATOM 3530 C C . GLU A 1 438 ? -7.860 -19.335 13.253 1.00 88.31 438 GLU A C 1
ATOM 3532 O O . GLU A 1 438 ? -7.359 -18.506 14.017 1.00 88.31 438 GLU A O 1
ATOM 3537 N N . GLU A 1 439 ? -9.146 -19.676 13.350 1.00 90.94 439 GLU A N 1
ATOM 3538 C CA . GLU A 1 439 ? -10.069 -19.130 14.355 1.00 90.94 439 GLU A CA 1
ATOM 3539 C C . GLU A 1 439 ? -10.260 -17.598 14.275 1.00 90.94 439 GLU A C 1
ATOM 3541 O O . GLU A 1 439 ? -10.557 -16.931 15.271 1.00 90.94 439 GLU A O 1
ATOM 3546 N N . ARG A 1 440 ? -10.109 -17.009 13.077 1.00 92.69 440 ARG A N 1
ATOM 3547 C CA . ARG A 1 440 ? -10.287 -15.565 12.855 1.00 92.69 440 ARG A CA 1
ATOM 3548 C C . ARG A 1 440 ? -11.647 -15.222 12.260 1.00 92.69 440 ARG A C 1
ATOM 3550 O O . ARG A 1 440 ? -12.122 -15.896 11.354 1.00 92.69 440 ARG A O 1
ATOM 3557 N N . LEU A 1 441 ? -12.261 -14.141 12.732 1.00 94.25 441 LEU A N 1
ATOM 3558 C CA . LEU A 1 441 ? -13.610 -13.723 12.338 1.00 94.25 441 LEU A CA 1
ATOM 3559 C C . LEU A 1 441 ? -13.613 -12.800 11.114 1.00 94.25 441 LEU A C 1
ATOM 3561 O O . LEU A 1 441 ? -12.843 -11.840 11.042 1.00 94.25 441 LEU A O 1
ATOM 3565 N N . TYR A 1 442 ? -14.552 -13.034 10.199 1.00 94.69 442 TYR A N 1
ATOM 3566 C CA . TYR A 1 442 ? -14.855 -12.160 9.062 1.00 94.69 442 TYR A CA 1
ATOM 3567 C C . TYR A 1 442 ? -16.354 -12.216 8.704 1.00 94.69 442 TYR A C 1
ATOM 3569 O O . TYR A 1 442 ? -17.032 -13.168 9.097 1.00 94.69 442 TYR A O 1
ATOM 3577 N N . PRO A 1 443 ? -16.913 -11.207 8.005 1.00 95.00 443 PRO A N 1
ATOM 3578 C CA . PRO A 1 443 ? -18.330 -11.197 7.637 1.00 95.00 443 PRO A CA 1
ATOM 3579 C C . PRO A 1 443 ? -18.730 -12.425 6.808 1.00 95.00 443 PRO A C 1
ATOM 3581 O O . PRO A 1 443 ? -18.054 -12.766 5.839 1.00 95.00 443 PRO A O 1
ATOM 3584 N N . SER A 1 444 ? -19.843 -13.073 7.162 1.00 93.88 444 SER A N 1
ATOM 3585 C CA . SER A 1 444 ? -20.350 -14.236 6.425 1.00 93.88 444 SER A CA 1
ATOM 3586 C C . SER A 1 444 ? -20.836 -13.822 5.026 1.00 93.88 444 SER A C 1
ATOM 3588 O O . SER A 1 444 ? -21.723 -12.959 4.926 1.00 93.88 444 SER A O 1
ATOM 3590 N N . PRO A 1 445 ? -20.356 -14.474 3.945 1.00 90.19 445 PRO A N 1
ATOM 3591 C CA . PRO A 1 445 ? -20.871 -14.265 2.588 1.00 90.19 445 PRO A CA 1
ATOM 3592 C C . PRO A 1 445 ? -22.359 -14.605 2.447 1.00 90.19 445 PRO A C 1
ATOM 3594 O O . PRO A 1 445 ? -23.020 -14.119 1.537 1.00 90.19 445 PRO A O 1
ATOM 3597 N N . THR A 1 446 ? -22.900 -15.415 3.363 1.00 91.75 446 THR A N 1
ATOM 3598 C CA . THR A 1 446 ? -24.309 -15.841 3.373 1.00 91.75 446 THR A CA 1
ATOM 3599 C C . THR A 1 446 ? -25.150 -15.115 4.421 1.00 91.75 446 THR A C 1
ATOM 3601 O O . THR A 1 446 ? -26.293 -15.495 4.664 1.00 91.75 446 THR A O 1
ATOM 3604 N N . SER A 1 447 ? -24.622 -14.044 5.024 1.00 94.31 447 SER A N 1
ATOM 3605 C CA . SER A 1 447 ? -25.357 -13.238 6.010 1.00 94.31 447 SER A CA 1
ATOM 3606 C C . SER A 1 447 ? -26.662 -12.656 5.456 1.00 94.31 447 SER A C 1
ATOM 3608 O O . SER A 1 447 ? -27.599 -12.449 6.217 1.00 94.31 447 SER A O 1
ATOM 3610 N N . TYR A 1 448 ? -26.767 -12.467 4.136 1.00 91.56 448 TYR A N 1
ATOM 3611 C CA . TYR A 1 448 ? -27.983 -11.995 3.461 1.00 91.56 448 TYR A CA 1
ATOM 3612 C C . TYR A 1 448 ? -29.199 -12.919 3.632 1.00 91.56 448 TYR A C 1
ATOM 3614 O O . TYR A 1 448 ? -30.320 -12.496 3.367 1.00 91.56 448 TYR A O 1
ATOM 3622 N N . LEU A 1 449 ? -29.003 -14.167 4.075 1.00 89.31 449 LEU A N 1
ATOM 3623 C CA . LEU A 1 449 ? -30.100 -15.065 4.452 1.00 89.31 449 LEU A CA 1
ATOM 3624 C C . LEU A 1 449 ? -30.884 -14.549 5.670 1.00 89.31 449 LEU A C 1
ATOM 3626 O O . LEU A 1 449 ? -31.982 -15.028 5.942 1.00 89.31 449 LEU A O 1
ATOM 3630 N N . GLN A 1 450 ? -30.323 -13.584 6.399 1.00 86.62 450 GLN A N 1
ATOM 3631 C CA . GLN A 1 450 ? -30.983 -12.868 7.473 1.00 86.62 450 GLN A CA 1
ATOM 3632 C C . GLN A 1 450 ? -31.407 -11.466 7.003 1.00 86.62 450 GLN A C 1
ATOM 3634 O O . GLN A 1 450 ? -30.568 -10.626 6.678 1.00 86.62 450 GLN A O 1
ATOM 3639 N N . ASP A 1 451 ? -32.712 -11.181 7.051 1.00 88.19 451 ASP A N 1
ATOM 3640 C CA . ASP A 1 451 ? -33.312 -9.953 6.497 1.00 88.19 451 ASP A CA 1
ATOM 3641 C C . ASP A 1 451 ? -32.676 -8.644 7.005 1.00 88.19 451 ASP A C 1
ATOM 3643 O O . ASP A 1 451 ? -32.586 -7.662 6.270 1.00 88.19 451 ASP A O 1
ATOM 3647 N N . ASN A 1 452 ? -32.232 -8.606 8.267 1.00 89.19 452 ASN A N 1
ATOM 3648 C CA . ASN A 1 452 ? -31.676 -7.413 8.916 1.00 89.19 452 ASN A CA 1
ATOM 3649 C C . ASN A 1 452 ? -30.142 -7.428 9.073 1.00 89.19 452 ASN A C 1
ATOM 3651 O O . ASN A 1 452 ? -29.603 -6.701 9.914 1.00 89.19 452 ASN A O 1
ATOM 3655 N N . HIS A 1 453 ? -29.427 -8.255 8.303 1.00 92.56 453 HIS A N 1
ATOM 3656 C CA . HIS A 1 453 ? -27.984 -8.447 8.480 1.00 92.56 453 HIS A CA 1
ATOM 3657 C C . HIS A 1 453 ? -27.162 -7.154 8.331 1.00 92.56 453 HIS A C 1
ATOM 3659 O O . HIS A 1 453 ? -26.252 -6.914 9.122 1.00 92.56 453 HIS A O 1
ATOM 3665 N N . LEU A 1 454 ? -27.507 -6.273 7.381 1.00 94.56 454 LEU A N 1
ATOM 3666 C CA . LEU A 1 454 ? -26.793 -5.005 7.173 1.00 94.56 454 LEU A CA 1
ATOM 3667 C C . LEU A 1 454 ? -26.922 -4.067 8.375 1.00 94.56 454 LEU A C 1
ATOM 3669 O O . LEU A 1 454 ? -25.935 -3.478 8.812 1.00 94.56 454 LEU A O 1
ATOM 3673 N N . GLN A 1 455 ? -28.124 -3.955 8.941 1.00 92.44 455 GLN A N 1
ATOM 3674 C CA . GLN A 1 455 ? -28.365 -3.127 10.121 1.00 92.44 455 GLN A CA 1
ATOM 3675 C C . GLN A 1 455 ? -27.665 -3.703 11.356 1.00 92.44 455 GLN A C 1
ATOM 3677 O O . GLN A 1 455 ? -27.190 -2.951 12.207 1.00 92.44 455 GLN A O 1
ATOM 3682 N N . LEU A 1 456 ? -27.561 -5.031 11.449 1.00 91.75 456 LEU A N 1
ATOM 3683 C CA . LEU A 1 456 ? -26.789 -5.685 12.502 1.00 91.75 456 LEU A CA 1
ATOM 3684 C C . LEU A 1 456 ? -25.286 -5.439 12.341 1.00 91.75 456 LEU A C 1
ATOM 3686 O O . LEU A 1 456 ? -24.638 -5.113 13.332 1.00 91.75 456 LEU A O 1
ATOM 3690 N N . PHE A 1 457 ? -24.732 -5.491 11.125 1.00 94.25 457 PHE A N 1
ATOM 3691 C CA . PHE A 1 457 ? -23.336 -5.106 10.888 1.00 94.25 457 PHE A CA 1
ATOM 3692 C C . PHE A 1 457 ? -23.063 -3.648 11.268 1.00 94.25 457 PHE A C 1
ATOM 3694 O O . PHE A 1 457 ? -22.055 -3.366 11.920 1.00 94.25 457 PHE A O 1
ATOM 3701 N N . GLU A 1 458 ? -23.963 -2.724 10.916 1.00 94.06 458 GLU A N 1
ATOM 3702 C CA . GLU A 1 458 ? -23.848 -1.324 11.333 1.00 94.06 458 GLU A CA 1
ATOM 3703 C C . GLU A 1 458 ? -23.858 -1.208 12.862 1.00 94.06 458 GLU A C 1
ATOM 3705 O O . GLU A 1 458 ? -22.977 -0.571 13.446 1.00 94.06 458 GLU A O 1
ATOM 3710 N N . PHE A 1 459 ? -24.809 -1.867 13.528 1.00 93.38 459 PHE A N 1
ATOM 3711 C CA . PHE A 1 459 ? -24.897 -1.877 14.985 1.00 93.38 459 PHE A CA 1
ATOM 3712 C C . PHE A 1 459 ? -23.612 -2.407 15.636 1.00 93.38 459 PHE A C 1
ATOM 3714 O O . PHE A 1 459 ? -23.062 -1.751 16.521 1.00 93.38 459 PHE A O 1
ATOM 3721 N N . VAL A 1 460 ? -23.071 -3.530 15.157 1.00 92.88 460 VAL A N 1
ATOM 3722 C CA . VAL A 1 460 ? -21.800 -4.102 15.634 1.00 92.88 460 VAL A CA 1
ATOM 3723 C C . VAL A 1 460 ? -20.651 -3.119 15.468 1.00 92.88 460 VAL A C 1
ATOM 3725 O O . VAL A 1 460 ? -19.919 -2.863 16.425 1.00 92.88 460 VAL A O 1
ATOM 3728 N N . GLY A 1 461 ? -20.508 -2.526 14.280 1.00 93.81 461 GLY A N 1
ATOM 3729 C CA . GLY A 1 461 ? -19.464 -1.540 14.008 1.00 93.81 461 GLY A CA 1
ATOM 3730 C C . GLY A 1 461 ? -19.547 -0.342 14.956 1.00 93.81 461 GLY A C 1
ATOM 3731 O O . GLY A 1 461 ? -18.533 0.115 15.487 1.00 93.81 461 GLY A O 1
ATOM 3732 N N . ARG A 1 462 ? -20.766 0.122 15.253 1.00 94.06 462 ARG A N 1
ATOM 3733 C CA . ARG A 1 462 ? -21.014 1.198 16.220 1.00 94.06 462 ARG A CA 1
ATOM 3734 C C . ARG A 1 462 ? -20.650 0.798 17.651 1.00 94.06 462 ARG A C 1
ATOM 3736 O O . ARG A 1 462 ? -20.041 1.606 18.354 1.00 94.06 462 ARG A O 1
ATOM 3743 N N . MET A 1 463 ? -20.971 -0.423 18.076 1.00 94.19 463 MET A N 1
ATOM 3744 C CA . MET A 1 463 ? -20.619 -0.935 19.407 1.00 94.19 463 MET A CA 1
ATOM 3745 C C . MET A 1 463 ? -19.104 -1.110 19.577 1.00 94.19 463 MET A C 1
ATOM 3747 O O . MET A 1 463 ? -18.557 -0.700 20.600 1.00 94.19 463 MET A O 1
ATOM 3751 N N . LEU A 1 464 ? -18.397 -1.605 18.557 1.00 94.19 464 LEU A N 1
ATOM 3752 C CA . LEU A 1 464 ? -16.928 -1.655 18.546 1.00 94.19 464 LEU A CA 1
ATOM 3753 C C . LEU A 1 464 ? -16.314 -0.250 18.595 1.00 94.19 464 LEU A C 1
ATOM 3755 O O . LEU A 1 464 ? -15.396 0.005 19.373 1.00 94.19 464 LEU A O 1
ATOM 3759 N N . GLY A 1 465 ? -16.855 0.695 17.820 1.00 94.12 465 GLY A N 1
ATOM 3760 C CA . GLY A 1 465 ? -16.443 2.099 17.874 1.00 94.12 465 GLY A CA 1
ATOM 3761 C C . GLY A 1 465 ? -16.639 2.708 19.266 1.00 94.12 465 GLY A C 1
ATOM 3762 O O . GLY A 1 465 ? -15.760 3.417 19.762 1.00 94.12 465 GLY A O 1
ATOM 3763 N N . LYS A 1 466 ? -17.750 2.380 19.936 1.00 93.44 466 LYS A N 1
ATOM 3764 C CA . LYS A 1 466 ? -18.011 2.775 21.326 1.00 93.44 466 LYS A CA 1
ATOM 3765 C C . LYS A 1 466 ? -17.015 2.141 22.302 1.00 93.44 466 LYS A C 1
ATOM 3767 O O . LYS A 1 466 ? -16.524 2.851 23.175 1.00 93.44 466 LYS A O 1
ATOM 3772 N N . ALA A 1 467 ? -16.656 0.868 22.130 1.00 93.50 467 ALA A N 1
ATOM 3773 C CA . ALA A 1 467 ? -15.620 0.208 22.932 1.00 93.50 467 ALA A CA 1
ATOM 3774 C C . ALA A 1 467 ? -14.280 0.960 22.840 1.00 93.50 467 ALA A C 1
ATOM 3776 O O . ALA A 1 467 ? -13.686 1.337 23.854 1.00 93.50 467 ALA A O 1
ATOM 3777 N N . VAL A 1 468 ? -13.856 1.281 21.611 1.00 94.06 468 VAL A N 1
ATOM 3778 C CA . VAL A 1 468 ? -12.637 2.057 21.348 1.00 94.06 468 VAL A CA 1
ATOM 3779 C C . VAL A 1 468 ? -12.726 3.451 21.977 1.00 94.06 468 VAL A C 1
ATOM 3781 O O . VAL A 1 468 ? -11.751 3.889 22.595 1.00 94.06 468 VAL A O 1
ATOM 3784 N N . TYR A 1 469 ? -13.880 4.122 21.878 1.00 93.75 469 TYR A N 1
ATOM 3785 C CA . TYR A 1 469 ? -14.134 5.441 22.468 1.00 93.75 469 TYR A CA 1
ATOM 3786 C C . TYR A 1 469 ? -14.006 5.437 23.996 1.00 93.75 469 TYR A C 1
ATOM 3788 O O . TYR A 1 469 ? -13.300 6.271 24.558 1.00 93.75 469 TYR A O 1
ATOM 3796 N N . GLU A 1 470 ? -14.623 4.468 24.673 1.00 90.69 470 GLU A N 1
ATOM 3797 C CA . GLU A 1 470 ? -14.567 4.355 26.137 1.00 90.69 470 GLU A CA 1
ATOM 3798 C C . GLU A 1 470 ? -13.245 3.787 26.655 1.00 90.69 470 GLU A C 1
ATOM 3800 O O . GLU A 1 470 ? -12.912 3.940 27.825 1.00 90.69 470 GLU A O 1
ATOM 3805 N N . GLY A 1 471 ? -12.449 3.173 25.781 1.00 91.75 471 GLY A N 1
ATOM 3806 C CA . GLY A 1 471 ? -11.220 2.498 26.182 1.00 91.75 471 GLY A CA 1
ATOM 3807 C C . GLY A 1 471 ? -11.448 1.149 26.830 1.00 91.75 471 GLY A C 1
ATOM 3808 O O . GLY A 1 471 ? -10.623 0.697 27.620 1.00 91.75 471 GLY A O 1
ATOM 3809 N N . ILE A 1 472 ? -12.538 0.499 26.436 1.00 91.06 472 ILE A N 1
ATOM 3810 C CA . ILE A 1 472 ? -12.845 -0.875 26.791 1.00 91.06 472 ILE A CA 1
ATOM 3811 C C . ILE A 1 472 ? -12.159 -1.779 25.769 1.00 91.06 472 ILE A C 1
ATOM 3813 O O . ILE A 1 472 ? -12.334 -1.621 24.559 1.00 91.06 472 ILE A O 1
ATOM 3817 N N . VAL A 1 473 ? -11.343 -2.704 26.265 1.00 89.44 473 VAL A N 1
ATOM 3818 C CA . VAL A 1 473 ? -10.704 -3.730 25.439 1.00 89.44 473 VAL A CA 1
ATOM 3819 C C . VAL A 1 473 ? -11.723 -4.834 25.198 1.00 89.44 473 VAL A C 1
ATOM 3821 O O . VAL A 1 473 ? -12.284 -5.365 26.149 1.00 89.44 473 VAL A O 1
ATOM 3824 N N . VAL A 1 474 ? -11.950 -5.161 23.930 1.00 88.56 474 VAL A N 1
ATOM 3825 C CA . VAL A 1 474 ? -12.816 -6.259 23.494 1.00 88.56 474 VAL A CA 1
ATOM 3826 C C . VAL A 1 474 ? -11.969 -7.266 22.735 1.00 88.56 474 VAL A C 1
ATOM 3828 O O . VAL A 1 474 ? -11.201 -6.889 21.850 1.00 88.56 474 VAL A O 1
ATOM 3831 N N . ASP A 1 475 ? -12.083 -8.534 23.115 1.00 86.62 475 ASP A N 1
ATOM 3832 C CA . ASP A 1 475 ? -11.299 -9.620 22.531 1.00 86.62 475 ASP A CA 1
ATOM 3833 C C . ASP A 1 475 ? -12.048 -10.219 21.338 1.00 86.62 475 ASP A C 1
ATOM 3835 O O . ASP A 1 475 ? -12.848 -11.143 21.476 1.00 86.62 475 ASP A O 1
ATOM 3839 N N . VAL A 1 476 ? -11.855 -9.611 20.165 1.00 89.88 476 VAL A N 1
ATOM 3840 C CA . VAL A 1 476 ? -12.457 -10.071 18.909 1.00 89.88 476 VAL A CA 1
ATOM 3841 C C . VAL A 1 476 ? -11.342 -10.352 17.901 1.00 89.88 476 VAL A C 1
ATOM 3843 O O . VAL A 1 476 ? -10.740 -9.406 17.379 1.00 89.88 476 VAL A O 1
ATOM 3846 N N . PRO A 1 477 ? -11.039 -11.630 17.607 1.00 91.81 477 PRO A N 1
ATOM 3847 C CA . PRO A 1 477 ? -9.929 -12.007 16.739 1.00 91.81 477 PRO A CA 1
ATOM 3848 C C . PRO A 1 477 ? -10.310 -11.860 15.260 1.00 91.81 477 PRO A C 1
ATOM 3850 O O . PRO A 1 477 ? -10.503 -12.847 14.558 1.00 91.81 477 PRO A O 1
ATOM 3853 N N . PHE A 1 478 ? -10.431 -10.633 14.760 1.00 93.56 478 PHE A N 1
ATOM 3854 C CA . PHE A 1 478 ? -10.706 -10.400 13.340 1.00 93.56 478 PHE A CA 1
ATOM 3855 C C . PHE A 1 478 ? -9.601 -10.940 12.429 1.00 93.56 478 PHE A C 1
ATOM 3857 O O . PHE A 1 478 ? -8.415 -10.857 12.755 1.00 93.56 478 PHE A O 1
ATOM 3864 N N . ALA A 1 479 ? -9.994 -11.444 11.260 1.00 92.94 479 ALA A N 1
ATOM 3865 C CA . ALA A 1 479 ? -9.056 -11.820 10.213 1.00 92.94 479 ALA A CA 1
ATOM 3866 C C . ALA A 1 479 ? -8.349 -10.579 9.645 1.00 92.94 479 ALA A C 1
ATOM 3868 O O . ALA A 1 479 ? -8.966 -9.520 9.477 1.00 92.94 479 ALA A O 1
ATOM 3869 N N . SER A 1 480 ? -7.056 -10.701 9.334 1.00 87.88 480 SER A N 1
ATOM 3870 C CA . SER A 1 480 ? -6.239 -9.587 8.829 1.00 87.88 480 SER A CA 1
ATOM 3871 C C . SER A 1 480 ? -6.807 -9.002 7.540 1.00 87.88 480 SER A C 1
ATOM 3873 O O . SER A 1 480 ? -6.958 -7.785 7.440 1.00 87.88 480 SER A O 1
ATOM 3875 N N . PHE A 1 481 ? -7.249 -9.859 6.617 1.00 88.50 481 PHE A N 1
ATOM 3876 C CA . PHE A 1 481 ? -7.819 -9.436 5.341 1.00 88.50 481 PHE A CA 1
ATOM 3877 C C . PHE A 1 481 ? -9.078 -8.588 5.524 1.00 88.50 481 PHE A C 1
ATOM 3879 O O . PHE A 1 481 ? -9.300 -7.633 4.779 1.00 88.50 481 PHE A O 1
ATOM 3886 N N . PHE A 1 482 ? -9.884 -8.888 6.546 1.00 91.38 482 PHE A N 1
ATOM 3887 C CA . PHE A 1 482 ? -11.064 -8.104 6.882 1.00 91.38 482 PHE A CA 1
ATOM 3888 C C . PHE A 1 482 ? -10.667 -6.744 7.471 1.00 91.38 482 PHE A C 1
ATOM 3890 O O . PHE A 1 482 ? -11.194 -5.714 7.052 1.00 91.38 482 PHE A O 1
ATOM 3897 N N . LEU A 1 483 ? -9.684 -6.703 8.374 1.00 89.38 483 LEU A N 1
ATOM 3898 C CA . LEU A 1 483 ? -9.172 -5.440 8.918 1.00 89.38 483 LEU A CA 1
ATOM 3899 C C . LEU A 1 483 ? -8.545 -4.549 7.835 1.00 89.38 483 LEU A C 1
ATOM 3901 O O . LEU A 1 483 ? -8.761 -3.336 7.842 1.00 89.38 483 LEU A O 1
ATOM 3905 N N . SER A 1 484 ? -7.835 -5.133 6.868 1.00 84.88 484 SER A N 1
ATOM 3906 C CA . SER A 1 484 ? -7.292 -4.430 5.699 1.00 84.88 484 SER A CA 1
ATOM 3907 C C . SER A 1 484 ? -8.401 -3.733 4.885 1.00 84.88 484 SER A C 1
ATOM 3909 O O . SER A 1 484 ? -8.222 -2.589 4.455 1.00 84.88 484 SER A O 1
ATOM 3911 N N . GLN A 1 485 ? -9.578 -4.360 4.742 1.00 86.19 485 GLN A N 1
ATOM 3912 C CA . GLN A 1 485 ? -10.768 -3.752 4.118 1.00 86.19 485 GLN A CA 1
ATOM 3913 C C . GLN A 1 485 ? -11.349 -2.614 4.964 1.00 86.19 485 GLN A C 1
ATOM 3915 O O . GLN A 1 485 ? -11.601 -1.530 4.440 1.00 86.19 485 GLN A O 1
ATOM 3920 N N . VAL A 1 486 ? -11.500 -2.814 6.278 1.00 87.00 486 VAL A N 1
ATOM 3921 C CA . VAL A 1 486 ? -12.008 -1.781 7.205 1.00 87.00 486 VAL A CA 1
ATOM 3922 C C . VAL A 1 486 ? -11.128 -0.526 7.190 1.00 87.00 486 VAL A C 1
ATOM 3924 O O . VAL A 1 486 ? -11.630 0.592 7.290 1.00 87.00 486 VAL A O 1
ATOM 3927 N N . LEU A 1 487 ? -9.815 -0.692 7.020 1.00 84.06 487 LEU A N 1
ATOM 3928 C CA . LEU A 1 487 ? -8.857 0.411 6.924 1.00 84.06 487 LEU A CA 1
ATOM 3929 C C . LEU A 1 487 ? -8.813 1.075 5.532 1.00 84.06 487 LEU A C 1
ATOM 3931 O O . LEU A 1 487 ? -8.027 2.005 5.340 1.00 84.06 487 LEU A O 1
ATOM 3935 N N . GLY A 1 488 ? -9.614 0.612 4.563 1.00 80.00 488 GLY A N 1
ATOM 3936 C CA . GLY A 1 488 ? -9.647 1.135 3.191 1.00 80.00 488 GLY A CA 1
ATOM 3937 C C . GLY A 1 488 ? -8.372 0.852 2.395 1.00 80.00 488 GLY A C 1
ATOM 3938 O O . GLY A 1 488 ? -8.019 1.605 1.490 1.00 80.00 488 GLY A O 1
ATOM 3939 N N . GLN A 1 489 ? -7.633 -0.199 2.755 1.00 73.19 489 GLN A N 1
ATOM 3940 C CA . GLN A 1 489 ? -6.293 -0.455 2.223 1.00 73.19 489 GLN A CA 1
ATOM 3941 C C . GLN A 1 489 ? -6.284 -1.336 0.969 1.00 73.19 489 GLN A C 1
ATOM 3943 O O . GLN A 1 489 ? -5.207 -1.633 0.464 1.00 73.19 489 GLN A O 1
ATOM 3948 N N . THR A 1 490 ? -7.451 -1.735 0.463 1.00 62.16 490 THR A N 1
ATOM 3949 C CA . THR A 1 490 ? -7.624 -2.748 -0.593 1.00 62.16 490 THR A CA 1
ATOM 3950 C C . THR A 1 490 ? -7.681 -2.199 -2.009 1.00 62.16 490 THR A C 1
ATOM 3952 O O . THR A 1 490 ? -7.452 -2.937 -2.959 1.00 62.16 490 THR A O 1
ATOM 3955 N N . THR A 1 491 ? -7.905 -0.894 -2.172 1.00 56.75 491 THR A N 1
ATOM 3956 C CA . THR A 1 491 ? -7.881 -0.214 -3.479 1.00 56.75 491 THR A CA 1
ATOM 3957 C C . THR A 1 491 ? -6.521 0.407 -3.810 1.00 56.75 491 THR A C 1
ATOM 3959 O O . THR A 1 491 ? -6.390 1.122 -4.801 1.00 56.75 491 THR A O 1
ATOM 3962 N N . GLN A 1 492 ? -5.513 0.209 -2.959 1.00 59.12 492 GLN A N 1
ATOM 3963 C CA . GLN A 1 492 ? -4.175 0.780 -3.109 1.00 59.12 492 GLN A CA 1
ATOM 3964 C C . GLN A 1 492 ? -3.155 -0.337 -3.340 1.00 59.12 492 GLN A C 1
ATOM 3966 O O . GLN A 1 492 ? -3.381 -1.474 -2.936 1.00 59.12 492 GLN A O 1
ATOM 3971 N N . ALA A 1 493 ? -1.974 0.005 -3.863 1.00 65.81 493 ALA A N 1
ATOM 3972 C CA . ALA A 1 493 ? -0.811 -0.892 -3.927 1.00 65.81 493 ALA A CA 1
ATOM 3973 C C . ALA A 1 493 ? -0.285 -1.337 -2.536 1.00 65.81 493 ALA A C 1
ATOM 3975 O O . ALA A 1 493 ? 0.829 -1.825 -2.410 1.00 65.81 493 ALA A O 1
ATOM 3976 N N . LEU A 1 494 ? -1.072 -1.128 -1.473 1.00 69.50 494 LEU A N 1
ATOM 3977 C CA . LEU A 1 494 ? -0.790 -1.492 -0.090 1.00 69.50 494 LEU A CA 1
ATOM 3978 C C . LEU A 1 494 ? -1.439 -2.818 0.334 1.00 69.50 494 LEU A C 1
ATOM 3980 O O . LEU A 1 494 ? -1.328 -3.173 1.512 1.00 69.50 494 LEU A O 1
ATOM 3984 N N . TYR A 1 495 ? -2.156 -3.488 -0.570 1.00 79.12 495 TYR A N 1
ATOM 3985 C CA . TYR A 1 495 ? -2.800 -4.777 -0.336 1.00 79.12 495 TYR A CA 1
ATOM 3986 C C . TYR A 1 495 ? -2.048 -5.877 -1.079 1.00 79.12 495 TYR A C 1
ATOM 3988 O O . TYR A 1 495 ? -1.895 -5.807 -2.296 1.00 79.12 495 TYR A O 1
ATOM 3996 N N . SER A 1 496 ? -1.586 -6.888 -0.344 1.00 81.31 496 SER A N 1
ATOM 3997 C CA . SER A 1 496 ? -1.042 -8.114 -0.923 1.00 81.31 496 SER A CA 1
ATOM 3998 C C . SER A 1 496 ? -2.092 -9.206 -0.782 1.00 81.31 496 SER A C 1
ATOM 4000 O O . SER A 1 496 ? -2.377 -9.658 0.323 1.00 81.31 496 SER A O 1
ATOM 4002 N N . CYS A 1 497 ? -2.677 -9.634 -1.900 1.00 80.62 497 CYS A N 1
ATOM 4003 C CA . CYS A 1 497 ? -3.572 -10.788 -1.897 1.00 80.62 497 CYS A CA 1
ATOM 4004 C C . CYS A 1 497 ? -2.830 -12.064 -1.478 1.00 80.62 497 CYS A C 1
ATOM 4006 O O . CYS A 1 497 ? -3.392 -12.881 -0.761 1.00 80.62 497 CYS A O 1
ATOM 4008 N N . VAL A 1 498 ? -1.556 -12.197 -1.860 1.00 86.06 498 VAL A N 1
ATOM 4009 C CA . VAL A 1 498 ? -0.698 -13.344 -1.531 1.00 86.06 498 VAL A CA 1
ATOM 4010 C C . VAL A 1 498 ? -0.524 -13.507 -0.018 1.00 86.06 498 VAL A C 1
ATOM 4012 O O . VAL A 1 498 ? -0.543 -14.629 0.475 1.00 86.06 498 VAL A O 1
ATOM 4015 N N . ASP A 1 499 ? -0.408 -12.403 0.724 1.00 86.50 499 ASP A N 1
ATOM 4016 C CA . ASP A 1 499 ? -0.269 -12.426 2.187 1.00 86.50 499 ASP A CA 1
ATOM 4017 C C . ASP A 1 499 ? -1.556 -12.800 2.928 1.00 86.50 499 ASP A C 1
ATOM 4019 O O . ASP A 1 499 ? -1.507 -13.341 4.031 1.00 86.50 499 ASP A O 1
ATOM 4023 N N . GLU A 1 500 ? -2.699 -12.453 2.346 1.00 87.69 500 GLU A N 1
ATOM 4024 C CA . GLU A 1 500 ? -4.006 -12.488 3.003 1.00 87.69 500 GLU A CA 1
ATOM 4025 C C . GLU A 1 500 ? -4.794 -13.760 2.661 1.00 87.69 500 GLU A C 1
ATOM 4027 O O . GLU A 1 500 ? -5.598 -14.241 3.464 1.00 87.69 500 GLU A O 1
ATOM 4032 N N . LEU A 1 501 ? -4.544 -14.325 1.477 1.00 89.06 501 LEU A N 1
ATOM 4033 C CA . LEU A 1 501 ? -5.233 -15.501 0.965 1.00 89.06 501 LEU A CA 1
ATOM 4034 C C . LEU A 1 501 ? -5.054 -16.762 1.825 1.00 89.06 501 LEU A C 1
ATOM 4036 O O . LEU A 1 501 ? -6.060 -17.436 1.998 1.00 89.06 501 LEU A O 1
ATOM 4040 N N . PRO A 1 502 ? -3.886 -17.076 2.429 1.00 89.25 502 PRO A N 1
ATOM 4041 C CA . PRO A 1 502 ? -3.753 -18.261 3.282 1.00 89.25 502 PRO A CA 1
ATOM 4042 C C . PRO A 1 502 ? -4.776 -18.319 4.423 1.00 89.25 502 PRO A C 1
ATOM 4044 O O . PRO A 1 502 ? -5.287 -19.388 4.736 1.00 89.25 502 PRO A O 1
ATOM 4047 N N . SER A 1 503 ? -5.099 -17.166 5.024 1.00 88.06 503 SER A N 1
ATOM 4048 C CA . SER A 1 503 ? -6.079 -17.080 6.115 1.00 88.06 503 SER A CA 1
ATOM 4049 C C . SER A 1 503 ? -7.523 -17.122 5.595 1.00 88.06 503 SER A C 1
ATOM 4051 O O . SER A 1 503 ? -8.419 -17.586 6.294 1.00 88.06 503 SER A O 1
ATOM 4053 N N . LEU A 1 504 ? -7.775 -16.641 4.371 1.00 88.50 504 LEU A N 1
ATOM 4054 C CA . LEU A 1 504 ? -9.108 -16.640 3.759 1.00 88.50 504 LEU A CA 1
ATOM 4055 C C . LEU A 1 504 ? -9.475 -18.002 3.146 1.00 88.50 504 LEU A C 1
ATOM 4057 O O . LEU A 1 504 ? -10.574 -18.501 3.382 1.00 88.50 504 LEU A O 1
ATOM 4061 N N . ASP A 1 505 ? -8.563 -18.565 2.357 1.00 88.75 505 ASP A N 1
ATOM 4062 C CA . ASP A 1 505 ? -8.698 -19.808 1.602 1.00 88.75 505 ASP A CA 1
ATOM 4063 C C . ASP A 1 505 ? -7.309 -20.439 1.362 1.00 88.75 505 ASP A C 1
ATOM 4065 O O . ASP A 1 505 ? -6.585 -20.123 0.410 1.00 88.75 505 ASP A O 1
ATOM 4069 N N . GLU A 1 506 ? -6.926 -21.339 2.266 1.00 89.19 506 GLU A N 1
ATOM 4070 C CA . GLU A 1 506 ? -5.635 -22.031 2.239 1.00 89.19 506 GLU A CA 1
ATOM 4071 C C . GLU A 1 506 ? -5.474 -22.936 1.005 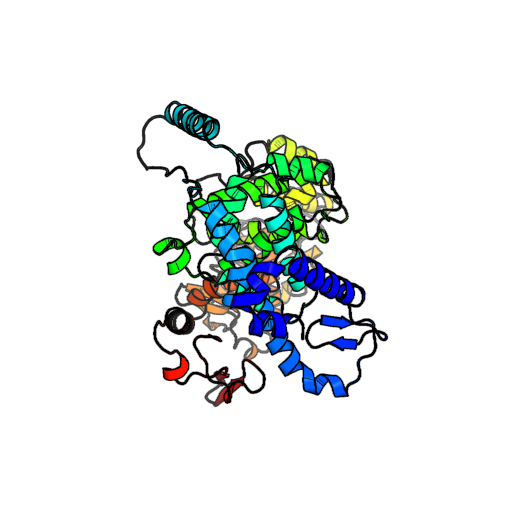1.00 89.19 506 GLU A C 1
ATOM 4073 O O . GLU A 1 506 ? -4.371 -23.067 0.462 1.00 89.19 506 GLU A O 1
ATOM 4078 N N . GLU A 1 507 ? -6.561 -23.550 0.529 1.00 89.38 507 GLU A N 1
ATOM 4079 C CA . GLU A 1 507 ? -6.531 -24.463 -0.616 1.00 89.38 507 GLU A CA 1
ATOM 4080 C C . GLU A 1 507 ? -6.297 -23.699 -1.920 1.00 89.38 507 GLU A C 1
ATOM 4082 O O . GLU A 1 507 ? -5.438 -24.084 -2.727 1.00 89.38 507 GLU A O 1
ATOM 4087 N N . LEU A 1 508 ? -6.989 -22.570 -2.093 1.00 89.56 508 LEU A N 1
ATOM 4088 C CA . LEU A 1 508 ? -6.761 -21.677 -3.219 1.00 89.56 508 LEU A CA 1
ATOM 4089 C C . LEU A 1 508 ? -5.342 -21.102 -3.182 1.00 89.56 508 LEU A C 1
ATOM 4091 O O . LEU A 1 508 ? -4.646 -21.129 -4.199 1.00 89.56 508 LEU A O 1
ATOM 4095 N N . TYR A 1 509 ? -4.865 -20.657 -2.012 1.00 90.88 509 TYR A N 1
ATOM 4096 C CA . TYR A 1 509 ? -3.486 -20.187 -1.856 1.00 90.88 509 TYR A CA 1
ATOM 4097 C C . TYR A 1 509 ? -2.466 -21.253 -2.262 1.00 90.88 509 TYR A C 1
ATOM 4099 O O . TYR A 1 509 ? -1.544 -20.967 -3.031 1.00 90.88 509 TYR A O 1
ATOM 4107 N N . ARG A 1 510 ? -2.627 -22.491 -1.784 1.00 91.00 510 ARG A N 1
ATOM 4108 C CA . ARG A 1 510 ? -1.729 -23.602 -2.118 1.00 91.00 510 ARG A CA 1
ATOM 4109 C C . ARG A 1 510 ? -1.734 -23.895 -3.618 1.00 91.00 510 ARG A C 1
ATOM 4111 O O . ARG A 1 510 ? -0.669 -24.127 -4.190 1.00 91.00 510 ARG A O 1
ATOM 4118 N N . SER A 1 511 ? -2.904 -23.866 -4.249 1.00 91.56 511 SER A N 1
ATOM 4119 C CA . SER A 1 511 ? -3.061 -24.124 -5.684 1.00 91.56 511 SER A CA 1
ATOM 4120 C C . SER A 1 511 ? -2.405 -23.031 -6.533 1.00 91.56 511 SER A C 1
ATOM 4122 O O . SER A 1 511 ? -1.608 -23.335 -7.420 1.00 91.56 511 SER A O 1
ATOM 4124 N N . LEU A 1 512 ? -2.641 -21.755 -6.213 1.00 91.12 512 LEU A N 1
ATOM 4125 C CA . LEU A 1 512 ? -1.995 -20.628 -6.896 1.00 91.12 512 LEU A CA 1
ATOM 4126 C C . LEU A 1 512 ? -0.479 -20.612 -6.665 1.00 91.12 512 LEU A C 1
ATOM 4128 O O . LEU A 1 512 ? 0.290 -20.411 -7.604 1.00 91.12 512 LEU A O 1
ATOM 4132 N N . SER A 1 513 ? -0.034 -20.902 -5.440 1.00 91.31 513 SER A N 1
ATOM 4133 C CA . SER A 1 513 ? 1.390 -21.031 -5.113 1.00 91.31 513 SER A CA 1
ATOM 4134 C C . SER A 1 513 ? 2.049 -22.153 -5.911 1.00 91.31 513 SER A C 1
ATOM 4136 O O . SER A 1 513 ? 3.185 -21.998 -6.360 1.00 91.31 513 SER A O 1
ATOM 4138 N N . TYR A 1 514 ? 1.351 -23.271 -6.128 1.00 92.06 514 TYR A N 1
ATOM 4139 C CA . TYR A 1 514 ? 1.840 -24.349 -6.982 1.00 92.06 514 TYR A CA 1
ATOM 4140 C C . TYR A 1 514 ? 2.020 -23.881 -8.429 1.00 92.06 514 TYR A C 1
ATOM 4142 O O . TYR A 1 514 ? 3.109 -24.050 -8.974 1.00 92.06 514 TYR A O 1
ATOM 4150 N N . VAL A 1 515 ? 1.008 -23.240 -9.027 1.00 92.56 515 VAL A N 1
ATOM 4151 C CA . VAL A 1 515 ? 1.075 -22.723 -10.409 1.00 92.56 515 VAL A CA 1
ATOM 4152 C C . VAL A 1 515 ? 2.212 -21.707 -10.566 1.00 92.56 515 VAL A C 1
ATOM 4154 O O . VAL A 1 515 ? 3.023 -21.814 -11.492 1.00 92.56 515 VAL A O 1
ATOM 4157 N N . LYS A 1 516 ? 2.339 -20.770 -9.618 1.00 89.56 516 LYS A N 1
ATOM 4158 C CA . LYS A 1 516 ? 3.404 -19.757 -9.595 1.00 89.56 516 LYS A CA 1
ATOM 4159 C C . LYS A 1 516 ? 4.794 -20.396 -9.652 1.00 89.56 516 LYS A C 1
ATOM 4161 O O . LYS A 1 516 ? 5.595 -20.052 -10.522 1.00 89.56 516 LYS A O 1
ATOM 4166 N N . HIS A 1 517 ? 5.056 -21.384 -8.797 1.00 89.81 517 HIS A N 1
ATOM 4167 C CA . HIS A 1 517 ? 6.361 -22.051 -8.700 1.00 89.81 517 HIS A CA 1
ATOM 4168 C C . HIS A 1 517 ? 6.543 -23.238 -9.647 1.00 89.81 517 HIS A C 1
ATOM 4170 O O . HIS A 1 517 ? 7.608 -23.868 -9.645 1.00 89.81 517 HIS A O 1
ATOM 4176 N N . TYR A 1 518 ? 5.531 -23.566 -10.450 1.00 92.00 518 TYR A N 1
ATOM 4177 C CA . TYR A 1 518 ? 5.617 -24.659 -11.400 1.00 92.00 518 TYR A CA 1
ATOM 4178 C C . TYR A 1 518 ? 6.717 -24.368 -12.427 1.00 92.00 518 TYR A C 1
ATOM 4180 O O . TYR A 1 518 ? 6.704 -23.334 -13.099 1.00 92.00 518 TYR A O 1
ATOM 4188 N N . LYS A 1 519 ? 7.701 -25.273 -12.499 1.00 89.25 519 LYS A N 1
ATOM 4189 C CA . LYS A 1 519 ? 8.872 -25.161 -13.386 1.00 89.25 519 LYS A CA 1
ATOM 4190 C C . LYS A 1 519 ? 8.648 -25.780 -14.767 1.00 89.25 519 LYS A C 1
ATOM 4192 O O . LYS A 1 519 ? 9.487 -25.584 -15.641 1.00 89.25 519 LYS A O 1
ATOM 4197 N N . GLY A 1 520 ? 7.592 -26.578 -14.925 1.00 92.12 520 GLY A N 1
ATOM 4198 C CA . GLY A 1 520 ? 7.213 -27.175 -16.204 1.00 92.12 520 GLY A CA 1
ATOM 4199 C C . GLY A 1 520 ? 6.430 -26.199 -17.080 1.00 92.12 520 GLY A C 1
ATOM 4200 O O . GLY A 1 520 ? 6.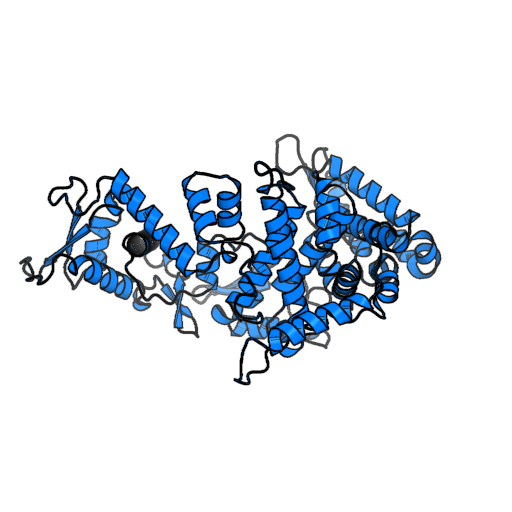418 -24.989 -16.841 1.00 92.12 520 GLY A O 1
ATOM 4201 N N . ASP A 1 521 ? 5.760 -26.727 -18.097 1.00 91.56 521 ASP A N 1
ATOM 4202 C CA . ASP A 1 521 ? 4.824 -25.947 -18.896 1.00 91.56 521 ASP A CA 1
ATOM 4203 C C . ASP A 1 521 ? 3.458 -25.894 -18.203 1.00 91.56 521 ASP A C 1
ATOM 4205 O O . ASP A 1 521 ? 2.762 -26.897 -18.095 1.00 91.56 521 ASP A O 1
ATOM 4209 N N . VAL A 1 522 ? 3.077 -24.716 -17.705 1.00 92.94 522 VAL A N 1
ATOM 4210 C CA . VAL A 1 522 ? 1.788 -24.511 -17.020 1.00 92.94 522 VAL A CA 1
ATOM 4211 C C . VAL A 1 522 ? 0.596 -24.857 -17.914 1.00 92.94 522 VAL A C 1
ATOM 4213 O O . VAL A 1 522 ? -0.453 -25.217 -17.386 1.00 92.94 522 VAL A O 1
ATOM 4216 N N . SER A 1 523 ? 0.743 -24.799 -19.241 1.00 91.00 523 SER A N 1
ATOM 4217 C CA . SER A 1 523 ? -0.337 -25.193 -20.151 1.00 91.00 523 SER A CA 1
ATOM 4218 C C . SER A 1 523 ? -0.705 -26.677 -20.039 1.00 91.00 523 SER A C 1
ATOM 4220 O O . SER A 1 523 ? -1.847 -27.030 -20.304 1.00 91.00 523 SER A O 1
ATOM 4222 N N . GLU A 1 524 ? 0.198 -27.529 -19.536 1.00 92.56 524 GLU A N 1
ATOM 4223 C CA . GLU A 1 524 ? -0.079 -28.944 -19.244 1.00 92.56 524 GLU A CA 1
ATOM 4224 C C . GLU A 1 524 ? -1.042 -29.141 -18.059 1.00 92.56 524 GLU A C 1
ATOM 4226 O O . GLU A 1 524 ? -1.520 -30.252 -17.833 1.00 92.56 524 GLU A O 1
ATOM 4231 N N . LEU A 1 525 ? -1.323 -28.087 -17.283 1.00 93.44 525 LEU A N 1
ATOM 4232 C CA . LEU A 1 525 ? -2.288 -28.127 -16.181 1.00 93.44 525 LEU A CA 1
ATOM 4233 C C . LEU A 1 525 ? -3.740 -27.919 -16.650 1.00 93.44 525 LEU A C 1
ATOM 4235 O O . LEU A 1 525 ? -4.640 -27.976 -15.814 1.00 93.44 525 LEU A O 1
ATOM 4239 N N . ASP A 1 526 ? -3.969 -27.654 -17.945 1.00 93.19 526 ASP A N 1
ATOM 4240 C CA . ASP A 1 526 ? -5.291 -27.434 -18.561 1.00 93.19 526 ASP A CA 1
ATOM 4241 C C . ASP A 1 526 ? -6.156 -26.385 -17.825 1.00 93.19 526 ASP A C 1
ATOM 4243 O O . ASP A 1 526 ? -7.384 -26.475 -17.743 1.00 93.19 526 ASP A O 1
ATOM 4247 N N . LEU A 1 527 ? -5.504 -25.354 -17.277 1.00 95.00 527 LEU A N 1
ATOM 4248 C CA . LEU A 1 527 ? -6.166 -24.254 -16.576 1.00 95.00 527 LEU A CA 1
ATOM 4249 C C . LEU A 1 527 ? -6.660 -23.185 -17.557 1.00 95.00 527 LEU A C 1
ATOM 4251 O O . LEU A 1 527 ? -6.031 -22.907 -18.581 1.00 95.00 527 LEU A O 1
ATOM 4255 N N . THR A 1 528 ? -7.754 -22.513 -17.194 1.00 95.25 528 THR A N 1
ATOM 4256 C CA . THR A 1 528 ? -8.309 -21.370 -17.937 1.00 95.25 528 THR A CA 1
ATOM 4257 C C . THR A 1 528 ? -8.486 -20.159 -17.025 1.00 95.25 528 THR A C 1
ATOM 4259 O O . THR A 1 528 ? -8.484 -20.291 -15.802 1.00 95.25 528 THR A O 1
ATOM 4262 N N . PHE A 1 529 ? -8.682 -18.967 -17.593 1.00 94.31 529 PHE A N 1
ATOM 4263 C CA . PHE A 1 529 ? -8.981 -17.755 -16.818 1.00 94.31 529 PHE A CA 1
ATOM 4264 C C . PHE A 1 529 ? -10.458 -17.700 -16.394 1.00 94.31 529 PHE A C 1
ATOM 4266 O O . PHE A 1 529 ? -11.195 -16.765 -16.726 1.00 94.31 529 PHE A O 1
ATOM 4273 N N . SER A 1 530 ? -10.910 -18.721 -15.669 1.00 94.12 530 SER A N 1
ATOM 4274 C CA . SER A 1 530 ? -12.253 -18.805 -15.100 1.00 94.12 530 SER A CA 1
ATOM 4275 C C . SER A 1 530 ? -12.251 -19.523 -13.748 1.00 94.12 530 SER A C 1
ATOM 4277 O O . SER A 1 530 ? -11.325 -20.268 -13.442 1.00 94.12 530 SER A O 1
ATOM 4279 N N . VAL A 1 531 ? -13.264 -19.258 -12.923 1.00 92.44 531 VAL A N 1
ATOM 4280 C CA . VAL A 1 531 ? -13.454 -19.876 -11.605 1.00 92.44 531 VAL A CA 1
ATOM 4281 C C . VAL A 1 531 ? -14.881 -20.391 -11.477 1.00 92.44 531 VAL A C 1
ATOM 4283 O O . VAL A 1 531 ? -15.827 -19.713 -11.878 1.00 92.44 531 VAL A O 1
ATOM 4286 N N . ASP A 1 532 ? -15.030 -21.588 -10.924 1.00 90.50 532 ASP A N 1
ATOM 4287 C CA . ASP A 1 532 ? -16.323 -22.183 -10.611 1.00 90.50 532 ASP A CA 1
ATOM 4288 C C . ASP A 1 532 ? -16.692 -21.901 -9.152 1.00 90.50 532 ASP A C 1
ATOM 4290 O O . ASP A 1 532 ? -15.913 -22.176 -8.242 1.00 90.50 532 ASP A O 1
ATOM 4294 N N . GLU A 1 533 ? -17.890 -21.367 -8.927 1.00 87.44 533 GLU A N 1
ATOM 4295 C CA . GLU A 1 533 ? -18.452 -21.120 -7.600 1.00 87.44 533 GLU A CA 1
ATOM 4296 C C . GLU A 1 533 ? -19.701 -21.987 -7.395 1.00 87.44 533 GLU A C 1
ATOM 4298 O O . GLU A 1 533 ? -20.594 -22.019 -8.245 1.00 87.44 533 GLU A O 1
ATOM 4303 N N . ASP A 1 534 ? -19.783 -22.701 -6.268 1.00 85.75 534 ASP A N 1
ATOM 4304 C CA . ASP A 1 534 ? -21.002 -23.414 -5.878 1.00 85.75 534 ASP A CA 1
ATOM 4305 C C . ASP A 1 534 ? -21.965 -22.468 -5.146 1.00 85.75 534 ASP A C 1
ATOM 4307 O O . ASP A 1 534 ? -21.824 -22.174 -3.956 1.00 85.75 534 ASP A O 1
ATOM 4311 N N . CYS A 1 535 ? -22.984 -22.006 -5.866 1.00 82.44 535 CYS A N 1
ATOM 4312 C CA . CYS A 1 535 ? -24.053 -21.180 -5.329 1.00 82.44 535 CYS A CA 1
ATOM 4313 C C . CYS A 1 535 ? -25.281 -22.046 -5.002 1.00 82.44 535 CYS A C 1
ATOM 4315 O O . CYS A 1 535 ? -26.167 -22.228 -5.841 1.00 82.44 535 CYS A O 1
ATOM 4317 N N . LEU A 1 536 ? -25.370 -22.540 -3.761 1.00 82.38 536 LEU A N 1
ATOM 4318 C CA . LEU A 1 536 ? -26.507 -23.332 -3.249 1.00 82.38 536 LEU A CA 1
ATOM 4319 C C . LEU A 1 536 ? -26.765 -24.631 -4.045 1.00 82.38 536 LEU A C 1
ATOM 4321 O O . LEU A 1 536 ? -27.912 -24.980 -4.329 1.00 82.38 536 LEU A O 1
ATOM 4325 N N . GLY A 1 537 ? -25.702 -25.346 -4.415 1.00 87.38 537 GLY A N 1
ATOM 4326 C CA . GLY A 1 537 ? -25.748 -26.580 -5.202 1.00 87.38 537 GLY A CA 1
ATOM 4327 C C . GLY A 1 537 ? -25.752 -26.349 -6.715 1.00 87.38 537 GLY A C 1
ATOM 4328 O O . GLY A 1 537 ? -25.845 -27.310 -7.483 1.00 87.38 537 GLY A O 1
ATOM 4329 N N . ARG A 1 538 ? -25.677 -25.090 -7.167 1.00 88.19 538 ARG A N 1
ATOM 4330 C CA . ARG A 1 538 ? -25.535 -24.729 -8.579 1.00 88.19 538 ARG A CA 1
ATOM 4331 C C . ARG A 1 538 ? -24.130 -24.202 -8.827 1.00 88.19 538 ARG A C 1
ATOM 4333 O O . ARG A 1 538 ? -23.795 -23.108 -8.391 1.00 88.19 538 ARG A O 1
ATOM 4340 N N . LEU A 1 539 ? -23.374 -24.936 -9.635 1.00 91.50 539 LEU A N 1
ATOM 4341 C CA . LEU A 1 539 ? -22.073 -24.497 -10.119 1.00 91.50 539 LEU A CA 1
ATOM 4342 C C . LEU A 1 539 ? -22.244 -23.358 -11.140 1.00 91.50 539 LEU A C 1
ATOM 4344 O O . LEU A 1 539 ? -22.933 -23.510 -12.156 1.00 91.50 539 LEU A O 1
ATOM 4348 N N . VAL A 1 540 ? -21.654 -22.204 -10.845 1.00 93.56 540 VAL A N 1
ATOM 4349 C CA . VAL A 1 540 ? -21.643 -21.011 -11.692 1.00 93.56 540 VAL A CA 1
ATOM 4350 C C . VAL A 1 540 ? -20.197 -20.696 -12.059 1.00 93.56 540 VAL A C 1
ATOM 4352 O O . VAL A 1 540 ? -19.376 -20.439 -11.189 1.00 93.56 540 VAL A O 1
ATOM 4355 N N . THR A 1 541 ? -19.880 -20.696 -13.356 1.00 92.69 541 THR A N 1
ATOM 4356 C CA . THR A 1 541 ? -18.533 -20.353 -13.832 1.00 92.69 541 THR A CA 1
ATOM 4357 C C . THR A 1 541 ? -18.416 -18.867 -14.153 1.00 92.69 541 THR A C 1
ATOM 4359 O O . THR A 1 541 ? -19.050 -18.376 -15.102 1.00 92.69 541 THR A O 1
ATOM 4362 N N . HIS A 1 542 ? -17.533 -18.183 -13.439 1.00 93.44 542 HIS A N 1
ATOM 4363 C CA . HIS A 1 542 ? -17.187 -16.778 -13.604 1.00 93.44 542 HIS A CA 1
ATOM 4364 C C . HIS A 1 542 ? -15.903 -16.636 -14.432 1.00 93.44 542 HIS A C 1
ATOM 4366 O O . HIS A 1 542 ? -14.890 -17.259 -14.131 1.00 93.44 542 HIS A O 1
ATOM 4372 N N . GLU A 1 543 ? -15.920 -15.819 -15.489 1.00 93.56 543 GLU A N 1
ATOM 4373 C CA . GLU A 1 543 ? -14.697 -15.506 -16.241 1.00 93.56 543 GLU A CA 1
ATOM 4374 C C . GLU A 1 543 ? -13.885 -14.431 -15.509 1.00 93.56 543 GLU A C 1
ATOM 4376 O O . GLU A 1 543 ? -14.438 -13.399 -15.128 1.00 93.56 543 GLU A O 1
ATOM 4381 N N . LEU A 1 544 ? -12.578 -14.647 -15.339 1.00 91.56 544 LEU A N 1
ATOM 4382 C CA . LEU A 1 544 ? -11.679 -13.677 -14.695 1.00 91.56 544 LEU A CA 1
ATOM 4383 C C . LEU A 1 544 ? -11.332 -12.512 -15.633 1.00 91.56 544 LEU A C 1
ATOM 4385 O O . LEU A 1 544 ? -11.070 -11.395 -15.191 1.00 91.56 544 LEU A O 1
ATOM 4389 N N . ILE A 1 545 ? -11.355 -12.778 -16.938 1.00 86.50 545 ILE A N 1
ATOM 4390 C CA . ILE A 1 545 ? -11.181 -11.813 -18.025 1.00 86.50 545 ILE A CA 1
ATOM 4391 C C . ILE A 1 545 ? -12.194 -12.122 -19.137 1.00 86.50 545 ILE A C 1
ATOM 4393 O O . ILE A 1 545 ? -12.640 -13.266 -19.240 1.00 86.50 545 ILE A O 1
ATOM 4397 N N . PRO A 1 546 ? -12.546 -11.157 -20.006 1.00 86.31 546 PRO A N 1
ATOM 4398 C CA . PRO A 1 546 ? -13.443 -11.420 -21.130 1.00 86.31 546 PRO A CA 1
ATOM 4399 C C . PRO A 1 546 ? -12.937 -12.562 -22.028 1.00 86.31 546 PRO A C 1
ATOM 4401 O O . PRO A 1 546 ? -11.833 -12.475 -22.568 1.00 86.31 546 PRO A O 1
ATOM 4404 N N . GLY A 1 547 ? -13.742 -13.619 -22.200 1.00 89.69 547 GLY A N 1
ATOM 4405 C CA . GLY A 1 547 ? -13.363 -14.806 -22.979 1.00 89.69 547 GLY A CA 1
ATOM 4406 C C . GLY A 1 547 ? -12.393 -15.748 -22.257 1.00 89.69 547 GLY A C 1
ATOM 4407 O O . GLY A 1 547 ? -11.806 -16.630 -22.886 1.00 89.69 547 GLY A O 1
ATOM 4408 N N . GLY A 1 548 ? -12.215 -15.571 -20.945 1.00 91.88 548 GLY A N 1
ATOM 4409 C CA . GLY A 1 548 ? -11.248 -16.306 -20.135 1.00 91.88 548 GLY A CA 1
ATOM 4410 C C . GLY A 1 548 ? -11.448 -17.822 -20.126 1.00 91.88 548 GLY A C 1
ATOM 4411 O O . GLY A 1 548 ? -10.465 -18.549 -20.026 1.00 91.88 548 GLY A O 1
ATOM 4412 N N . LYS A 1 549 ? -12.677 -18.317 -20.342 1.00 92.19 549 LYS A N 1
ATOM 4413 C CA . LYS A 1 549 ? -12.968 -19.761 -20.466 1.00 92.19 549 LYS A CA 1
ATOM 4414 C C . LYS A 1 549 ? -12.268 -20.433 -21.645 1.00 92.19 549 LYS A C 1
ATOM 4416 O O . LYS A 1 549 ? -12.047 -21.636 -21.614 1.00 92.19 549 LYS A O 1
ATOM 4421 N N . ALA A 1 550 ? -11.968 -19.677 -22.699 1.00 92.56 550 ALA A N 1
ATOM 4422 C CA . ALA A 1 550 ? -11.302 -20.190 -23.896 1.00 92.56 550 ALA A CA 1
ATOM 4423 C C . ALA A 1 550 ? -9.790 -19.914 -23.893 1.00 92.56 550 ALA A C 1
ATOM 4425 O O . ALA A 1 550 ? -9.087 -20.339 -24.809 1.00 92.56 550 ALA A O 1
ATOM 4426 N N . MET A 1 551 ? -9.290 -19.176 -22.900 1.00 92.81 551 MET A N 1
ATOM 4427 C CA . MET A 1 551 ? -7.889 -18.792 -22.814 1.00 92.81 551 MET A CA 1
ATOM 4428 C C . MET A 1 551 ? -7.152 -19.721 -21.853 1.00 92.81 551 MET A C 1
ATOM 4430 O O . MET A 1 551 ? -7.433 -19.718 -20.657 1.00 92.81 551 MET A O 1
ATOM 4434 N N . SER A 1 552 ? -6.196 -20.485 -22.383 1.00 93.75 552 SER A N 1
ATOM 4435 C CA . SER A 1 552 ? -5.307 -21.317 -21.572 1.00 93.75 552 SER A CA 1
ATOM 4436 C C . SER A 1 552 ? -4.373 -20.455 -20.730 1.00 93.75 552 SER A C 1
ATOM 4438 O O . SER A 1 552 ? -3.826 -19.452 -21.209 1.00 93.75 552 SER A O 1
ATOM 4440 N N . VAL A 1 553 ? -4.132 -20.897 -19.501 1.00 93.81 553 VAL A N 1
ATOM 4441 C CA . VAL A 1 553 ? -3.017 -20.399 -18.697 1.00 93.81 553 VAL A CA 1
ATOM 4442 C C . VAL A 1 553 ? -1.718 -21.006 -19.243 1.00 93.81 553 VAL A C 1
ATOM 4444 O O . VAL A 1 553 ? -1.675 -22.169 -19.637 1.00 93.81 553 VAL A O 1
ATOM 4447 N N . THR A 1 554 ? -0.669 -20.199 -19.323 1.00 90.69 554 THR A N 1
ATOM 4448 C CA . THR A 1 554 ? 0.663 -20.511 -19.844 1.00 90.69 554 THR A CA 1
ATOM 4449 C C . THR A 1 554 ? 1.716 -19.921 -18.905 1.00 90.69 554 THR A C 1
ATOM 4451 O O . THR A 1 554 ? 1.413 -19.131 -18.014 1.00 90.69 554 THR A O 1
ATOM 4454 N N . ASN A 1 555 ? 2.989 -20.257 -19.119 1.00 86.06 555 ASN A N 1
ATOM 4455 C CA . ASN A 1 555 ? 4.085 -19.673 -18.340 1.00 86.06 555 ASN A CA 1
ATOM 4456 C C . ASN A 1 555 ? 4.206 -18.146 -18.468 1.00 86.06 555 ASN A C 1
ATOM 4458 O O . ASN A 1 555 ? 4.758 -17.513 -17.573 1.00 86.06 555 ASN A O 1
ATOM 4462 N N . GLU A 1 556 ? 3.723 -17.567 -19.569 1.00 79.88 556 GLU A N 1
ATOM 4463 C CA . GLU A 1 556 ? 3.803 -16.124 -19.817 1.00 79.88 556 GLU A CA 1
ATOM 4464 C C . GLU A 1 556 ? 2.672 -15.341 -19.140 1.00 79.88 556 GLU A C 1
ATOM 4466 O O . GLU A 1 556 ? 2.834 -14.146 -18.903 1.00 79.88 556 GLU A O 1
ATOM 4471 N N . ASN A 1 557 ? 1.533 -15.987 -18.854 1.00 83.44 557 ASN A N 1
ATOM 4472 C CA . ASN A 1 557 ? 0.327 -15.322 -18.349 1.00 83.44 557 ASN A CA 1
ATOM 4473 C C . ASN A 1 557 ? -0.179 -15.842 -16.985 1.00 83.44 557 ASN A C 1
ATOM 4475 O O . ASN A 1 557 ? -1.205 -15.342 -16.522 1.00 83.44 557 ASN A O 1
ATOM 4479 N N . LYS A 1 558 ? 0.504 -16.818 -16.365 1.00 86.38 558 LYS A N 1
ATOM 4480 C CA . LYS A 1 558 ? 0.267 -17.226 -14.968 1.00 86.38 558 LYS A CA 1
ATOM 4481 C C . LYS A 1 558 ? 0.602 -16.112 -13.980 1.00 86.38 558 LYS A C 1
ATOM 4483 O O . LYS A 1 558 ? -0.068 -16.079 -12.925 1.00 86.38 558 LYS A O 1
#

Sequence (558 aa):
NLIHLAYIERETVLKEVAFPCFTVVITGLLESCQHYVVTKQSNLTHWHPVLGWFAQSMDPELHAAMPHVKTQLHLLWNTQIVSILIGKSLAELVKDVESPQAATSSQNRTNPNFFKRAIEARVNRANVQKSYRALGSPEVHKIVLLCSLYYTALNTLTQLRLDILTGLCYQDRILYDLWLFLCSLGPNCGLKIFLDHLAINTKCTAPEFQMLQLFAECMTHYITILDDMEMYEQQNPFKLGDFVTVSSFLNLFLYNGVLGNLFDLKTVQSNSLFQSFHTLLMVLYKRDCRRNYTPQGHWLIKEVKVSTFMADLDKGRKKPQLLLQTMPHIIPHEDRVRLFRKYITNEKTVLGLTESACASPQSTLITVHRSRIVEDGYRQLALLPPQGLKGVIRVRFINEQGLDEAGIDQDGVFKEFLEESIKKIFDPSLNLFKVTSEERLYPSPTSYLQDNHLQLFEFVGRMLGKAVYEGIVVDVPFASFFLSQVLGQTTQALYSCVDELPSLDEELYRSLSYVKHYKGDVSELDLTFSVDEDCLGRLVTHELIPGGKAMSVTNENK

Organism: Photinus pyralis (NCBI:txid7054)

InterPro domains:
  IPR000569 HECT domain [PF00632] (422-558)
  IPR000569 HECT domain [PS50237] (385-558)
  IPR000569 HECT domain [SM00119] (383-558)
  IPR035983 HECT, E3 ligase catalytic domain [SSF56204] (360-558)
  IPR044611 Ubiquitin-protein ligase E3A/B/C-like [PTHR45700] (27-558)

Secondary structure (DSSP, 8-state):
-HHHHHHHTTTTHHHHHIIIIIHHHHHHHHHHHHTTB-SS--TT-EEETTTEEESSPPPGGGGGGHHHHHHHHHGGGSHHHHIIIIIHHHHHHHTT-------------S-HHHHHHHHHHHHHHHHTSPPPPPTTSHHHHHHHHHHHHHHHHHHH-GGGHHHHHHHHHSSTTHHHHHHHHHHTTSHHHHHHHHHHHHHH-TT--SHHHHHHHHHHHHHHHHHHH--HIIIIII--S--HHHHHHHHHHHHHHHHHHHHTT-S-TTTGGG-HHHHHHHHHHHHHHHHHHHS--SPTTTTS-TT--HHHHHHHHHTT-HHHHHHHHH-GGGS-HHHHHHHHHHHHHHHHHHTT--TT-TT-TT-EEEEEEGGGHHHHHHHHHTTS-HHHHHS-EEEEEE-TTSPBP--S-TTTHHHHHHHHHHHHHT-GGGSSEEE-TTS-EEE-TTGGGSTTHHHHHHHHHHHHHHHHHHT------B-HHHHHHHTT-SSSTT--HHHHHHHH-HHHHHHHHHHHH--S-GGGG--BSEEEEEETTEEEEEESSTTGGG-B--TTT-